Protein 1XRU (pdb70)

InterPro domains:
  IPR007045 5-keto 4-deoxyuronate isomerase [MF_00687] (1-278)
  IPR007045 5-keto 4-deoxyuronate isomerase [NF002091] (1-278)
  IPR007045 5-keto 4-deoxyuronate isomerase [PIRSF006625] (1-278)
  IPR007045 5-keto 4-deoxyuronate isomerase [PTHR38461] (1-278)
  IPR011051 RmlC-like cupin domain superfamily [SSF51182] (1-262)
  IPR014710 RmlC-like jelly roll fold [G3DSA:2.60.120.10] (8-268)
  IPR021120 KduI/IolB isomerase [PF04962] (31-273)
  IPR027449 5-keto-4-deoxyuronate isomerase, N-terminal [G3DSA:2.60.120.520] (30-143)

Nearest PDB structures (foldseek):
  1xru-assembly1_A  TM=1.004E+00  e=9.427E-56  Escherichia coli
  1x8m-assembly4_D  TM=9.638E-01  e=1.560E-47  Escherichia coli
  7yrs-assembly6_F  TM=9.757E-01  e=1.668E-34  Lacticaseibacillus rhamnosus
  7e4s-assembly1_E  TM=9.686E-01  e=6.945E-33  Lacticaseibacillus rhamnosus
  7vgk-assembly2_F  TM=9.482E-01  e=1.212E-32  Lacticaseibacillus rhamnosus

Sequence (540 aa):
GSAMDVRQSIHSAHAKTLDTQGLRNEFLVEKVFVADEYTVYSHIDRIIVGGIPITKTVSVGGEVGKQLGVSYFLERRELGVINIGGAGTITVDGQCYEIGHRDALYVGKGAKEVVFASIDTGTPAKFYYNCAPAHTTYPTKKVTPDEVSPVTLGDNLTSNRRTINKYFVPDVLETCQLSGLTELAPGNLWNTPCHTHERREVYFYFNDDDACVFHGQPQETRHIVHNEQAVISPSWSIHSGVGTKAYTFIWGVGENQVFDDDHVAVKEICGSAMDVRQSIHSAHAKTLDTQGLRNEFLVEKVFVADEYTVYSHIDRIIVGGIPITKTVSVGGEVGKQLGVSYFLERRELGVINIGGAGTITVDGQCYEIGHRDALYVGKGAKEVVFASIDTGTPAKFYYNCAPAHTTYPTKKVTPDEVSPVTLGDNLTSNRRTINKYFVPDVLETCQLSGLTELAPGNLWNTPCHTHERREVYFYFNDDDACVFHGQPQETRHIVHNEQAVISPSWSIHSGVGTKAYTFIWGVGENQVFDDDHVAVKEIC

Solvent-accessible surface area: 21640 Å² total

Radius of gyration: 24.63 Å; Cα contacts (8 Å, |Δi|>4): 1415; chains: 2; bounding box: 46×76×64 Å

B-factor: mean 16.6, std 8.86, range [3.34, 56.75]

CATH classification: 2.60.120.520 (+1 more: 2.60.120.10)

Organism: Escherichia coli (strain K12) (NCBI:txid83333)

GO terms:
  GO:0042840 D-glucuronate catabolic process (P, IEP)
  GO:0042840 D-glucuronate catabolic process (P, IDA)
  GO:0008270 zinc ion binding (F, IDA)
  GO:0008697 4-deoxy-L-threo-5-hexosulose-uronate ketol-isomerase activity (F, IDA)
  GO:0042802 identical protein binding (F, IDA)
  GO:0042803 protein homodimerization activity (F, IDA)
  GO:0004347 glucose-6-phosphate isomerase activity (F, IDA)
  GO:0019698 D-galacturonate catabolic process (P, IEP)
  GO:0019698 D-galacturonate catabolic process (P, IDA)
  GO:0046872 metal ion binding (F, IDA)
  GO:0005515 protein binding (F, IPI)
  GO:0005829 cytosol (C, HDA)

Structure (mmCIF, N/CA/C/O backbone):
data_1XRU
#
_entry.id   1XRU
#
_cell.length_a   102.972
_cell.length_b   102.972
_cell.length_c   176.862
_cell.angle_alpha   90.00
_cell.angle_beta   90.00
_cell.angle_gamma   120.00
#
_symmetry.space_group_name_H-M   'H 3'
#
loop_
_entity.id
_entity.type
_entity.pdbx_description
1 polymer '4-deoxy-L-threo-5-hexosulose-uronate ketol-isomerase'
2 non-polymer 'ZINC ION'
3 non-polymer 'PENTAETHYLENE GLYCOL'
4 water water
#
loop_
_atom_site.group_PDB
_atom_site.id
_atom_site.type_symbol
_atom_site.label_atom_id
_atom_site.label_alt_id
_atom_site.label_comp_id
_atom_site.label_asym_id
_atom_site.label_entity_id
_atom_site.label_seq_id
_atom_site.pdbx_PDB_ins_code
_atom_site.Cartn_x
_atom_site.Cartn_y
_atom_site.Cartn_z
_atom_site.occupancy
_atom_site.B_iso_or_equiv
_atom_site.auth_seq_id
_atom_site.auth_comp_id
_atom_site.auth_asym_id
_atom_site.auth_atom_id
_atom_site.pdbx_PDB_model_num
ATOM 1 N N . GLY A 1 1 ? 22.158 32.103 111.010 1.00 40.00 -2 GLY A N 1
ATOM 2 C CA . GLY A 1 1 ? 21.410 30.848 111.303 1.00 39.95 -2 GLY A CA 1
ATOM 3 C C . GLY A 1 1 ? 22.214 29.604 110.976 1.00 39.23 -2 GLY A C 1
ATOM 4 O O . GLY A 1 1 ? 23.436 29.588 111.127 1.00 39.81 -2 GLY A O 1
ATOM 5 N N . SER A 1 2 ? 21.529 28.557 110.528 1.00 38.26 -1 SER A N 1
ATOM 6 C CA . SER A 1 2 ? 22.193 27.308 110.180 1.00 36.32 -1 SER A CA 1
ATOM 7 C C . SER A 1 2 ? 23.246 27.546 109.103 1.00 34.59 -1 SER A C 1
ATOM 8 O O . SER A 1 2 ? 23.036 28.326 108.174 1.00 33.45 -1 SER A O 1
ATOM 11 N N . ALA A 1 3 ? 24.379 26.869 109.236 1.00 33.07 0 ALA A N 1
ATOM 12 C CA . ALA A 1 3 ? 25.467 27.000 108.277 1.00 31.87 0 ALA A CA 1
ATOM 13 C C . ALA A 1 3 ? 25.003 26.602 106.878 1.00 30.52 0 ALA A C 1
ATOM 14 O O . ALA A 1 3 ? 24.252 25.641 106.711 1.00 29.87 0 ALA A O 1
ATOM 16 N N . MET A 1 4 ? 25.447 27.356 105.878 1.00 29.11 1 MET A N 1
ATOM 17 C CA . MET A 1 4 ? 25.094 27.080 104.489 1.00 28.37 1 MET A CA 1
ATOM 18 C C . MET A 1 4 ? 26.358 26.975 103.641 1.00 24.87 1 MET A C 1
ATOM 19 O O . MET A 1 4 ? 27.073 27.957 103.451 1.00 23.79 1 MET A O 1
ATOM 27 N N . ASP A 1 5 ? 26.625 25.771 103.146 1.00 21.02 2 ASP A N 1
ATOM 28 C CA . ASP A 1 5 ? 27.797 25.497 102.318 1.00 17.53 2 ASP A CA 1
ATOM 29 C C . ASP A 1 5 ? 27.507 25.973 100.894 1.00 15.26 2 ASP A C 1
ATOM 30 O O . ASP A 1 5 ? 26.758 25.327 100.162 1.00 14.71 2 ASP A O 1
ATOM 35 N N . VAL A 1 6 ? 28.108 27.092 100.498 1.00 13.19 3 VAL A N 1
ATOM 36 C CA . VAL A 1 6 ? 27.877 27.649 99.164 1.00 12.40 3 VAL A CA 1
ATOM 37 C C . VAL A 1 6 ? 28.971 27.332 98.138 1.00 12.47 3 VAL A C 1
ATOM 38 O O . VAL A 1 6 ? 30.147 27.625 98.361 1.00 11.72 3 VAL A O 1
ATOM 42 N N . ARG A 1 7 ? 28.578 26.736 97.013 1.00 9.74 4 ARG A N 1
ATOM 43 C CA . ARG A 1 7 ? 29.530 26.407 95.950 1.00 10.89 4 ARG A CA 1
ATOM 44 C C . ARG A 1 7 ? 29.282 27.326 94.748 1.00 10.58 4 ARG A C 1
ATOM 45 O O . ARG A 1 7 ? 28.150 27.477 94.291 1.00 10.78 4 ARG A O 1
ATOM 53 N N . GLN A 1 8 ? 30.340 27.948 94.243 1.00 10.49 5 GLN A N 1
ATOM 54 C CA . GLN A 1 8 ? 30.207 28.840 93.097 1.00 10.34 5 GLN A CA 1
ATOM 55 C C . GLN A 1 8 ? 30.065 28.056 91.799 1.00 10.04 5 GLN A C 1
ATOM 56 O O . GLN A 1 8 ? 30.282 26.846 91.761 1.00 10.26 5 GLN A O 1
ATOM 62 N N . SER A 1 9 ? 29.680 28.750 90.734 1.00 10.01 6 SER A N 1
ATOM 63 C CA . SER A 1 9 ? 29.581 28.112 89.429 1.00 12.67 6 SER A CA 1
ATOM 64 C C . SER A 1 9 ? 31.037 28.071 88.969 1.00 13.05 6 SER A C 1
ATOM 65 O O . SER A 1 9 ? 31.885 28.759 89.546 1.00 12.52 6 SER A O 1
ATOM 68 N N . ILE A 1 10 ? 31.344 27.284 87.945 1.00 12.06 7 ILE A N 1
ATOM 69 C CA . ILE A 1 10 ? 32.730 27.211 87.505 1.00 10.73 7 ILE A CA 1
ATOM 70 C C . ILE A 1 10 ? 32.900 26.982 86.001 1.00 10.37 7 ILE A C 1
ATOM 71 O O . ILE A 1 10 ? 32.133 26.249 85.372 1.00 10.41 7 ILE A O 1
ATOM 76 N N . HIS A 1 11 ? 33.915 27.639 85.443 1.00 8.37 8 HIS A N 1
ATOM 77 C CA . HIS A 1 11 ? 34.250 27.588 84.020 1.00 7.04 8 HIS A CA 1
ATOM 78 C C . HIS A 1 11 ? 35.074 26.330 83.734 1.00 7.69 8 HIS A C 1
ATOM 79 O O . HIS A 1 11 ? 35.923 25.948 84.538 1.00 7.56 8 HIS A O 1
ATOM 86 N N . SER A 1 12 ? 34.833 25.690 82.593 1.00 7.19 9 SER A N 1
ATOM 87 C CA . SER A 1 12 ? 35.566 24.472 82.256 1.00 9.08 9 SER A CA 1
ATOM 88 C C . SER A 1 12 ? 37.087 24.653 82.253 1.00 8.64 9 SER A C 1
ATOM 89 O O . SER A 1 12 ? 37.821 23.740 82.633 1.00 9.66 9 SER A O 1
ATOM 92 N N . ALA A 1 13 ? 37.558 25.828 81.842 1.00 10.10 10 ALA A N 1
ATOM 93 C CA . ALA A 1 13 ? 38.998 26.091 81.785 1.00 10.80 10 ALA A CA 1
ATOM 94 C C . ALA A 1 13 ? 39.611 26.166 83.178 1.00 11.06 10 ALA A C 1
ATOM 95 O O . ALA A 1 13 ? 40.792 25.879 83.365 1.00 11.32 10 ALA A O 1
ATOM 97 N N . HIS A 1 14 ? 38.796 26.554 84.151 1.00 10.31 11 HIS A N 1
ATOM 98 C CA . HIS A 1 14 ? 39.233 26.663 85.537 1.00 9.83 11 HIS A CA 1
ATOM 99 C C . HIS A 1 14 ? 39.262 25.262 86.151 1.00 9.87 11 HIS A C 1
ATOM 100 O O . HIS A 1 14 ? 40.251 24.850 86.768 1.00 10.08 11 HIS A O 1
ATOM 107 N N . ALA A 1 15 ? 38.173 24.526 85.960 1.00 9.43 12 ALA A N 1
ATOM 108 C CA . ALA A 1 15 ? 38.057 23.173 86.486 1.00 9.27 12 ALA A CA 1
ATOM 109 C C . ALA A 1 15 ? 39.191 22.252 86.034 1.00 9.66 12 ALA A C 1
ATOM 110 O O . ALA A 1 15 ? 39.672 21.429 86.812 1.00 8.76 12 ALA A O 1
ATOM 112 N N . LYS A 1 16 ? 39.630 22.383 84.785 1.00 11.05 13 LYS A N 1
ATOM 113 C CA . LYS A 1 16 ? 40.693 21.504 84.304 1.00 13.99 13 LYS A CA 1
ATOM 114 C C . LYS A 1 16 ? 42.054 21.720 84.967 1.00 12.82 13 LYS A C 1
ATOM 115 O O . LYS A 1 16 ? 42.964 20.917 84.772 1.00 11.11 13 LYS A O 1
ATOM 121 N N . THR A 1 17 ? 42.196 22.785 85.753 1.00 11.18 14 THR A N 1
ATOM 122 C CA . THR A 1 17 ? 43.462 23.052 86.436 1.00 11.05 14 THR A CA 1
ATOM 123 C C . THR A 1 17 ? 43.437 22.629 87.905 1.00 11.31 14 THR A C 1
ATOM 124 O O . THR A 1 17 ? 44.465 22.661 88.578 1.00 10.79 14 THR A O 1
ATOM 128 N N . LEU A 1 18 ? 42.269 22.242 88.407 1.00 10.79 15 LEU A N 1
ATOM 129 C CA . LEU A 1 18 ? 42.136 21.853 89.808 1.00 10.85 15 LEU A CA 1
ATOM 130 C C . LEU A 1 18 ? 42.786 20.514 90.136 1.00 11.52 15 LEU A C 1
ATOM 131 O O . LEU A 1 18 ? 42.658 19.554 89.372 1.00 10.90 15 LEU A O 1
ATOM 136 N N . ASP A 1 19 ? 43.488 20.446 91.267 1.00 10.42 16 ASP A N 1
ATOM 137 C CA . ASP A 1 19 ? 44.101 19.185 91.665 1.00 10.29 16 ASP A CA 1
ATOM 138 C C . ASP A 1 19 ? 43.048 18.351 92.392 1.00 10.52 16 ASP A C 1
ATOM 139 O O . ASP A 1 19 ? 41.879 18.729 92.447 1.00 9.70 16 ASP A O 1
ATOM 144 N N . THR A 1 20 ? 43.453 17.216 92.945 1.00 9.73 17 THR A N 1
ATOM 145 C CA . THR A 1 20 ? 42.507 16.340 93.621 1.00 10.17 17 THR A CA 1
ATOM 146 C C . THR A 1 20 ? 41.679 17.033 94.695 1.00 9.81 17 THR A C 1
ATOM 147 O O . THR A 1 20 ? 40.448 16.947 94.688 1.00 9.39 17 THR A O 1
ATOM 151 N N . GLN A 1 21 ? 42.346 17.728 95.609 1.00 10.31 18 GLN A N 1
ATOM 152 C CA . GLN A 1 21 ? 41.644 18.417 96.681 1.00 11.93 18 GLN A CA 1
ATOM 153 C C . GLN A 1 21 ? 40.798 19.561 96.132 1.00 10.66 18 GLN A C 1
ATOM 154 O O . GLN A 1 21 ? 39.707 19.824 96.629 1.00 9.98 18 GLN A O 1
ATOM 160 N N . GLY A 1 22 ? 41.307 20.239 95.108 1.00 10.34 19 GLY A N 1
ATOM 161 C CA . GLY A 1 22 ? 40.563 21.333 94.508 1.00 9.12 19 GLY A CA 1
ATOM 162 C C . GLY A 1 22 ? 39.238 20.855 93.933 1.00 10.19 19 GLY A C 1
ATOM 163 O O . GLY A 1 22 ? 38.213 21.527 94.069 1.00 9.85 19 GLY A O 1
ATOM 164 N N . LEU A 1 23 ? 39.254 19.696 93.279 1.00 8.98 20 LEU A N 1
ATOM 165 C CA . LEU A 1 23 ? 38.038 19.133 92.701 1.00 7.59 20 LEU A CA 1
ATOM 166 C C . LEU A 1 23 ? 37.043 18.781 93.806 1.00 8.45 20 LEU A C 1
ATOM 167 O O . LEU A 1 23 ? 35.844 19.025 93.672 1.00 7.31 20 LEU A O 1
ATOM 172 N N . ARG A 1 24 ? 37.547 18.203 94.895 1.00 7.88 21 ARG A N 1
ATOM 173 C CA . ARG A 1 24 ? 36.694 17.827 96.022 1.00 8.52 21 ARG A CA 1
ATOM 174 C C . ARG A 1 24 ? 36.068 19.065 96.669 1.00 8.44 21 ARG A C 1
ATOM 175 O O . ARG A 1 24 ? 34.879 19.072 96.978 1.00 8.68 21 ARG A O 1
ATOM 183 N N . ASN A 1 25 ? 36.866 20.111 96.868 1.00 8.67 22 ASN A N 1
ATOM 184 C CA . ASN A 1 25 ? 36.365 21.337 97.491 1.00 9.13 22 ASN A CA 1
ATOM 185 C C . ASN A 1 25 ? 35.234 21.977 96.693 1.00 9.13 22 ASN A C 1
ATOM 186 O O . ASN A 1 25 ? 34.309 22.562 97.259 1.00 8.73 22 ASN A O 1
ATOM 191 N N . GLU A 1 26 ? 35.311 21.875 95.375 1.00 8.22 23 GLU A N 1
ATOM 192 C CA . GLU A 1 26 ? 34.292 22.470 94.523 1.00 9.38 23 GLU A CA 1
ATOM 193 C C . GLU A 1 26 ? 33.046 21.618 94.285 1.00 8.89 23 GLU A C 1
ATOM 194 O O . GLU A 1 26 ? 31.918 22.086 94.466 1.00 8.69 23 GLU A O 1
ATOM 200 N N . PHE A 1 27 ? 33.255 20.365 93.895 1.00 7.08 24 PHE A N 1
ATOM 201 C CA . PHE A 1 27 ? 32.150 19.487 93.527 1.00 8.26 24 PHE A CA 1
ATOM 202 C C . PHE A 1 27 ? 31.621 18.446 94.509 1.00 8.50 24 PHE A C 1
ATOM 203 O O . PHE A 1 27 ? 30.482 18.000 94.376 1.00 8.13 24 PHE A O 1
ATOM 211 N N . LEU A 1 28 ? 32.424 18.060 95.492 1.00 8.57 25 LEU A N 1
ATOM 212 C CA . LEU A 1 28 ? 32.001 17.027 96.424 1.00 8.09 25 LEU A CA 1
ATOM 213 C C . LEU A 1 28 ? 31.335 17.502 97.710 1.00 9.52 25 LEU A C 1
ATOM 214 O O . LEU A 1 28 ? 31.782 18.462 98.336 1.00 9.97 25 LEU A O 1
ATOM 219 N N . VAL A 1 29 ? 30.259 16.820 98.090 1.00 10.34 26 VAL A N 1
ATOM 220 C CA . VAL A 1 29 ? 29.557 17.106 99.340 1.00 10.91 26 VAL A CA 1
ATOM 221 C C . VAL A 1 29 ? 29.882 15.875 100.189 1.00 11.99 26 VAL A C 1
ATOM 222 O O . VAL A 1 29 ? 29.290 14.812 100.010 1.00 12.50 26 VAL A O 1
ATOM 226 N N . GLU A 1 30 ? 30.835 16.022 101.102 1.00 12.24 27 GLU A N 1
ATOM 227 C CA . GLU A 1 30 ? 31.290 14.909 101.926 1.00 14.42 27 GLU A CA 1
ATOM 228 C C . GLU A 1 30 ? 30.383 14.452 103.055 1.00 15.43 27 GLU A C 1
ATOM 229 O O . GLU A 1 30 ? 30.382 13.272 103.403 1.00 14.45 27 GLU A O 1
ATOM 235 N N . LYS A 1 31 ? 29.622 15.376 103.631 1.00 15.29 28 LYS A N 1
ATOM 236 C CA . LYS A 1 31 ? 28.717 15.038 104.724 1.00 17.38 28 LYS A CA 1
ATOM 237 C C . LYS A 1 31 ? 27.287 15.397 104.349 1.00 15.48 28 LYS A C 1
ATOM 238 O O . LYS A 1 31 ? 26.937 16.572 104.270 1.00 15.01 28 LYS A O 1
ATOM 244 N N . VAL A 1 32 ? 26.467 14.380 104.112 1.00 14.60 29 VAL A N 1
ATOM 245 C CA . VAL A 1 32 ? 25.074 14.598 103.744 1.00 13.38 29 VAL A CA 1
ATOM 246 C C . VAL A 1 32 ? 24.138 14.330 104.923 1.00 14.02 29 VAL A C 1
ATOM 247 O O . VAL A 1 32 ? 23.174 15.063 105.140 1.00 12.82 29 VAL A O 1
ATOM 251 N N . PHE A 1 33 ? 24.428 13.284 105.689 1.00 12.77 30 PHE A N 1
ATOM 252 C CA . PHE A 1 33 ? 23.592 12.945 106.836 1.00 13.84 30 PHE A CA 1
ATOM 253 C C . PHE A 1 33 ? 24.293 13.172 108.169 1.00 14.41 30 PHE A C 1
ATOM 254 O O . PHE A 1 33 ? 25.358 12.609 108.432 1.00 15.52 30 PHE A O 1
ATOM 262 N N . VAL A 1 34 ? 23.686 14.017 108.997 1.00 15.11 31 VAL A N 1
ATOM 263 C CA . VAL A 1 34 ? 24.201 14.343 110.322 1.00 14.73 31 VAL A CA 1
ATOM 264 C C . VAL A 1 34 ? 23.043 14.202 111.318 1.00 15.58 31 VAL A C 1
ATOM 265 O O . VAL A 1 34 ? 21.987 14.812 111.145 1.00 14.27 31 VAL A O 1
ATOM 269 N N . ALA A 1 35 ? 23.248 13.395 112.353 1.00 15.86 32 ALA A N 1
ATOM 270 C CA . ALA A 1 35 ? 22.222 13.152 113.366 1.00 16.67 32 ALA A CA 1
ATOM 271 C C . ALA A 1 35 ? 21.524 14.415 113.869 1.00 16.60 32 ALA A C 1
ATOM 272 O O . ALA A 1 35 ? 22.172 15.404 114.203 1.00 16.97 32 ALA A O 1
ATOM 274 N N . ASP A 1 36 ? 20.195 14.357 113.921 1.00 17.32 33 ASP A N 1
ATOM 275 C CA . ASP A 1 36 ? 19.357 15.461 114.389 1.00 18.38 33 ASP A CA 1
ATOM 276 C C . ASP A 1 36 ? 19.618 16.806 113.733 1.00 18.96 33 ASP A C 1
ATOM 277 O O . ASP A 1 36 ? 19.411 17.851 114.347 1.00 18.51 33 ASP A O 1
ATOM 282 N N . GLU A 1 37 ? 20.059 16.784 112.482 1.00 18.41 34 GLU A N 1
ATOM 283 C CA . GLU A 1 37 ? 20.341 18.016 111.766 1.00 18.31 34 GLU A CA 1
ATOM 284 C C . GLU A 1 37 ? 20.014 17.820 110.296 1.00 17.22 34 GLU A C 1
ATOM 285 O O . GLU A 1 37 ? 19.702 16.718 109.855 1.00 14.94 34 GLU A O 1
ATOM 291 N N . TYR A 1 38 ? 20.073 18.910 109.546 1.00 16.55 35 TYR A N 1
ATOM 292 C CA . TYR A 1 38 ? 19.875 18.841 108.114 1.00 15.66 35 TYR A CA 1
ATOM 293 C C . TYR A 1 38 ? 21.131 19.501 107.579 1.00 14.39 35 TYR A C 1
ATOM 294 O O . TYR A 1 38 ? 21.695 20.382 108.230 1.00 13.63 35 TYR A O 1
ATOM 303 N N . THR A 1 39 ? 21.608 19.034 106.435 1.00 11.74 36 THR A N 1
ATOM 304 C CA . THR A 1 39 ? 22.773 19.638 105.817 1.00 11.40 36 THR A CA 1
ATOM 305 C C . THR A 1 39 ? 22.194 20.410 104.647 1.00 11.83 36 THR A C 1
ATOM 306 O O . THR A 1 39 ? 21.117 20.073 104.147 1.00 11.63 36 THR A O 1
ATOM 318 N N . VAL A 1 41 ? 23.592 22.437 101.042 1.00 10.17 38 VAL A N 1
ATOM 319 C CA . VAL A 1 41 ? 24.615 22.911 100.128 1.00 9.40 38 VAL A CA 1
ATOM 320 C C . VAL A 1 41 ? 23.922 23.649 98.990 1.00 9.90 38 VAL A C 1
ATOM 321 O O . VAL A 1 41 ? 23.042 23.097 98.327 1.00 10.98 38 VAL A O 1
ATOM 325 N N . TYR A 1 42 ? 24.317 24.902 98.787 1.00 8.44 39 TYR A N 1
ATOM 326 C CA . TYR A 1 42 ? 23.754 25.751 97.745 1.00 8.36 39 TYR A CA 1
ATOM 327 C C . TYR A 1 42 ? 24.741 25.848 96.583 1.00 9.35 39 TYR A C 1
ATOM 328 O O . TYR A 1 42 ? 25.878 26.285 96.759 1.00 10.68 39 TYR A O 1
ATOM 337 N N . SER A 1 43 ? 24.303 25.441 95.397 1.00 9.59 40 SER A N 1
ATOM 338 C CA . SER A 1 43 ? 25.148 25.493 94.208 1.00 9.87 40 SER A CA 1
ATOM 339 C C . SER A 1 43 ? 24.659 26.580 93.257 1.00 10.25 40 SER A C 1
ATOM 340 O O . SER A 1 43 ? 23.477 26.616 92.903 1.00 8.54 40 SER A O 1
ATOM 343 N N . HIS A 1 44 ? 25.563 27.461 92.843 1.00 8.87 41 HIS A N 1
ATOM 344 C CA . HIS A 1 44 ? 25.183 28.529 91.929 1.00 10.12 41 HIS A CA 1
ATOM 345 C C . HIS A 1 44 ? 24.937 28.002 90.523 1.00 11.13 41 HIS A C 1
ATOM 346 O O . HIS A 1 44 ? 24.609 28.758 89.611 1.00 12.29 41 HIS A O 1
ATOM 353 N N . ILE A 1 45 ? 25.106 26.698 90.347 1.00 11.36 42 ILE A N 1
ATOM 354 C CA . ILE A 1 45 ? 24.827 26.081 89.059 1.00 11.41 42 ILE A CA 1
ATOM 355 C C . ILE A 1 45 ? 23.331 25.766 89.134 1.00 11.88 42 ILE A C 1
ATOM 356 O O . ILE A 1 45 ? 22.926 24.763 89.728 1.00 12.59 42 ILE A O 1
ATOM 361 N N . ASP A 1 46 ? 22.523 26.656 88.565 1.00 10.48 43 ASP A N 1
ATOM 362 C CA . ASP A 1 46 ? 21.065 26.529 88.556 1.00 11.09 43 ASP A CA 1
ATOM 363 C C . ASP A 1 46 ? 20.434 26.740 89.936 1.00 10.22 43 ASP A C 1
ATOM 364 O O . ASP A 1 46 ? 19.239 26.511 90.126 1.00 10.01 43 ASP A O 1
ATOM 369 N N . ARG A 1 47 ? 21.244 27.189 90.889 1.00 8.25 44 ARG A N 1
ATOM 370 C CA . ARG A 1 47 ? 20.773 27.469 92.240 1.00 9.50 44 ARG A CA 1
ATOM 371 C C . ARG A 1 47 ? 20.050 26.306 92.908 1.00 9.85 44 ARG A C 1
ATOM 372 O O . ARG A 1 47 ? 19.076 26.490 93.645 1.00 10.16 44 ARG A O 1
ATOM 380 N N . ILE A 1 48 ? 20.532 25.098 92.651 1.00 10.48 45 ILE A N 1
ATOM 381 C CA . ILE A 1 48 ? 19.931 23.930 93.261 1.00 9.76 45 ILE A CA 1
ATOM 382 C C . ILE A 1 48 ? 20.503 23.812 94.672 1.00 10.10 45 ILE A C 1
ATOM 383 O O . ILE A 1 48 ? 21.659 24.168 94.924 1.00 9.23 45 ILE A O 1
ATOM 388 N N . ILE A 1 49 ? 19.674 23.356 95.601 1.00 9.49 46 ILE A N 1
ATOM 389 C CA . ILE A 1 49 ? 20.102 23.179 96.979 1.00 8.60 46 ILE A CA 1
ATOM 390 C C . ILE A 1 49 ? 19.981 21.691 97.272 1.00 9.36 46 ILE A C 1
ATOM 391 O O . ILE A 1 49 ? 18.948 21.083 96.997 1.00 10.04 46 ILE A O 1
ATOM 396 N N . VAL A 1 50 ? 21.039 21.105 97.820 1.00 9.84 47 VAL A N 1
ATOM 397 C CA . VAL A 1 50 ? 21.047 19.677 98.117 1.00 9.71 47 VAL A CA 1
ATOM 398 C C . VAL A 1 50 ? 21.436 19.403 99.560 1.00 9.27 47 VAL A C 1
ATOM 399 O O . VAL A 1 50 ? 22.202 20.153 100.164 1.00 7.73 47 VAL A O 1
ATOM 405 N N . GLY A 1 51 ? 20.911 18.317 100.113 1.00 8.47 48 GLY A N 1
ATOM 406 C CA . GLY A 1 51 ? 21.248 17.987 101.482 1.00 8.43 48 GLY A CA 1
ATOM 407 C C . GLY A 1 51 ? 20.580 16.728 101.979 1.00 9.45 48 GLY A C 1
ATOM 408 O O . GLY A 1 51 ? 19.920 16.010 101.222 1.00 9.33 48 GLY A O 1
ATOM 409 N N . GLY A 1 52 ? 20.763 16.464 103.268 1.00 9.69 49 GLY A N 1
ATOM 410 C CA . GLY A 1 52 ? 20.176 15.294 103.885 1.00 10.47 49 GLY A CA 1
ATOM 411 C C . GLY A 1 52 ? 19.639 15.663 105.253 1.00 11.84 49 GLY A C 1
ATOM 412 O O . GLY A 1 52 ? 20.127 16.599 105.889 1.00 11.99 49 GLY A O 1
ATOM 413 N N . ILE A 1 53 ? 18.629 14.930 105.702 1.00 12.62 50 ILE A N 1
ATOM 414 C CA . ILE A 1 53 ? 18.018 15.170 107.000 1.00 14.22 50 ILE A CA 1
ATOM 415 C C . ILE A 1 53 ? 17.835 13.833 107.702 1.00 13.42 50 ILE A C 1
ATOM 416 O O . ILE A 1 53 ? 17.178 12.937 107.177 1.00 12.96 50 ILE A O 1
ATOM 429 N N . PRO A 1 55 ? 16.522 12.746 111.269 1.00 15.19 52 PRO A N 1
ATOM 430 C CA . PRO A 1 55 ? 15.902 12.970 112.579 1.00 16.35 52 PRO A CA 1
ATOM 431 C C . PRO A 1 55 ? 16.085 11.747 113.472 1.00 17.53 52 PRO A C 1
ATOM 432 O O . PRO A 1 55 ? 15.810 10.621 113.052 1.00 16.74 52 PRO A O 1
ATOM 436 N N . ILE A 1 56 ? 16.557 11.960 114.695 1.00 17.74 53 ILE A N 1
ATOM 437 C CA . ILE A 1 56 ? 16.738 10.850 115.618 1.00 18.71 53 ILE A CA 1
ATOM 438 C C . ILE A 1 56 ? 16.018 11.103 116.944 1.00 19.35 53 ILE A C 1
ATOM 439 O O . ILE A 1 56 ? 15.008 10.463 117.225 1.00 21.99 53 ILE A O 1
ATOM 444 N N . THR A 1 57 ? 16.515 12.036 117.752 1.00 18.51 54 THR A N 1
ATOM 445 C CA . THR A 1 57 ? 15.865 12.330 119.031 1.00 19.34 54 THR A CA 1
ATOM 446 C C . THR A 1 57 ? 14.887 13.494 118.902 1.00 20.18 54 THR A C 1
ATOM 447 O O . THR A 1 57 ? 14.087 13.752 119.802 1.00 22.77 54 THR A O 1
ATOM 451 N N . LYS A 1 58 ? 14.951 14.198 117.781 1.00 19.59 55 LYS A N 1
ATOM 452 C CA . LYS A 1 58 ? 14.076 15.339 117.559 1.00 19.14 55 LYS A CA 1
ATOM 453 C C . LYS A 1 58 ? 13.712 15.455 116.089 1.00 18.00 55 LYS A C 1
ATOM 454 O O . LYS A 1 58 ? 14.339 14.828 115.234 1.00 17.40 55 LYS A O 1
ATOM 460 N N . THR A 1 59 ? 12.689 16.250 115.795 1.00 15.32 56 THR A N 1
ATOM 461 C CA . THR A 1 59 ? 12.295 16.462 114.414 1.00 13.41 56 THR A CA 1
ATOM 462 C C . THR A 1 59 ? 13.205 17.546 113.862 1.00 13.65 56 THR A C 1
ATOM 463 O O . THR A 1 59 ? 13.855 18.274 114.616 1.00 11.81 56 THR A O 1
ATOM 467 N N . VAL A 1 60 ? 13.269 17.635 112.542 1.00 12.54 57 VAL A N 1
ATOM 468 C CA . VAL A 1 60 ? 14.083 18.644 111.892 1.00 13.41 57 VAL A CA 1
ATOM 469 C C . VAL A 1 60 ? 13.152 19.366 110.942 1.00 12.34 57 VAL A C 1
ATOM 470 O O . VAL A 1 60 ? 12.448 18.735 110.157 1.00 11.29 57 VAL A O 1
ATOM 474 N N . SER A 1 61 ? 13.122 20.687 111.019 1.00 12.27 58 SER A N 1
ATOM 475 C CA . SER A 1 61 ? 12.234 21.421 110.137 1.00 15.97 58 SER A CA 1
ATOM 476 C C . SER A 1 61 ? 12.927 22.537 109.379 1.00 16.21 58 SER A C 1
ATOM 477 O O . SER A 1 61 ? 13.952 23.062 109.807 1.00 16.26 58 SER A O 1
ATOM 480 N N . VAL A 1 62 ? 12.356 22.874 108.231 1.00 16.15 59 VAL A N 1
ATOM 481 C CA . VAL A 1 62 ? 12.865 23.950 107.400 1.00 16.64 59 VAL A CA 1
ATOM 482 C C . VAL A 1 62 ? 11.660 24.828 107.113 1.00 15.77 59 VAL A C 1
ATOM 483 O O . VAL A 1 62 ? 10.560 24.322 106.885 1.00 15.15 59 VAL A O 1
ATOM 487 N N . GLY A 1 63 ? 11.858 26.139 107.144 1.00 15.11 60 GLY A N 1
ATOM 488 C CA . GLY A 1 63 ? 10.752 27.040 106.890 1.00 16.31 60 GLY A CA 1
ATOM 489 C C . GLY A 1 63 ? 11.144 28.502 106.939 1.00 15.84 60 GLY A C 1
ATOM 490 O O . GLY A 1 63 ? 11.868 28.983 106.071 1.00 15.02 60 GLY A O 1
ATOM 491 N N . GLY A 1 64 ? 10.671 29.202 107.967 1.00 16.12 61 GLY A N 1
ATOM 492 C CA . GLY A 1 64 ? 10.958 30.619 108.114 1.00 17.33 61 GLY A CA 1
ATOM 493 C C . GLY A 1 64 ? 12.410 31.056 108.146 1.00 17.68 61 GLY A C 1
ATOM 494 O O . GLY A 1 64 ? 12.815 31.905 107.357 1.00 18.90 61 GLY A O 1
ATOM 495 N N . GLU A 1 65 ? 13.196 30.489 109.055 1.00 18.76 62 GLU A N 1
ATOM 496 C CA . GLU A 1 65 ? 14.603 30.860 109.183 1.00 19.72 62 GLU A CA 1
ATOM 497 C C . GLU A 1 65 ? 15.382 30.669 107.887 1.00 20.40 62 GLU A C 1
ATOM 498 O O . GLU A 1 65 ? 16.068 31.584 107.430 1.00 21.19 62 GLU A O 1
ATOM 500 N N . VAL A 1 66 ? 15.281 29.480 107.301 1.00 19.26 63 VAL A N 1
ATOM 501 C CA . VAL A 1 66 ? 15.982 29.196 106.056 1.00 18.62 63 VAL A CA 1
ATOM 502 C C . VAL A 1 66 ? 15.517 30.163 104.974 1.00 17.42 63 VAL A C 1
ATOM 503 O O . VAL A 1 66 ? 16.314 30.628 104.158 1.00 17.65 63 VAL A O 1
ATOM 507 N N . GLY A 1 67 ? 14.223 30.461 104.973 1.00 16.09 64 GLY A N 1
ATOM 508 C CA . GLY A 1 67 ? 13.689 31.385 103.994 1.00 15.35 64 GLY A CA 1
ATOM 509 C C . GLY A 1 67 ? 14.382 32.733 104.103 1.00 16.22 64 GLY A C 1
ATOM 510 O O . GLY A 1 67 ? 14.788 33.314 103.097 1.00 13.61 64 GLY A O 1
ATOM 511 N N . LYS A 1 68 ? 14.524 33.229 105.329 1.00 16.71 65 LYS A N 1
ATOM 512 C CA . LYS A 1 68 ? 15.178 34.513 105.548 1.00 19.11 65 LYS A CA 1
ATOM 513 C C . LYS A 1 68 ? 16.593 34.483 104.988 1.00 18.57 65 LYS A C 1
ATOM 514 O O . LYS A 1 68 ? 17.076 35.477 104.457 1.00 17.85 65 LYS A O 1
ATOM 520 N N . GLN A 1 69 ? 17.256 33.338 105.108 1.00 19.72 66 GLN A N 1
ATOM 521 C CA . GLN A 1 69 ? 18.608 33.201 104.588 1.00 20.46 66 GLN A CA 1
ATOM 522 C C . GLN A 1 69 ? 18.591 33.331 103.068 1.00 20.34 66 GLN A C 1
ATOM 523 O O . GLN A 1 69 ? 19.593 33.709 102.459 1.00 20.58 66 GLN A O 1
ATOM 529 N N . LEU A 1 70 ? 17.451 33.013 102.460 1.00 18.37 67 LEU A N 1
ATOM 530 C CA . LEU A 1 70 ? 17.309 33.102 101.012 1.00 17.08 67 LEU A CA 1
ATOM 531 C C . LEU A 1 70 ? 16.661 34.421 100.589 1.00 17.18 67 LEU A C 1
ATOM 532 O O . LEU A 1 70 ? 16.326 34.611 99.422 1.00 15.36 67 LEU A O 1
ATOM 537 N N . GLY A 1 71 ? 16.486 35.331 101.543 1.00 16.48 68 GLY A N 1
ATOM 538 C CA . GLY A 1 71 ? 15.895 36.619 101.225 1.00 16.03 68 GLY A CA 1
ATOM 539 C C . GLY A 1 71 ? 14.379 36.645 101.123 1.00 16.30 68 GLY A C 1
ATOM 540 O O . GLY A 1 71 ? 13.802 37.671 100.763 1.00 16.03 68 GLY A O 1
ATOM 541 N N . VAL A 1 72 ? 13.728 35.528 101.432 1.00 14.83 69 VAL A N 1
ATOM 542 C CA . VAL A 1 72 ? 12.271 35.462 101.372 1.00 15.03 69 VAL A CA 1
ATOM 543 C C . VAL A 1 72 ? 11.672 35.150 102.745 1.00 14.50 69 VAL A C 1
ATOM 544 O O . VAL A 1 72 ? 12.389 35.116 103.742 1.00 15.29 69 VAL A O 1
ATOM 548 N N . SER A 1 73 ? 10.363 34.921 102.797 1.00 15.19 70 SER A N 1
ATOM 549 C CA . SER A 1 73 ? 9.688 34.642 104.065 1.00 15.80 70 SER A CA 1
ATOM 550 C C . SER A 1 73 ? 9.820 33.206 104.559 1.00 14.84 70 SER A C 1
ATOM 551 O O . SER A 1 73 ? 9.877 32.961 105.764 1.00 14.38 70 SER A O 1
ATOM 554 N N . TYR A 1 74 ? 9.842 32.255 103.635 1.00 13.41 71 TYR A N 1
ATOM 555 C CA . TYR A 1 74 ? 9.999 30.852 104.004 1.00 13.61 71 TYR A CA 1
ATOM 556 C C . TYR A 1 74 ? 10.698 30.085 102.884 1.00 12.37 71 TYR A C 1
ATOM 557 O O . TYR A 1 74 ? 10.636 30.470 101.719 1.00 11.87 71 TYR A O 1
ATOM 566 N N . PHE A 1 75 ? 11.376 29.009 103.266 1.00 12.16 72 PHE A N 1
ATOM 567 C CA . PHE A 1 75 ? 12.150 28.165 102.361 1.00 12.61 72 PHE A CA 1
ATOM 568 C C . PHE A 1 75 ? 11.562 27.912 100.970 1.00 12.51 72 PHE A C 1
ATOM 569 O O . PHE A 1 75 ? 12.221 28.168 99.959 1.00 11.67 72 PHE A O 1
ATOM 577 N N . LEU A 1 76 ? 10.327 27.425 100.912 1.00 10.70 73 LEU A N 1
ATOM 578 C CA . LEU A 1 76 ? 9.704 27.117 99.629 1.00 10.01 73 LEU A CA 1
ATOM 579 C C . LEU A 1 76 ? 8.776 28.193 99.068 1.00 10.76 73 LEU A C 1
ATOM 580 O O . LEU A 1 76 ? 7.883 27.889 98.281 1.00 11.34 73 LEU A O 1
ATOM 585 N N . GLU A 1 77 ? 8.985 29.449 99.452 1.00 11.02 74 GLU A N 1
ATOM 586 C CA . GLU A 1 77 ? 8.135 30.517 98.937 1.00 10.69 74 GLU A CA 1
ATOM 587 C C . GLU A 1 77 ? 8.254 30.600 97.420 1.00 10.30 74 GLU A C 1
ATOM 588 O O . GLU A 1 77 ? 7.277 30.891 96.733 1.00 10.20 74 GLU A O 1
ATOM 594 N N . ARG A 1 78 ? 9.454 30.350 96.904 1.00 9.26 75 ARG A N 1
ATOM 595 C CA . ARG A 1 78 ? 9.695 30.398 95.462 1.00 9.20 75 ARG A CA 1
ATOM 596 C C . ARG A 1 78 ? 10.536 29.200 95.037 1.00 9.57 75 ARG A C 1
ATOM 597 O O . ARG A 1 78 ? 11.355 29.298 94.122 1.00 7.72 75 ARG A O 1
ATOM 605 N N . ARG A 1 79 ? 10.321 28.069 95.703 1.00 8.33 76 ARG A N 1
ATOM 606 C CA . ARG A 1 79 ? 11.069 26.853 95.421 1.00 8.91 76 ARG A CA 1
ATOM 607 C C . ARG A 1 79 ? 10.219 25.596 95.541 1.00 8.58 76 ARG A C 1
ATOM 608 O O . ARG A 1 79 ? 9.176 25.604 96.194 1.00 10.33 76 ARG A O 1
ATOM 616 N N . GLU A 1 80 ? 10.675 24.518 94.906 1.00 7.79 77 GLU A N 1
ATOM 617 C CA . GLU A 1 80 ? 9.991 23.234 94.978 1.00 6.44 77 GLU A CA 1
ATOM 618 C C . GLU A 1 80 ? 10.985 22.243 95.590 1.00 8.58 77 GLU A C 1
ATOM 619 O O . GLU A 1 80 ? 12.196 22.375 95.406 1.00 8.68 77 GLU A O 1
ATOM 625 N N . LEU A 1 81 ? 10.473 21.251 96.310 1.00 8.29 78 LEU A N 1
ATOM 626 C CA . LEU A 1 81 ? 11.324 20.284 96.989 1.00 8.51 78 LEU A CA 1
ATOM 627 C C . LEU A 1 81 ? 11.041 18.822 96.639 1.00 9.16 78 LEU A C 1
ATOM 628 O O . LEU A 1 81 ? 9.889 18.385 96.610 1.00 9.94 78 LEU A O 1
ATOM 633 N N . GLY A 1 82 ? 12.109 18.071 96.390 1.00 8.12 79 GLY A N 1
ATOM 634 C CA . GLY A 1 82 ? 11.977 16.659 96.078 1.00 8.03 79 GLY A CA 1
ATOM 635 C C . GLY A 1 82 ? 12.728 15.887 97.145 1.00 7.97 79 GLY A C 1
ATOM 636 O O . GLY A 1 82 ? 13.914 16.133 97.363 1.00 7.41 79 GLY A O 1
ATOM 637 N N . VAL A 1 83 ? 12.047 14.961 97.816 1.00 7.64 80 VAL A N 1
ATOM 638 C CA . VAL A 1 83 ? 12.674 14.188 98.878 1.00 8.50 80 VAL A CA 1
ATOM 639 C C . VAL A 1 83 ? 12.524 12.685 98.702 1.00 9.45 80 VAL A C 1
ATOM 640 O O . VAL A 1 83 ? 11.448 12.194 98.367 1.00 8.80 80 VAL A O 1
ATOM 644 N N . ILE A 1 84 ? 13.611 11.956 98.932 1.00 9.69 81 ILE A N 1
ATOM 645 C CA . ILE A 1 84 ? 13.579 10.504 98.836 1.00 9.90 81 ILE A CA 1
ATOM 646 C C . ILE A 1 84 ? 14.184 9.927 100.108 1.00 9.80 81 ILE A C 1
ATOM 647 O O . ILE A 1 84 ? 15.291 10.292 100.495 1.00 8.61 81 ILE A O 1
ATOM 652 N N . ASN A 1 85 ? 13.444 9.034 100.758 1.00 8.98 82 ASN A N 1
ATOM 653 C CA . ASN A 1 85 ? 13.898 8.416 101.997 1.00 9.22 82 ASN A CA 1
ATOM 654 C C . ASN A 1 85 ? 14.661 7.117 101.737 1.00 10.41 82 ASN A C 1
ATOM 655 O O . ASN A 1 85 ? 14.094 6.147 101.237 1.00 11.39 82 ASN A O 1
ATOM 660 N N . ILE A 1 86 ? 15.950 7.103 102.069 1.00 10.90 83 ILE A N 1
ATOM 661 C CA . ILE A 1 86 ? 16.758 5.900 101.875 1.00 12.40 83 ILE A CA 1
ATOM 662 C C . ILE A 1 86 ? 17.012 5.173 103.197 1.00 13.28 83 ILE A C 1
ATOM 663 O O . ILE A 1 86 ? 17.760 4.193 103.245 1.00 12.41 83 ILE A O 1
ATOM 668 N N . GLY A 1 87 ? 16.386 5.653 104.266 1.00 12.78 84 GLY A N 1
ATOM 669 C CA . GLY A 1 87 ? 16.572 5.031 105.567 1.00 12.30 84 GLY A CA 1
ATOM 670 C C . GLY A 1 87 ? 15.308 4.374 106.084 1.00 12.18 84 GLY A C 1
ATOM 671 O O . GLY A 1 87 ? 14.510 3.856 105.309 1.00 12.60 84 GLY A O 1
ATOM 672 N N . GLY A 1 88 ? 15.125 4.391 107.401 1.00 13.16 85 GLY A N 1
ATOM 673 C CA . GLY A 1 88 ? 13.940 3.787 107.987 1.00 12.23 85 GLY A CA 1
ATOM 674 C C . GLY A 1 88 ? 12.700 4.646 107.827 1.00 11.75 85 GLY A C 1
ATOM 675 O O . GLY A 1 88 ? 12.788 5.822 107.472 1.00 11.91 85 GLY A O 1
ATOM 676 N N . ALA A 1 89 ? 11.539 4.059 108.100 1.00 11.84 86 ALA A N 1
ATOM 677 C CA . ALA A 1 89 ? 10.269 4.767 107.976 1.00 11.97 86 ALA A CA 1
ATOM 678 C C . ALA A 1 89 ? 10.258 6.090 108.733 1.00 11.59 86 ALA A C 1
ATOM 679 O O . ALA A 1 89 ? 10.823 6.207 109.822 1.00 12.30 86 ALA A O 1
ATOM 681 N N . GLY A 1 90 ? 9.606 7.085 108.148 1.00 11.95 87 GLY A N 1
ATOM 682 C CA . GLY A 1 90 ? 9.520 8.383 108.787 1.00 12.44 87 GLY A CA 1
ATOM 683 C C . GLY A 1 90 ? 8.261 9.095 108.348 1.00 13.07 87 GLY A C 1
ATOM 684 O O . GLY A 1 90 ? 7.394 8.501 107.702 1.00 13.70 87 GLY A O 1
ATOM 685 N N . THR A 1 91 ? 8.153 10.367 108.707 1.00 13.29 88 THR A N 1
ATOM 686 C CA . THR A 1 91 ? 7.004 11.169 108.326 1.00 11.97 88 THR A CA 1
ATOM 687 C C . THR A 1 91 ? 7.483 12.552 107.926 1.00 11.50 88 THR A C 1
ATOM 688 O O . THR A 1 91 ? 8.487 13.041 108.438 1.00 13.29 88 THR A O 1
ATOM 692 N N . ILE A 1 92 ? 6.779 13.167 106.987 1.00 11.62 89 ILE A N 1
ATOM 693 C CA . ILE A 1 92 ? 7.103 14.517 106.557 1.00 11.36 89 ILE A CA 1
ATOM 694 C C . ILE A 1 92 ? 5.786 15.266 106.669 1.00 13.04 89 ILE A C 1
ATOM 695 O O . ILE A 1 92 ? 4.804 14.904 106.022 1.00 14.68 89 ILE A O 1
ATOM 700 N N . THR A 1 93 ? 5.764 16.297 107.504 1.00 12.54 90 THR A N 1
ATOM 701 C CA . THR A 1 93 ? 4.556 17.074 107.716 1.00 12.19 90 THR A CA 1
ATOM 702 C C . THR A 1 93 ? 4.680 18.441 107.062 1.00 12.27 90 THR A C 1
ATOM 703 O O . THR A 1 93 ? 5.550 19.234 107.417 1.00 12.86 90 THR A O 1
ATOM 707 N N . VAL A 1 94 ? 3.803 18.694 106.097 1.00 12.93 91 VAL A N 1
ATOM 708 C CA . VAL A 1 94 ? 3.787 19.944 105.348 1.00 13.61 91 VAL A CA 1
ATOM 709 C C . VAL A 1 94 ? 2.622 20.808 105.805 1.00 13.72 91 VAL A C 1
ATOM 710 O O . VAL A 1 94 ? 1.462 20.469 105.578 1.00 13.89 91 VAL A O 1
ATOM 714 N N . ASP A 1 95 ? 2.941 21.928 106.444 1.00 15.00 92 ASP A N 1
ATOM 715 C CA . ASP A 1 95 ? 1.925 22.835 106.960 1.00 15.67 92 ASP A CA 1
ATOM 716 C C . ASP A 1 95 ? 0.808 22.094 107.691 1.00 15.25 92 ASP A C 1
ATOM 717 O O . ASP A 1 95 ? -0.371 22.362 107.473 1.00 16.25 92 ASP A O 1
ATOM 722 N N . GLY A 1 96 ? 1.186 21.154 108.552 1.00 15.17 93 GLY A N 1
ATOM 723 C CA . GLY A 1 96 ? 0.194 20.417 109.316 1.00 16.80 93 GLY A CA 1
ATOM 724 C C . GLY A 1 96 ? -0.282 19.098 108.737 1.00 17.34 93 GLY A C 1
ATOM 725 O O . GLY A 1 96 ? -0.838 18.279 109.464 1.00 18.85 93 GLY A O 1
ATOM 726 N N . GLN A 1 97 ? -0.086 18.888 107.438 1.00 18.23 94 GLN A N 1
ATOM 727 C CA . GLN A 1 97 ? -0.510 17.644 106.803 1.00 18.28 94 GLN A CA 1
ATOM 728 C C . GLN A 1 97 ? 0.620 16.621 106.871 1.00 18.48 94 GLN A C 1
ATOM 729 O O . GLN A 1 97 ? 1.664 16.785 106.232 1.00 14.83 94 GLN A O 1
ATOM 735 N N . CYS A 1 98 ? 0.398 15.565 107.647 1.00 17.41 95 CYS A N 1
ATOM 736 C CA . CYS A 1 98 ? 1.392 14.518 107.836 1.00 19.05 95 CYS A CA 1
ATOM 737 C C . CYS A 1 98 ? 1.371 13.451 106.746 1.00 19.04 95 CYS A C 1
ATOM 738 O O . CYS A 1 98 ? 0.318 12.905 106.416 1.00 18.37 95 CYS A O 1
ATOM 741 N N . TYR A 1 99 ? 2.546 13.172 106.185 1.00 17.27 96 TYR A N 1
ATOM 742 C CA . TYR A 1 99 ? 2.695 12.149 105.158 1.00 15.97 96 TYR A CA 1
ATOM 743 C C . TYR A 1 99 ? 3.595 11.053 105.716 1.00 15.66 96 TYR A C 1
ATOM 744 O O . TYR A 1 99 ? 4.652 11.343 106.278 1.00 14.39 96 TYR A O 1
ATOM 753 N N . GLU A 1 100 ? 3.167 9.802 105.579 1.00 15.25 97 GLU A N 1
ATOM 754 C CA . GLU A 1 100 ? 3.967 8.675 106.040 1.00 15.47 97 GLU A CA 1
ATOM 755 C C . GLU A 1 100 ? 4.914 8.337 104.895 1.00 15.31 97 GLU A C 1
ATOM 756 O O . GLU A 1 100 ? 4.474 7.973 103.806 1.00 15.81 97 GLU A O 1
ATOM 762 N N . ILE A 1 101 ? 6.213 8.472 105.144 1.00 15.05 98 ILE A N 1
ATOM 763 C CA . ILE A 1 101 ? 7.227 8.210 104.127 1.00 13.48 98 ILE A CA 1
ATOM 764 C C . ILE A 1 101 ? 8.117 7.055 104.564 1.00 12.54 98 ILE A C 1
ATOM 765 O O . ILE A 1 101 ? 9.054 7.241 105.334 1.00 12.53 98 ILE A O 1
ATOM 770 N N . GLY A 1 102 ? 7.815 5.859 104.069 1.00 12.39 99 GLY A N 1
ATOM 771 C CA . GLY A 1 102 ? 8.599 4.696 104.440 1.00 12.98 99 GLY A CA 1
ATOM 772 C C . GLY A 1 102 ? 9.870 4.568 103.630 1.00 13.87 99 GLY A C 1
ATOM 773 O O . GLY A 1 102 ? 10.212 5.463 102.856 1.00 14.05 99 GLY A O 1
ATOM 774 N N . HIS A 1 103 ? 10.575 3.456 103.815 1.00 13.62 100 HIS A N 1
ATOM 775 C CA . HIS A 1 103 ? 11.809 3.209 103.085 1.00 13.24 100 HIS A CA 1
ATOM 776 C C . HIS A 1 103 ? 11.527 3.293 101.591 1.00 13.94 100 HIS A C 1
ATOM 777 O O . HIS A 1 103 ? 10.641 2.613 101.077 1.00 12.96 100 HIS A O 1
ATOM 784 N N . ARG A 1 104 ? 12.288 4.141 100.911 1.00 13.79 101 ARG A N 1
ATOM 785 C CA . ARG A 1 104 ? 12.156 4.356 99.477 1.00 15.11 101 ARG A CA 1
ATOM 786 C C . ARG A 1 104 ? 10.873 5.037 99.019 1.00 14.27 101 ARG A C 1
ATOM 787 O O . ARG A 1 104 ? 10.531 5.007 97.833 1.00 11.37 101 ARG A O 1
ATOM 795 N N . ASP A 1 105 ? 10.148 5.634 99.959 1.00 12.50 102 ASP A N 1
ATOM 796 C CA . ASP A 1 105 ? 8.963 6.391 99.586 1.00 12.80 102 ASP A CA 1
ATOM 797 C C . ASP A 1 105 ? 9.546 7.775 99.324 1.00 12.02 102 ASP A C 1
ATOM 798 O O . ASP A 1 105 ? 10.647 8.077 99.790 1.00 11.24 102 ASP A O 1
ATOM 803 N N . ALA A 1 106 ? 8.827 8.610 98.586 1.00 12.50 103 ALA A N 1
ATOM 804 C CA . ALA A 1 106 ? 9.320 9.944 98.276 1.00 11.68 103 ALA A CA 1
ATOM 805 C C . ALA A 1 106 ? 8.213 10.976 98.395 1.00 11.50 103 ALA A C 1
ATOM 806 O O . ALA A 1 106 ? 7.033 10.632 98.417 1.00 12.51 103 ALA A O 1
ATOM 808 N N . LEU A 1 107 ? 8.598 12.244 98.471 1.00 9.56 104 LEU A N 1
ATOM 809 C CA . LEU A 1 107 ? 7.620 13.316 98.571 1.00 8.83 104 LEU A CA 1
ATOM 810 C C . LEU A 1 107 ? 8.079 14.557 97.826 1.00 8.78 104 LEU A C 1
ATOM 811 O O . LEU A 1 107 ? 9.205 15.028 98.007 1.00 8.94 104 LEU A O 1
ATOM 816 N N . TYR A 1 108 ? 7.206 15.064 96.966 1.00 8.19 105 TYR A N 1
ATOM 817 C CA . TYR A 1 108 ? 7.476 16.289 96.223 1.00 7.92 105 TYR A CA 1
ATOM 818 C C . TYR A 1 108 ? 6.645 17.353 96.920 1.00 8.08 105 TYR A C 1
ATOM 819 O O . TYR A 1 108 ? 5.434 17.177 97.102 1.00 8.00 105 TYR A O 1
ATOM 828 N N . VAL A 1 109 ? 7.286 18.441 97.333 1.00 8.32 106 VAL A N 1
ATOM 829 C CA . VAL A 1 109 ? 6.569 19.529 97.989 1.00 9.39 106 VAL A CA 1
ATOM 830 C C . VAL A 1 109 ? 6.620 20.747 97.079 1.00 10.53 106 VAL A C 1
ATOM 831 O O . VAL A 1 109 ? 7.702 21.232 96.736 1.00 9.94 106 VAL A O 1
ATOM 835 N N . GLY A 1 110 ? 5.447 21.238 96.693 1.00 10.79 107 GLY A N 1
ATOM 836 C CA . GLY A 1 110 ? 5.385 22.379 95.801 1.00 11.70 107 GLY A CA 1
ATOM 837 C C . GLY A 1 110 ? 5.592 23.746 96.424 1.00 12.14 107 GLY A C 1
ATOM 838 O O . GLY A 1 110 ? 5.571 23.911 97.646 1.00 11.74 107 GLY A O 1
ATOM 839 N N . LYS A 1 111 ? 5.798 24.729 95.554 1.00 11.56 108 LYS A N 1
ATOM 840 C CA . LYS A 1 111 ? 6.000 26.117 95.954 1.00 11.73 108 LYS A CA 1
ATOM 841 C C . LYS A 1 111 ? 4.816 26.589 96.786 1.00 11.69 108 LYS A C 1
ATOM 842 O O . LYS A 1 111 ? 3.667 26.300 96.454 1.00 11.12 108 LYS A O 1
ATOM 848 N N . GLY A 1 112 ? 5.091 27.316 97.863 1.00 11.89 109 GLY A N 1
ATOM 849 C CA . GLY A 1 112 ? 4.002 27.805 98.691 1.00 13.31 109 GLY A CA 1
ATOM 850 C C . GLY A 1 112 ? 3.914 27.157 100.061 1.00 13.78 109 GLY A C 1
ATOM 851 O O . GLY A 1 112 ? 3.304 27.722 100.967 1.00 12.69 109 GLY A O 1
ATOM 852 N N . ALA A 1 113 ? 4.503 25.974 100.221 1.00 12.67 110 ALA A N 1
ATOM 853 C CA . ALA A 1 113 ? 4.481 25.295 101.516 1.00 14.28 110 ALA A CA 1
ATOM 854 C C . ALA A 1 113 ? 5.326 26.136 102.463 1.00 14.67 110 ALA A C 1
ATOM 855 O O . ALA A 1 113 ? 6.467 26.467 102.148 1.00 15.46 110 ALA A O 1
ATOM 857 N N . LYS A 1 114 ? 4.773 26.476 103.624 1.00 14.97 111 LYS A N 1
ATOM 858 C CA . LYS A 1 114 ? 5.486 27.324 104.572 1.00 16.16 111 LYS A CA 1
ATOM 859 C C . LYS A 1 114 ? 6.465 26.625 105.506 1.00 15.78 111 LYS A C 1
ATOM 860 O O . LYS A 1 114 ? 7.550 27.146 105.771 1.00 14.45 111 LYS A O 1
ATOM 866 N N . GLU A 1 115 ? 6.091 25.455 106.011 1.00 15.15 112 GLU A N 1
ATOM 867 C CA . GLU A 1 115 ? 6.978 24.718 106.900 1.00 15.10 112 GLU A CA 1
ATOM 868 C C . GLU A 1 115 ? 6.907 23.217 106.638 1.00 13.53 112 GLU A C 1
ATOM 869 O O . GLU A 1 115 ? 5.823 22.653 106.471 1.00 12.66 112 GLU A O 1
ATOM 875 N N . VAL A 1 116 ? 8.073 22.581 106.601 1.00 11.39 113 VAL A N 1
ATOM 876 C CA . VAL A 1 116 ? 8.169 21.148 106.362 1.00 11.39 113 VAL A CA 1
ATOM 877 C C . VAL A 1 116 ? 8.930 20.528 107.527 1.00 11.04 113 VAL A C 1
ATOM 878 O O . VAL A 1 116 ? 10.072 20.902 107.794 1.00 12.04 113 VAL A O 1
ATOM 882 N N . VAL A 1 117 ? 8.293 19.586 108.219 1.00 10.71 114 VAL A N 1
ATOM 883 C CA . VAL A 1 117 ? 8.897 18.934 109.376 1.00 11.15 114 VAL A CA 1
ATOM 884 C C . VAL A 1 117 ? 9.198 17.463 109.115 1.00 10.63 114 VAL A C 1
ATOM 885 O O . VAL A 1 117 ? 8.308 16.697 108.748 1.00 11.64 114 VAL A O 1
ATOM 889 N N . PHE A 1 118 ? 10.454 17.076 109.319 1.00 11.02 115 PHE A N 1
ATOM 890 C CA . PHE A 1 118 ? 10.896 15.701 109.097 1.00 10.80 115 PHE A CA 1
ATOM 891 C C . PHE A 1 118 ? 11.061 14.957 110.418 1.00 11.05 115 PHE A C 1
ATOM 892 O O . PHE A 1 118 ? 11.599 15.503 111.381 1.00 11.31 115 PHE A O 1
ATOM 900 N N . ALA A 1 119 ? 10.613 13.706 110.453 1.00 10.68 116 ALA A N 1
ATOM 901 C CA . ALA A 1 119 ? 10.713 12.900 111.664 1.00 12.56 116 ALA A CA 1
ATOM 902 C C . ALA A 1 119 ? 10.943 11.424 111.357 1.00 12.83 116 ALA A C 1
ATOM 903 O O . ALA A 1 119 ? 10.601 10.944 110.273 1.00 12.66 116 ALA A O 1
ATOM 905 N N . SER A 1 120 ? 11.528 10.713 112.319 1.00 12.74 117 SER A N 1
ATOM 906 C CA . SER A 1 120 ? 11.780 9.279 112.182 1.00 16.17 117 SER A CA 1
ATOM 907 C C . SER A 1 120 ? 10.844 8.513 113.111 1.00 18.93 117 SER A C 1
ATOM 908 O O . SER A 1 120 ? 10.547 8.973 114.212 1.00 18.19 117 SER A O 1
ATOM 911 N N . ILE A 1 121 ? 10.378 7.350 112.666 1.00 21.31 118 ILE A N 1
ATOM 912 C CA . ILE A 1 121 ? 9.484 6.530 113.477 1.00 25.89 118 ILE A CA 1
ATOM 913 C C . ILE A 1 121 ? 10.285 5.774 114.529 1.00 28.23 118 ILE A C 1
ATOM 914 O O . ILE A 1 121 ? 9.902 5.727 115.696 1.00 29.57 118 ILE A O 1
ATOM 919 N N . ASP A 1 122 ? 11.400 5.181 114.113 1.00 29.87 119 ASP A N 1
ATOM 920 C CA . ASP A 1 122 ? 12.252 4.436 115.032 1.00 32.53 119 ASP A CA 1
ATOM 921 C C . ASP A 1 122 ? 13.651 5.038 115.104 1.00 32.62 119 ASP A C 1
ATOM 922 O O . ASP A 1 122 ? 14.348 5.136 114.095 1.00 32.03 119 ASP A O 1
ATOM 927 N N . THR A 1 123 ? 14.058 5.435 116.305 1.00 32.07 120 THR A N 1
ATOM 928 C CA . THR A 1 123 ? 15.371 6.031 116.513 1.00 32.28 120 THR A CA 1
ATOM 929 C C . THR A 1 123 ? 16.495 5.046 116.212 1.00 31.08 120 THR A C 1
ATOM 930 O O . THR A 1 123 ? 17.617 5.451 115.909 1.00 30.76 120 THR A O 1
ATOM 934 N N . GLY A 1 124 ? 16.192 3.754 116.303 1.00 29.69 121 GLY A N 1
ATOM 935 C CA . GLY A 1 124 ? 17.192 2.736 116.033 1.00 28.12 121 GLY A CA 1
ATOM 936 C C . GLY A 1 124 ? 17.548 2.661 114.560 1.00 27.00 121 GLY A C 1
ATOM 937 O O . GLY A 1 124 ? 18.689 2.372 114.198 1.00 27.27 121 GLY A O 1
ATOM 938 N N . THR A 1 125 ? 16.560 2.914 113.707 1.00 24.65 122 THR A N 1
ATOM 939 C CA . THR A 1 125 ? 16.755 2.895 112.260 1.00 21.88 122 THR A CA 1
ATOM 940 C C . THR A 1 125 ? 16.087 4.153 111.722 1.00 18.21 122 THR A C 1
ATOM 941 O O . THR A 1 125 ? 15.015 4.107 111.123 1.00 17.54 122 THR A O 1
ATOM 945 N N . PRO A 1 126 ? 16.728 5.304 111.938 1.00 16.13 123 PRO A N 1
ATOM 946 C CA . PRO A 1 126 ? 16.224 6.604 111.501 1.00 15.52 123 PRO A CA 1
ATOM 947 C C . PRO A 1 126 ? 16.018 6.771 110.007 1.00 14.46 123 PRO A C 1
ATOM 948 O O . PRO A 1 126 ? 16.625 6.076 109.187 1.00 12.39 123 PRO A O 1
ATOM 952 N N . ALA A 1 127 ? 15.136 7.700 109.667 1.00 12.17 124 ALA A N 1
ATOM 953 C CA . ALA A 1 127 ? 14.860 8.007 108.283 1.00 12.63 124 ALA A CA 1
ATOM 954 C C . ALA A 1 127 ? 16.058 8.806 107.801 1.00 12.82 124 ALA A C 1
ATOM 955 O O . ALA A 1 127 ? 16.679 9.536 108.574 1.00 13.06 124 ALA A O 1
ATOM 957 N N . LYS A 1 128 ? 16.394 8.647 106.529 1.00 11.29 125 LYS A N 1
ATOM 958 C CA . LYS A 1 128 ? 17.502 9.373 105.926 1.00 10.50 125 LYS A CA 1
ATOM 959 C C . LYS A 1 128 ? 16.896 10.037 104.702 1.00 9.69 125 LYS A C 1
ATOM 960 O O . LYS A 1 128 ? 16.842 9.443 103.627 1.00 10.57 125 LYS A O 1
ATOM 966 N N . PHE A 1 129 ? 16.418 11.262 104.885 1.00 9.96 126 PHE A N 1
ATOM 967 C CA . PHE A 1 129 ? 15.774 12.008 103.812 1.00 9.31 126 PHE A CA 1
ATOM 968 C C . PHE A 1 129 ? 16.755 12.789 102.947 1.00 8.84 126 PHE A C 1
ATOM 969 O O . PHE A 1 129 ? 17.295 13.805 103.381 1.00 9.92 126 PHE A O 1
ATOM 977 N N . TYR A 1 130 ? 16.978 12.319 101.725 1.00 9.21 127 TYR A N 1
ATOM 978 C CA . TYR A 1 130 ? 17.870 13.009 100.797 1.00 8.26 127 TYR A CA 1
ATOM 979 C C . TYR A 1 130 ? 16.993 13.957 99.988 1.00 8.01 127 TYR A C 1
ATOM 980 O O . TYR A 1 130 ? 15.943 13.555 99.492 1.00 10.28 127 TYR A O 1
ATOM 989 N N . TYR A 1 131 ? 17.413 15.209 99.845 1.00 7.50 128 TYR A N 1
ATOM 990 C CA . TYR A 1 131 ? 16.604 16.160 99.094 1.00 8.39 128 TYR A CA 1
ATOM 991 C C . TYR A 1 131 ? 17.371 17.030 98.101 1.00 8.85 128 TYR A C 1
ATOM 992 O O . TYR A 1 131 ? 18.577 17.248 98.226 1.00 8.82 128 TYR A O 1
ATOM 1001 N N . ASN A 1 132 ? 16.637 17.511 97.106 1.00 8.70 129 ASN A N 1
ATOM 1002 C CA . ASN A 1 132 ? 17.143 18.427 96.092 1.00 8.88 129 ASN A CA 1
ATOM 1003 C C . ASN A 1 132 ? 16.054 19.489 96.061 1.00 8.89 129 ASN A C 1
ATOM 1004 O O . ASN A 1 132 ? 14.866 19.164 96.119 1.00 8.10 129 ASN A O 1
ATOM 1009 N N . CYS A 1 133 ? 16.455 20.750 95.987 1.00 8.22 130 CYS A N 1
ATOM 1010 C CA . CYS A 1 133 ? 15.501 21.851 95.988 1.00 8.92 130 CYS A CA 1
ATOM 1011 C C . CYS A 1 133 ? 15.838 22.829 94.875 1.00 8.81 130 CYS A C 1
ATOM 1012 O O . CYS A 1 133 ? 16.992 23.236 94.725 1.00 8.95 130 CYS A O 1
ATOM 1015 N N . ALA A 1 134 ? 14.830 23.221 94.102 1.00 9.55 131 ALA A N 1
ATOM 1016 C CA . ALA A 1 134 ? 15.062 24.135 92.990 1.00 7.96 131 ALA A CA 1
ATOM 1017 C C . ALA A 1 134 ? 14.070 25.288 92.892 1.00 8.15 131 ALA A C 1
ATOM 1018 O O . ALA A 1 134 ? 12.925 25.181 93.334 1.00 8.35 131 ALA A O 1
ATOM 1020 N N . PRO A 1 135 ? 14.509 26.419 92.314 1.00 8.82 132 PRO A N 1
ATOM 1021 C CA . PRO A 1 135 ? 13.625 27.577 92.159 1.00 8.20 132 PRO A CA 1
ATOM 1022 C C . PRO A 1 135 ? 12.379 27.116 91.399 1.00 9.33 132 PRO A C 1
ATOM 1023 O O . PRO A 1 135 ? 12.473 26.281 90.495 1.00 9.68 132 PRO A O 1
ATOM 1027 N N . ALA A 1 136 ? 11.221 27.656 91.762 1.00 8.90 133 ALA A N 1
ATOM 1028 C CA . ALA A 1 136 ? 9.966 27.283 91.122 1.00 9.14 133 ALA A CA 1
ATOM 1029 C C . ALA A 1 136 ? 9.045 28.497 91.016 1.00 9.88 133 ALA A C 1
ATOM 1030 O O . ALA A 1 136 ? 8.804 29.187 92.010 1.00 10.38 133 ALA A O 1
ATOM 1032 N N . HIS A 1 137 ? 8.523 28.749 89.817 1.00 9.41 134 HIS A N 1
ATOM 1033 C CA . HIS A 1 137 ? 7.644 29.896 89.596 1.00 10.85 134 HIS A CA 1
ATOM 1034 C C . HIS A 1 137 ? 6.163 29.555 89.721 1.00 12.35 134 HIS A C 1
ATOM 1035 O O . HIS A 1 137 ? 5.326 30.446 89.862 1.00 12.30 134 HIS A O 1
ATOM 1042 N N . THR A 1 138 ? 5.832 28.274 89.641 1.00 13.32 135 THR A N 1
ATOM 1043 C CA . THR A 1 138 ? 4.439 27.871 89.745 1.00 14.09 135 THR A CA 1
ATOM 1044 C C . THR A 1 138 ? 4.252 26.764 90.772 1.00 14.19 135 THR A C 1
ATOM 1045 O O . THR A 1 138 ? 5.162 25.965 91.019 1.00 12.26 135 THR A O 1
ATOM 1049 N N . THR A 1 139 ? 3.068 26.733 91.376 1.00 11.90 136 THR A N 1
ATOM 1050 C CA . THR A 1 139 ? 2.749 25.733 92.381 1.00 12.26 136 THR A CA 1
ATOM 1051 C C . THR A 1 139 ? 2.088 24.494 91.787 1.00 12.75 136 THR A C 1
ATOM 1052 O O . THR A 1 139 ? 1.063 24.583 91.108 1.00 13.59 136 THR A O 1
ATOM 1056 N N . TYR A 1 140 ? 2.701 23.342 92.031 1.00 12.00 137 TYR A N 1
ATOM 1057 C CA . TYR A 1 140 ? 2.160 22.063 91.594 1.00 11.21 137 TYR A CA 1
ATOM 1058 C C . TYR A 1 140 ? 1.867 21.321 92.887 1.00 11.19 137 TYR A C 1
ATOM 1059 O O . TYR A 1 140 ? 2.531 21.542 93.897 1.00 11.86 137 TYR A O 1
ATOM 1068 N N . PRO A 1 141 ? 0.868 20.436 92.875 1.00 12.75 138 PRO A N 1
ATOM 1069 C CA . PRO A 1 141 ? 0.477 19.668 94.061 1.00 13.08 138 PRO A CA 1
ATOM 1070 C C . PRO A 1 141 ? 1.558 18.862 94.770 1.00 12.66 138 PRO A C 1
ATOM 1071 O O . PRO A 1 141 ? 2.393 18.216 94.137 1.00 11.55 138 PRO A O 1
ATOM 1075 N N . THR A 1 142 ? 1.537 18.918 96.097 1.00 12.21 139 THR A N 1
ATOM 1076 C CA . THR A 1 142 ? 2.472 18.152 96.906 1.00 13.44 139 THR A CA 1
ATOM 1077 C C . THR A 1 142 ? 2.030 16.715 96.684 1.00 14.49 139 THR A C 1
ATOM 1078 O O . THR A 1 142 ? 0.833 16.421 96.753 1.00 13.49 139 THR A O 1
ATOM 1082 N N . LYS A 1 143 ? 2.974 15.821 96.403 1.00 13.02 140 LYS A N 1
ATOM 1083 C CA . LYS A 1 143 ? 2.604 14.435 96.135 1.00 13.81 140 LYS A CA 1
ATOM 1084 C C . LYS A 1 143 ? 3.576 13.386 96.648 1.00 13.15 140 LYS A C 1
ATOM 1085 O O . LYS A 1 143 ? 4.787 13.497 96.473 1.00 9.89 140 LYS A O 1
ATOM 1095 N N . LYS A 1 144 ? 3.022 12.363 97.284 1.00 11.59 141 LYS A N 1
ATOM 1096 C CA . LYS A 1 144 ? 3.815 11.260 97.797 1.00 13.61 141 LYS A CA 1
ATOM 1097 C C . LYS A 1 144 ? 3.947 10.250 96.661 1.00 14.23 141 LYS A C 1
ATOM 1098 O O . LYS A 1 144 ? 2.965 9.928 95.992 1.00 14.69 141 LYS A O 1
ATOM 1104 N N . VAL A 1 145 ? 5.163 9.764 96.435 1.00 13.05 142 VAL A N 1
ATOM 1105 C CA . VAL A 1 145 ? 5.406 8.791 95.379 1.00 12.62 142 VAL A CA 1
ATOM 1106 C C . VAL A 1 145 ? 6.031 7.537 95.969 1.00 13.42 142 VAL A C 1
ATOM 1107 O O . VAL A 1 145 ? 7.085 7.603 96.596 1.00 13.53 142 VAL A O 1
ATOM 1111 N N . THR A 1 146 ? 5.377 6.397 95.768 1.00 15.31 143 THR A N 1
ATOM 1112 C CA . THR A 1 146 ? 5.873 5.129 96.291 1.00 18.78 143 THR A CA 1
ATOM 1113 C C . THR A 1 146 ? 6.521 4.316 95.175 1.00 20.11 143 THR A C 1
ATOM 1114 O O . THR A 1 146 ? 6.284 4.566 93.993 1.00 19.49 143 THR A O 1
ATOM 1118 N N . PRO A 1 147 ? 7.354 3.333 95.538 1.00 23.35 144 PRO A N 1
ATOM 1119 C CA . PRO A 1 147 ? 8.026 2.493 94.542 1.00 27.38 144 PRO A CA 1
ATOM 1120 C C . PRO A 1 147 ? 7.069 1.824 93.555 1.00 30.43 144 PRO A C 1
ATOM 1121 O O . PRO A 1 147 ? 7.482 1.386 92.483 1.00 31.41 144 PRO A O 1
ATOM 1125 N N . ASP A 1 148 ? 5.791 1.760 93.915 1.00 33.76 145 ASP A N 1
ATOM 1126 C CA . ASP A 1 148 ? 4.781 1.162 93.048 1.00 37.10 145 ASP A CA 1
ATOM 1127 C C . ASP A 1 148 ? 4.521 2.065 91.849 1.00 37.95 145 ASP A C 1
ATOM 1128 O O . ASP A 1 148 ? 4.718 1.670 90.698 1.00 39.41 145 ASP A O 1
ATOM 1133 N N . GLU A 1 149 ? 4.085 3.287 92.138 1.00 36.88 146 GLU A N 1
ATOM 1134 C CA . GLU A 1 149 ? 3.765 4.280 91.116 1.00 36.44 146 GLU A CA 1
ATOM 1135 C C . GLU A 1 149 ? 4.932 4.584 90.183 1.00 34.54 146 GLU A C 1
ATOM 1136 O O . GLU A 1 149 ? 4.763 5.266 89.175 1.00 33.03 146 GLU A O 1
ATOM 1142 N N . VAL A 1 150 ? 6.112 4.083 90.522 1.00 33.47 147 VAL A N 1
ATOM 1143 C CA . VAL A 1 150 ? 7.299 4.336 89.716 1.00 32.76 147 VAL A CA 1
ATOM 1144 C C . VAL A 1 150 ? 7.475 3.424 88.502 1.00 33.09 147 VAL A C 1
ATOM 1145 O O . VAL A 1 150 ? 7.988 3.858 87.472 1.00 33.77 147 VAL A O 1
ATOM 1149 N N . SER A 1 151 ? 7.045 2.173 88.619 1.00 32.78 148 SER A N 1
ATOM 1150 C CA . SER A 1 151 ? 7.189 1.207 87.529 1.00 32.28 148 SER A CA 1
ATOM 1151 C C . SER A 1 151 ? 8.660 1.117 87.129 1.00 30.39 148 SER A C 1
ATOM 1152 O O . SER A 1 151 ? 9.097 1.716 86.146 1.00 29.56 148 SER A O 1
ATOM 1155 N N . PRO A 1 152 ? 9.445 0.361 87.906 1.00 29.23 149 PRO A N 1
ATOM 1156 C CA . PRO A 1 152 ? 10.880 0.156 87.685 1.00 28.46 149 PRO A CA 1
ATOM 1157 C C . PRO A 1 152 ? 11.209 -0.578 86.388 1.00 26.95 149 PRO A C 1
ATOM 1158 O O . PRO A 1 152 ? 10.382 -1.307 85.841 1.00 25.43 149 PRO A O 1
ATOM 1162 N N . VAL A 1 153 ? 12.424 -0.368 85.900 1.00 24.54 150 VAL A N 1
ATOM 1163 C CA . VAL A 1 153 ? 12.876 -1.018 84.680 1.00 23.67 150 VAL A CA 1
ATOM 1164 C C . VAL A 1 153 ? 14.287 -1.549 84.905 1.00 21.87 150 VAL A C 1
ATOM 1165 O O . VAL A 1 153 ? 15.159 -0.830 85.387 1.00 20.50 150 VAL A O 1
ATOM 1169 N N . THR A 1 154 ? 14.498 -2.819 84.580 1.00 21.03 151 THR A N 1
ATOM 1170 C CA . THR A 1 154 ? 15.807 -3.434 84.743 1.00 20.53 151 THR A CA 1
ATOM 1171 C C . THR A 1 154 ? 16.485 -3.521 83.382 1.00 20.93 151 THR A C 1
ATOM 1172 O O . THR A 1 154 ? 15.939 -4.110 82.447 1.00 20.16 151 THR A O 1
ATOM 1176 N N . LEU A 1 155 ? 17.666 -2.919 83.278 1.00 19.13 152 LEU A N 1
ATOM 1177 C CA . LEU A 1 155 ? 18.430 -2.909 82.035 1.00 19.23 152 LEU A CA 1
ATOM 1178 C C . LEU A 1 155 ? 19.874 -3.320 82.294 1.00 17.46 152 LEU A C 1
ATOM 1179 O O . LEU A 1 155 ? 20.262 -3.585 83.431 1.00 14.50 152 LEU A O 1
ATOM 1184 N N . GLY A 1 156 ? 20.666 -3.360 81.227 1.00 17.69 153 GLY A N 1
ATOM 1185 C CA . GLY A 1 156 ? 22.065 -3.714 81.360 1.00 16.84 153 GLY A CA 1
ATOM 1186 C C . GLY A 1 156 ? 22.356 -5.193 81.236 1.00 17.40 153 GLY A C 1
ATOM 1187 O O . GLY A 1 156 ? 21.471 -5.996 80.939 1.00 15.67 153 GLY A O 1
ATOM 1188 N N . ASP A 1 157 ? 23.613 -5.548 81.475 1.00 17.61 154 ASP A N 1
ATOM 1189 C CA . ASP A 1 157 ? 24.062 -6.929 81.386 1.00 18.86 154 ASP A CA 1
ATOM 1190 C C . ASP A 1 157 ? 25.331 -7.075 82.218 1.00 17.87 154 ASP A C 1
ATOM 1191 O O . ASP A 1 157 ? 26.121 -6.136 82.322 1.00 15.41 154 ASP A O 1
ATOM 1196 N N . ASN A 1 158 ? 25.519 -8.246 82.816 1.00 17.59 155 ASN A N 1
ATOM 1197 C CA . ASN A 1 158 ? 26.698 -8.507 83.636 1.00 17.59 155 ASN A CA 1
ATOM 1198 C C . ASN A 1 158 ? 27.994 -8.254 82.867 1.00 17.18 155 ASN A C 1
ATOM 1199 O O . ASN A 1 158 ? 28.954 -7.720 83.421 1.00 15.50 155 ASN A O 1
ATOM 1204 N N . LEU A 1 159 ? 28.016 -8.640 81.594 1.00 16.63 156 LEU A N 1
ATOM 1205 C CA . LEU A 1 159 ? 29.203 -8.474 80.758 1.00 16.67 156 LEU A CA 1
ATOM 1206 C C . LEU A 1 159 ? 29.663 -7.029 80.648 1.00 15.72 156 LEU A C 1
ATOM 1207 O O . LEU A 1 159 ? 30.858 -6.764 80.512 1.00 15.24 156 LEU A O 1
ATOM 1212 N N . THR A 1 160 ? 28.716 -6.095 80.689 1.00 13.11 157 THR A N 1
ATOM 1213 C CA . THR A 1 160 ? 29.054 -4.681 80.617 1.00 12.54 157 THR A CA 1
ATOM 1214 C C . THR A 1 160 ? 28.963 -4.073 82.013 1.00 12.66 157 THR A C 1
ATOM 1215 O O . THR A 1 160 ? 28.975 -2.854 82.185 1.00 13.02 157 THR A O 1
ATOM 1219 N N . SER A 1 161 ? 28.873 -4.953 83.006 1.00 11.56 158 SER A N 1
ATOM 1220 C CA . SER A 1 161 ? 28.809 -4.563 84.407 1.00 11.45 158 SER A CA 1
ATOM 1221 C C . SER A 1 161 ? 27.868 -3.389 84.654 1.00 10.65 158 SER A C 1
ATOM 1222 O O . SER A 1 161 ? 28.203 -2.462 85.389 1.00 11.09 158 SER A O 1
ATOM 1225 N N . ASN A 1 162 ? 26.692 -3.422 84.038 1.00 10.56 159 ASN A N 1
ATOM 1226 C CA . ASN A 1 162 ? 25.733 -2.345 84.234 1.00 11.79 159 ASN A CA 1
ATOM 1227 C C . ASN A 1 162 ? 24.310 -2.859 84.429 1.00 11.83 159 ASN A C 1
ATOM 1228 O O . ASN A 1 162 ? 23.344 -2.132 84.182 1.00 12.94 159 ASN A O 1
ATOM 1233 N N . ARG A 1 163 ? 24.179 -4.112 84.863 1.00 11.15 160 ARG A N 1
ATOM 1234 C CA . ARG A 1 163 ? 22.856 -4.686 85.113 1.00 11.04 160 ARG A CA 1
ATOM 1235 C C . ARG A 1 163 ? 22.323 -3.847 86.260 1.00 10.60 160 ARG A C 1
ATOM 1236 O O . ARG A 1 163 ? 22.955 -3.756 87.316 1.00 8.68 160 ARG A O 1
ATOM 1244 N N . ARG A 1 164 ? 21.162 -3.237 86.066 1.00 11.11 161 ARG A N 1
ATOM 1245 C CA . ARG A 1 164 ? 20.630 -2.361 87.097 1.00 10.66 161 ARG A CA 1
ATOM 1246 C C . ARG A 1 164 ? 19.126 -2.153 86.995 1.00 10.66 161 ARG A C 1
ATOM 1247 O O . ARG A 1 164 ? 18.506 -2.467 85.978 1.00 11.54 161 ARG A O 1
ATOM 1255 N N . THR A 1 165 ? 18.548 -1.614 88.061 1.00 10.24 162 THR A N 1
ATOM 1256 C CA . THR A 1 165 ? 17.125 -1.312 88.082 1.00 10.89 162 THR A CA 1
ATOM 1257 C C . THR A 1 165 ? 16.959 0.198 88.228 1.00 11.99 162 THR A C 1
ATOM 1258 O O . THR A 1 165 ? 17.481 0.806 89.166 1.00 10.75 162 THR A O 1
ATOM 1262 N N . ILE A 1 166 ? 16.236 0.794 87.286 1.00 12.43 163 ILE A N 1
ATOM 1263 C CA . ILE A 1 166 ? 16.000 2.233 87.270 1.00 14.32 163 ILE A CA 1
ATOM 1264 C C . ILE A 1 166 ? 14.611 2.567 87.815 1.00 14.00 163 ILE A C 1
ATOM 1265 O O . ILE A 1 166 ? 13.610 1.998 87.383 1.00 15.28 163 ILE A O 1
ATOM 1270 N N . ASN A 1 167 ? 14.567 3.488 88.771 1.00 13.42 164 ASN A N 1
ATOM 1271 C CA . ASN A 1 167 ? 13.317 3.904 89.402 1.00 12.37 164 ASN A CA 1
ATOM 1272 C C . ASN A 1 167 ? 13.194 5.423 89.311 1.00 11.46 164 ASN A C 1
ATOM 1273 O O . ASN A 1 167 ? 13.849 6.145 90.056 1.00 13.38 164 ASN A O 1
ATOM 1278 N N . LYS A 1 168 ? 12.359 5.909 88.400 1.00 11.22 165 LYS A N 1
ATOM 1279 C CA . LYS A 1 168 ? 12.194 7.349 88.234 1.00 11.30 165 LYS A CA 1
ATOM 1280 C C . LYS A 1 168 ? 11.003 7.861 89.042 1.00 11.51 165 LYS A C 1
ATOM 1281 O O . LYS A 1 168 ? 9.848 7.614 88.695 1.00 10.70 165 LYS A O 1
ATOM 1287 N N . TYR A 1 169 ? 11.309 8.569 90.129 1.00 10.21 166 TYR A N 1
ATOM 1288 C CA . TYR A 1 169 ? 10.304 9.111 91.044 1.00 10.28 166 TYR A CA 1
ATOM 1289 C C . TYR A 1 169 ? 9.619 10.393 90.592 1.00 9.16 166 TYR A C 1
ATOM 1290 O O . TYR A 1 169 ? 8.392 10.460 90.511 1.00 9.00 166 TYR A O 1
ATOM 1299 N N . PHE A 1 170 ? 10.415 11.423 90.334 1.00 8.34 167 PHE A N 1
ATOM 1300 C CA . PHE A 1 170 ? 9.864 12.698 89.906 1.00 9.01 167 PHE A CA 1
ATOM 1301 C C . PHE A 1 170 ? 10.191 12.956 88.441 1.00 10.01 167 PHE A C 1
ATOM 1302 O O . PHE A 1 170 ? 11.273 13.435 88.110 1.00 10.88 167 PHE A O 1
ATOM 1310 N N . VAL A 1 171 ? 9.250 12.598 87.574 1.00 9.81 168 VAL A N 1
ATOM 1311 C CA . VAL A 1 171 ? 9.378 12.791 86.131 1.00 10.23 168 VAL A CA 1
ATOM 1312 C C . VAL A 1 171 ? 7.974 13.063 85.595 1.00 11.23 168 VAL A C 1
ATOM 1313 O O . VAL A 1 171 ? 6.979 12.758 86.258 1.00 12.18 168 VAL A O 1
ATOM 1317 N N . PRO A 1 172 ? 7.874 13.637 84.389 1.00 13.46 169 PRO A N 1
ATOM 1318 C CA . PRO A 1 172 ? 6.587 13.958 83.761 1.00 14.81 169 PRO A CA 1
ATOM 1319 C C . PRO A 1 172 ? 5.547 12.841 83.787 1.00 16.04 169 PRO A C 1
ATOM 1320 O O . PRO A 1 172 ? 4.357 13.102 83.966 1.00 16.64 169 PRO A O 1
ATOM 1324 N N . ASP A 1 173 ? 5.989 11.599 83.626 1.00 16.87 170 ASP A N 1
ATOM 1325 C CA . ASP A 1 173 ? 5.062 10.476 83.630 1.00 18.13 170 ASP A CA 1
ATOM 1326 C C . ASP A 1 173 ? 4.463 10.189 85.003 1.00 17.44 170 ASP A C 1
ATOM 1327 O O . ASP A 1 173 ? 3.469 9.471 85.113 1.00 17.35 170 ASP A O 1
ATOM 1332 N N . VAL A 1 174 ? 5.058 10.751 86.050 1.0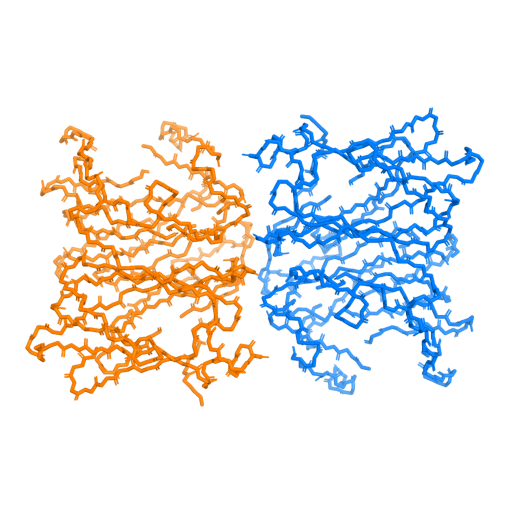0 14.66 171 VAL A N 1
ATOM 1333 C CA . VAL A 1 174 ? 4.554 10.532 87.400 1.00 13.64 171 VAL A CA 1
ATOM 1334 C C . VAL A 1 174 ? 3.823 11.756 87.946 1.00 13.86 171 VAL A C 1
ATOM 1335 O O . VAL A 1 174 ? 2.732 11.638 88.510 1.00 11.84 171 VAL A O 1
ATOM 1339 N N . LEU A 1 175 ? 4.418 12.931 87.779 1.00 12.27 172 LEU A N 1
ATOM 1340 C CA . LEU A 1 175 ? 3.793 14.154 88.270 1.00 12.54 172 LEU A CA 1
ATOM 1341 C C . LEU A 1 175 ? 4.394 15.380 87.599 1.00 12.06 172 LEU A C 1
ATOM 1342 O O . LEU A 1 175 ? 5.414 15.293 86.913 1.00 11.72 172 LEU A O 1
ATOM 1347 N N . GLU A 1 176 ? 3.760 16.527 87.809 1.00 11.00 173 GLU A N 1
ATOM 1348 C CA . GLU A 1 176 ? 4.245 17.776 87.241 1.00 10.05 173 GLU A CA 1
ATOM 1349 C C . GLU A 1 176 ? 5.143 18.515 88.229 1.00 9.54 173 GLU A C 1
ATOM 1350 O O . GLU A 1 176 ? 4.813 18.629 89.406 1.00 7.96 173 GLU A O 1
ATOM 1356 N N . THR A 1 177 ? 6.284 19.001 87.745 1.00 9.46 174 THR A N 1
ATOM 1357 C CA . THR A 1 177 ? 7.206 19.786 88.567 1.00 10.00 174 THR A CA 1
ATOM 1358 C C . THR A 1 177 ? 7.640 20.944 87.673 1.00 9.76 174 THR A C 1
ATOM 1359 O O . THR A 1 177 ? 7.440 20.898 86.462 1.00 8.51 174 THR A O 1
ATOM 1363 N N . CYS A 1 178 ? 8.227 21.983 88.252 1.00 8.87 175 CYS A N 1
ATOM 1364 C CA . CYS A 1 178 ? 8.664 23.116 87.443 1.00 9.68 175 CYS A CA 1
ATOM 1365 C C . CYS A 1 178 ? 9.916 22.801 86.626 1.00 9.37 175 CYS A C 1
ATOM 1366 O O . CYS A 1 178 ? 9.958 23.060 85.423 1.00 9.38 175 CYS A O 1
ATOM 1369 N N . GLN A 1 179 ? 10.936 22.246 87.275 1.00 8.49 176 GLN A N 1
ATOM 1370 C CA . GLN A 1 179 ? 12.180 21.924 86.578 1.00 8.19 176 GLN A CA 1
ATOM 1371 C C . GLN A 1 179 ? 12.931 20.747 87.187 1.00 8.04 176 GLN A C 1
ATOM 1372 O O . GLN A 1 179 ? 13.889 20.245 86.599 1.00 8.32 176 GLN A O 1
ATOM 1378 N N . LEU A 1 180 ? 12.503 20.306 88.363 1.00 6.51 177 LEU A N 1
ATOM 1379 C CA . LEU A 1 180 ? 13.185 19.207 89.041 1.00 6.99 177 LEU A CA 1
ATOM 1380 C C . LEU A 1 180 ? 12.740 17.798 88.671 1.00 7.33 177 LEU A C 1
ATOM 1381 O O . LEU A 1 180 ? 11.548 17.518 88.589 1.00 7.96 177 LEU A O 1
ATOM 1386 N N . SER A 1 181 ? 13.719 16.920 88.448 1.00 7.45 178 SER A N 1
ATOM 1387 C CA . SER A 1 181 ? 13.469 15.510 88.156 1.00 7.95 178 SER A CA 1
ATOM 1388 C C . SER A 1 181 ? 14.435 14.728 89.044 1.00 9.04 178 SER A C 1
ATOM 1389 O O . SER A 1 181 ? 15.561 15.168 89.273 1.00 9.99 178 SER A O 1
ATOM 1401 N N . GLY A 1 183 ? 15.530 10.459 90.449 1.00 9.56 180 GLY A N 1
ATOM 1402 C CA . GLY A 1 183 ? 15.333 9.028 90.321 1.00 9.31 180 GLY A CA 1
ATOM 1403 C C . GLY A 1 183 ? 16.365 8.275 91.133 1.00 10.35 180 GLY A C 1
ATOM 1404 O O . GLY A 1 183 ? 17.362 8.849 91.578 1.00 9.02 180 GLY A O 1
ATOM 1405 N N . LEU A 1 184 ? 16.119 6.983 91.326 1.00 9.94 181 LEU A N 1
ATOM 1406 C CA . LEU A 1 184 ? 17.019 6.127 92.081 1.00 9.59 181 LEU A CA 1
ATOM 1407 C C . LEU A 1 184 ? 17.365 4.916 91.222 1.00 10.48 181 LEU A C 1
ATOM 1408 O O . LEU A 1 184 ? 16.476 4.251 90.684 1.00 10.27 181 LEU A O 1
ATOM 1413 N N . THR A 1 185 ? 18.661 4.646 91.082 1.00 10.22 182 THR A N 1
ATOM 1414 C CA . THR A 1 185 ? 19.132 3.516 90.289 1.00 11.16 182 THR A CA 1
ATOM 1415 C C . THR A 1 185 ? 19.988 2.601 91.152 1.00 10.99 182 THR A C 1
ATOM 1416 O O . THR A 1 185 ? 20.955 3.038 91.774 1.00 9.62 182 THR A O 1
ATOM 1420 N N . GLU A 1 186 ? 19.624 1.325 91.179 1.00 10.38 183 GLU A N 1
ATOM 1421 C CA . GLU A 1 186 ? 20.334 0.342 91.983 1.00 11.47 183 GLU A CA 1
ATOM 1422 C C . GLU A 1 186 ? 21.058 -0.679 91.117 1.00 10.61 183 GLU A C 1
ATOM 1423 O O . GLU A 1 186 ? 20.438 -1.406 90.341 1.00 10.76 183 GLU A O 1
ATOM 1429 N N . LEU A 1 187 ? 22.378 -0.718 91.236 1.00 11.51 184 LEU A N 1
ATOM 1430 C CA . LEU A 1 187 ? 23.168 -1.671 90.470 1.00 12.07 184 LEU A CA 1
ATOM 1431 C C . LEU A 1 187 ? 23.031 -3.051 91.103 1.00 11.88 184 LEU A C 1
ATOM 1432 O O . LEU A 1 187 ? 22.991 -3.177 92.327 1.00 11.28 184 LEU A O 1
ATOM 1440 N N . ALA A 1 188 ? 22.950 -4.085 90.273 1.00 11.90 185 ALA A N 1
ATOM 1441 C CA . ALA A 1 188 ? 22.845 -5.446 90.792 1.00 13.05 185 ALA A CA 1
ATOM 1442 C C . ALA A 1 188 ? 24.193 -5.850 91.382 1.00 12.61 185 ALA A C 1
ATOM 1443 O O . ALA A 1 188 ? 25.230 -5.299 91.016 1.00 12.53 185 ALA A O 1
ATOM 1445 N N . PRO A 1 189 ? 24.197 -6.814 92.313 1.00 13.44 186 PRO A N 1
ATOM 1446 C CA . PRO A 1 189 ? 25.463 -7.244 92.909 1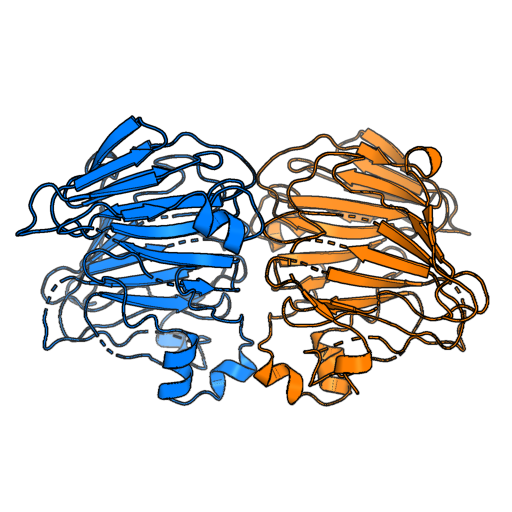.00 13.35 186 PRO A CA 1
ATOM 1447 C C . PRO A 1 189 ? 26.479 -7.597 91.823 1.00 13.43 186 PRO A C 1
ATOM 1448 O O . PRO A 1 189 ? 26.147 -8.275 90.849 1.00 14.04 186 PRO A O 1
ATOM 1452 N N . GLY A 1 190 ? 27.708 -7.115 91.983 1.00 13.34 187 GLY A N 1
ATOM 1453 C CA . GLY A 1 190 ? 28.744 -7.411 91.009 1.00 12.99 187 GLY A CA 1
ATOM 1454 C C . GLY A 1 190 ? 28.780 -6.491 89.804 1.00 12.42 187 GLY A C 1
ATOM 1455 O O . GLY A 1 190 ? 29.644 -6.643 88.940 1.00 13.14 187 GLY A O 1
ATOM 1456 N N . ASN A 1 191 ? 27.844 -5.547 89.735 1.00 10.82 188 ASN A N 1
ATOM 1457 C CA . ASN A 1 191 ? 27.784 -4.597 88.626 1.00 9.88 188 ASN A CA 1
ATOM 1458 C C . ASN A 1 191 ? 28.236 -3.234 89.146 1.00 10.40 188 ASN A C 1
ATOM 1459 O O . ASN A 1 191 ? 27.817 -2.800 90.226 1.00 10.17 188 ASN A O 1
ATOM 1464 N N . LEU A 1 192 ? 29.079 -2.560 88.366 1.00 8.51 189 LEU A N 1
ATOM 1465 C CA . LEU A 1 192 ? 29.794 -1.324 88.823 1.00 9.71 189 LEU A CA 1
ATOM 1466 C C . LEU A 1 192 ? 29.479 0.011 88.055 1.00 10.13 189 LEU A C 1
ATOM 1467 O O . LEU A 1 192 ? 29.631 1.108 88.576 1.00 10.00 189 LEU A O 1
ATOM 1472 N N . TRP A 1 193 ? 29.133 -0.056 86.775 1.00 8.86 190 TRP A N 1
ATOM 1473 C CA . TRP A 1 193 ? 28.980 1.153 85.974 1.00 9.55 190 TRP A CA 1
ATOM 1474 C C . TRP A 1 193 ? 27.619 1.835 85.898 1.00 9.43 190 TRP A C 1
ATOM 1475 O O . TRP A 1 193 ? 26.594 1.183 85.706 1.00 7.54 190 TRP A O 1
ATOM 1486 N N . ASN A 1 194 ? 27.632 3.162 86.027 1.00 9.46 191 ASN A N 1
ATOM 1487 C CA . ASN A 1 194 ? 26.415 3.955 85.890 1.00 10.52 191 ASN A CA 1
ATOM 1488 C C . ASN A 1 194 ? 26.662 5.029 84.830 1.00 11.08 191 ASN A C 1
ATOM 1489 O O . ASN A 1 194 ? 27.790 5.507 84.662 1.00 10.47 191 ASN A O 1
ATOM 1494 N N . THR A 1 195 ? 25.604 5.374 84.101 1.00 11.32 192 THR A N 1
ATOM 1495 C CA . THR A 1 195 ? 25.644 6.393 83.060 1.00 11.77 192 THR A CA 1
ATOM 1496 C C . THR A 1 195 ? 26.734 6.149 82.022 1.00 15.55 192 THR A C 1
ATOM 1497 O O . THR A 1 195 ? 27.610 6.984 81.796 1.00 12.72 192 THR A O 1
ATOM 1509 N N . PRO A 1 197 ? 27.070 4.483 77.974 1.00 23.96 194 PRO A N 1
ATOM 1510 C CA . PRO A 1 197 ? 27.908 5.648 77.672 1.00 22.29 194 PRO A CA 1
ATOM 1511 C C . PRO A 1 197 ? 27.463 6.918 78.393 1.00 20.29 194 PRO A C 1
ATOM 1512 O O . PRO A 1 197 ? 26.301 7.053 78.783 1.00 19.98 194 PRO A O 1
ATOM 1516 N N . CYS A 1 198 ? 28.394 7.848 78.566 1.00 17.54 195 CYS A N 1
ATOM 1517 C CA . CYS A 1 198 ? 28.096 9.098 79.251 1.00 16.11 195 CYS A CA 1
ATOM 1518 C C . CYS A 1 198 ? 27.503 10.142 78.316 1.00 14.26 195 CYS A C 1
ATOM 1519 O O . CYS A 1 198 ? 27.280 9.884 77.130 1.00 13.06 195 CYS A O 1
ATOM 1522 N N . HIS A 1 199 ? 27.259 11.329 78.855 1.00 11.81 196 HIS A N 1
ATOM 1523 C CA . HIS A 1 199 ? 26.666 12.404 78.073 1.00 11.77 196 HIS A CA 1
ATOM 1524 C C . HIS A 1 199 ? 26.842 13.740 78.769 1.00 11.12 196 HIS A C 1
ATOM 1525 O O . HIS A 1 199 ? 27.262 13.802 79.929 1.00 9.24 196 HIS A O 1
ATOM 1532 N N . THR A 1 200 ? 26.510 14.804 78.044 1.00 9.89 197 THR A N 1
ATOM 1533 C CA . THR A 1 200 ? 26.551 16.156 78.575 1.00 10.06 197 THR A CA 1
ATOM 1534 C C . THR A 1 200 ? 25.292 16.837 78.051 1.00 10.77 197 THR A C 1
ATOM 1535 O O . THR A 1 200 ? 24.706 16.396 77.058 1.00 9.83 197 THR A O 1
ATOM 1539 N N . HIS A 1 201 ? 24.856 17.885 78.740 1.00 8.82 198 HIS A N 1
ATOM 1540 C CA . HIS A 1 201 ? 23.680 18.633 78.325 1.00 9.31 198 HIS A CA 1
ATOM 1541 C C . HIS A 1 201 ? 23.830 20.076 78.774 1.00 10.18 198 HIS A C 1
ATOM 1542 O O . HIS A 1 201 ? 23.787 20.379 79.967 1.00 10.36 198 HIS A O 1
ATOM 1549 N N . GLU A 1 202 ? 24.022 20.956 77.800 1.00 10.61 199 GLU A N 1
ATOM 1550 C CA . GLU A 1 202 ? 24.200 22.378 78.057 1.00 11.90 199 GLU A CA 1
ATOM 1551 C C . GLU A 1 202 ? 23.053 23.027 78.813 1.00 10.64 199 GLU A C 1
ATOM 1552 O O . GLU A 1 202 ? 23.269 23.931 79.611 1.00 11.65 199 GLU A O 1
ATOM 1558 N N . ARG A 1 203 ? 21.837 22.553 78.577 1.00 10.28 200 ARG A N 1
ATOM 1559 C CA . ARG A 1 203 ? 20.666 23.161 79.193 1.00 10.90 200 ARG A CA 1
ATOM 1560 C C . ARG A 1 203 ? 20.149 22.596 80.513 1.00 10.52 200 ARG A C 1
ATOM 1561 O O . ARG A 1 203 ? 19.135 23.063 81.036 1.00 10.20 200 ARG A O 1
ATOM 1569 N N . ARG A 1 204 ? 20.851 21.611 81.061 1.00 9.84 201 ARG A N 1
ATOM 1570 C CA . ARG A 1 204 ? 20.465 21.019 82.339 1.00 10.04 201 ARG A CA 1
ATOM 1571 C C . ARG A 1 204 ? 21.717 20.607 83.106 1.00 10.54 201 ARG A C 1
ATOM 1572 O O . ARG A 1 204 ? 22.802 20.500 82.528 1.00 10.20 201 ARG A O 1
ATOM 1588 N N . GLU A 1 206 ? 23.087 17.997 86.599 1.00 9.37 203 GLU A N 1
ATOM 1589 C CA . GLU A 1 206 ? 22.700 16.919 87.499 1.00 8.28 203 GLU A CA 1
ATOM 1590 C C . GLU A 1 206 ? 23.574 16.852 88.744 1.00 8.61 203 GLU A C 1
ATOM 1591 O O . GLU A 1 206 ? 24.719 17.315 88.753 1.00 8.63 203 GLU A O 1
ATOM 1597 N N . VAL A 1 207 ? 23.004 16.275 89.795 1.00 7.99 204 VAL A N 1
ATOM 1598 C CA . VAL A 1 207 ? 23.699 16.053 91.053 1.00 6.94 204 VAL A CA 1
ATOM 1599 C C . VAL A 1 207 ? 23.484 14.571 91.356 1.00 6.50 204 VAL A C 1
ATOM 1600 O O . VAL A 1 207 ? 22.356 14.084 91.314 1.00 8.11 204 VAL A O 1
ATOM 1604 N N . TYR A 1 208 ? 24.570 13.856 91.630 1.00 6.77 205 TYR A N 1
ATOM 1605 C CA . TYR A 1 208 ? 24.508 12.429 91.940 1.00 6.70 205 TYR A CA 1
ATOM 1606 C C . TYR A 1 208 ? 24.797 12.228 93.423 1.00 6.95 205 TYR A C 1
ATOM 1607 O O . TYR A 1 208 ? 25.643 12.914 93.984 1.00 7.03 205 TYR A O 1
ATOM 1616 N N . PHE A 1 209 ? 24.087 11.291 94.044 1.00 7.56 206 PHE A N 1
ATOM 1617 C CA . PHE A 1 209 ? 24.260 10.966 95.463 1.00 6.69 206 PHE A CA 1
ATOM 1618 C C . PHE A 1 209 ? 24.430 9.450 95.550 1.00 7.62 206 PHE A C 1
ATOM 1619 O O . PHE A 1 209 ? 23.537 8.695 95.167 1.00 7.33 206 PHE A O 1
ATOM 1627 N N . TYR A 1 210 ? 25.582 9.012 96.048 1.00 8.74 207 TYR A N 1
ATOM 1628 C CA . TYR A 1 210 ? 25.892 7.589 96.155 1.00 7.88 207 TYR A CA 1
ATOM 1629 C C . TYR A 1 210 ? 25.670 7.050 97.561 1.00 8.68 207 TYR A C 1
ATOM 1630 O O . TYR A 1 210 ? 26.042 7.690 98.541 1.00 8.62 207 TYR A O 1
ATOM 1639 N N . PHE A 1 211 ? 25.071 5.867 97.657 1.00 9.00 208 PHE A N 1
ATOM 1640 C CA . PHE A 1 211 ? 24.810 5.260 98.959 1.00 9.89 208 PHE A CA 1
ATOM 1641 C C . PHE A 1 211 ? 24.662 3.736 98.919 1.00 11.99 208 PHE A C 1
ATOM 1642 O O . PHE A 1 211 ? 24.841 3.106 97.870 1.00 10.68 208 PHE A O 1
ATOM 1650 N N . ASN A 1 212 ? 24.338 3.155 100.071 1.00 12.25 209 ASN A N 1
ATOM 1651 C CA . ASN A 1 212 ? 24.211 1.709 100.207 1.00 15.58 209 ASN A CA 1
ATOM 1652 C C . ASN A 1 212 ? 25.521 1.038 99.814 1.00 15.97 209 ASN A C 1
ATOM 1653 O O . ASN A 1 212 ? 25.526 -0.014 99.184 1.00 16.80 209 ASN A O 1
ATOM 1666 N N . ASP A 1 214 ? 29.403 -0.474 100.970 1.00 21.71 211 ASP A N 1
ATOM 1667 C CA . ASP A 1 214 ? 30.148 -1.045 102.080 1.00 23.56 211 ASP A CA 1
ATOM 1668 C C . ASP A 1 214 ? 31.217 -0.051 102.515 1.00 23.84 211 ASP A C 1
ATOM 1669 O O . ASP A 1 214 ? 31.695 0.756 101.714 1.00 22.26 211 ASP A O 1
ATOM 1674 N N . ASP A 1 215 ? 31.585 -0.118 103.788 1.00 23.81 212 ASP A N 1
ATOM 1675 C CA . ASP A 1 215 ? 32.582 0.778 104.355 1.00 25.41 212 ASP A CA 1
ATOM 1676 C C . ASP A 1 215 ? 33.949 0.691 103.681 1.00 23.36 212 ASP A C 1
ATOM 1677 O O . ASP A 1 215 ? 34.730 1.640 103.732 1.00 23.57 212 ASP A O 1
ATOM 1682 N N . ASP A 1 216 ? 34.239 -0.440 103.048 1.00 22.18 213 ASP A N 1
ATOM 1683 C CA . ASP A 1 216 ? 35.530 -0.622 102.394 1.00 21.89 213 ASP A CA 1
ATOM 1684 C C . ASP A 1 216 ? 35.458 -0.424 100.883 1.00 20.13 213 ASP A C 1
ATOM 1685 O O . ASP A 1 216 ? 36.397 -0.751 100.162 1.00 19.88 213 ASP A O 1
ATOM 1690 N N . ALA A 1 217 ? 34.345 0.119 100.406 1.00 17.94 214 ALA A N 1
ATOM 1691 C CA . ALA A 1 217 ? 34.172 0.342 98.979 1.00 16.25 214 ALA A CA 1
ATOM 1692 C C . ALA A 1 217 ? 34.158 1.824 98.632 1.00 16.11 214 ALA A C 1
ATOM 1693 O O . ALA A 1 217 ? 34.087 2.686 99.507 1.00 14.56 214 ALA A O 1
ATOM 1695 N N . CYS A 1 218 ? 34.237 2.120 97.343 1.00 15.18 215 CYS A N 1
ATOM 1696 C CA . CYS A 1 218 ? 34.210 3.500 96.897 1.00 14.35 215 CYS A CA 1
ATOM 1697 C C . CYS A 1 218 ? 33.707 3.527 95.474 1.00 12.77 215 CYS A C 1
ATOM 1698 O O . CYS A 1 218 ? 33.500 2.482 94.855 1.00 11.78 215 CYS A O 1
ATOM 1701 N N . VAL A 1 219 ? 33.501 4.733 94.966 1.00 10.48 216 VAL A N 1
ATOM 1702 C CA . VAL A 1 219 ? 33.062 4.916 93.596 1.00 8.99 216 VAL A CA 1
ATOM 1703 C C . VAL A 1 219 ? 33.974 5.950 92.958 1.00 8.91 216 VAL A C 1
ATOM 1704 O O . VAL A 1 219 ? 34.228 7.009 93.538 1.00 6.76 216 VAL A O 1
ATOM 1708 N N . PHE A 1 220 ? 34.496 5.623 91.782 1.00 7.17 217 PHE A N 1
ATOM 1709 C CA . PHE A 1 220 ? 35.337 6.554 91.054 1.00 7.95 217 PHE A CA 1
ATOM 1710 C C . PHE A 1 220 ? 34.369 7.297 90.146 1.00 9.27 217 PHE A C 1
ATOM 1711 O O . PHE A 1 220 ? 33.970 6.785 89.094 1.00 8.12 217 PHE A O 1
ATOM 1719 N N . HIS A 1 221 ? 33.964 8.490 90.572 1.00 8.83 218 HIS A N 1
ATOM 1720 C CA . HIS A 1 221 ? 33.022 9.286 89.796 1.00 9.25 218 HIS A CA 1
ATOM 1721 C C . HIS A 1 221 ? 33.736 10.109 88.737 1.00 9.93 218 HIS A C 1
ATOM 1722 O O . HIS A 1 221 ? 34.537 10.988 89.053 1.00 9.40 218 HIS A O 1
ATOM 1745 N N . GLY A 1 224 ? 33.990 16.073 84.132 1.00 9.74 221 GLY A N 1
ATOM 1746 C CA . GLY A 1 224 ? 34.775 16.867 83.204 1.00 9.24 221 GLY A CA 1
ATOM 1747 C C . GLY A 1 224 ? 34.316 16.757 81.765 1.00 9.47 221 GLY A C 1
ATOM 1748 O O . GLY A 1 224 ? 33.426 15.970 81.451 1.00 7.99 221 GLY A O 1
ATOM 1749 N N . GLN A 1 225 ? 34.905 17.559 80.885 1.00 10.98 222 GLN A N 1
ATOM 1750 C CA . GLN A 1 225 ? 34.548 17.486 79.474 1.00 12.67 222 GLN A CA 1
ATOM 1751 C C . GLN A 1 225 ? 35.023 16.114 79.001 1.00 13.49 222 GLN A C 1
ATOM 1752 O O . GLN A 1 225 ? 36.020 15.592 79.499 1.00 13.76 222 GLN A O 1
ATOM 1758 N N . PRO A 1 226 ? 34.310 15.511 78.037 1.00 14.57 223 PRO A N 1
ATOM 1759 C CA . PRO A 1 226 ? 34.631 14.192 77.481 1.00 15.89 223 PRO A CA 1
ATOM 1760 C C . PRO A 1 226 ? 36.106 13.936 77.176 1.00 15.75 223 PRO A C 1
ATOM 1761 O O . PRO A 1 226 ? 36.616 12.845 77.437 1.00 17.71 223 PRO A O 1
ATOM 1765 N N . GLN A 1 227 ? 36.789 14.935 76.629 1.00 14.38 224 GLN A N 1
ATOM 1766 C CA . GLN A 1 227 ? 38.201 14.790 76.281 1.00 15.03 224 GLN A CA 1
ATOM 1767 C C . GLN A 1 227 ? 39.151 15.286 77.368 1.00 13.67 224 GLN A C 1
ATOM 1768 O O . GLN A 1 227 ? 40.369 15.281 77.187 1.00 11.80 224 GLN A O 1
ATOM 1774 N N . GLU A 1 228 ? 38.593 15.712 78.496 1.00 11.66 225 GLU A N 1
ATOM 1775 C CA . GLU A 1 228 ? 39.402 16.210 79.602 1.00 11.45 225 GLU A CA 1
ATOM 1776 C C . GLU A 1 228 ? 38.783 15.707 80.907 1.00 10.60 225 GLU A C 1
ATOM 1777 O O . GLU A 1 228 ? 38.489 16.490 81.802 1.00 12.56 225 GLU A O 1
ATOM 1783 N N . THR A 1 229 ? 38.600 14.395 81.014 1.00 9.54 226 THR A N 1
ATOM 1784 C CA . THR A 1 229 ? 37.984 13.822 82.202 1.00 8.89 226 THR A CA 1
ATOM 1785 C C . THR A 1 229 ? 38.862 13.815 83.445 1.00 8.86 226 THR A C 1
ATOM 1786 O O . THR A 1 229 ? 40.093 13.783 83.372 1.00 7.31 226 THR A O 1
ATOM 1790 N N . ARG A 1 230 ? 38.192 13.857 84.590 1.00 7.94 227 ARG A N 1
ATOM 1791 C CA . ARG A 1 230 ? 38.831 13.854 85.896 1.00 8.28 227 ARG A CA 1
ATOM 1792 C C . ARG A 1 230 ? 37.959 12.950 86.738 1.00 8.73 227 ARG A C 1
ATOM 1793 O O . ARG A 1 230 ? 36.898 12.521 86.288 1.00 10.21 227 ARG A O 1
ATOM 1801 N N . HIS A 1 231 ? 38.389 12.645 87.954 1.00 9.86 228 HIS A N 1
ATOM 1802 C CA . HIS A 1 231 ? 37.553 11.814 88.804 1.00 9.33 228 HIS A CA 1
ATOM 1803 C C . HIS A 1 231 ? 37.631 12.234 90.256 1.00 9.33 228 HIS A C 1
ATOM 1804 O O . HIS A 1 231 ? 38.590 12.874 90.687 1.00 8.32 228 HIS A O 1
ATOM 1811 N N . ILE A 1 232 ? 36.583 11.893 90.996 1.00 9.57 229 ILE A N 1
ATOM 1812 C CA . ILE A 1 232 ? 36.507 12.180 92.419 1.00 8.17 229 ILE A CA 1
ATOM 1813 C C . ILE A 1 232 ? 36.191 10.837 93.063 1.00 7.58 229 ILE A C 1
ATOM 1814 O O . ILE A 1 232 ? 35.241 10.167 92.665 1.00 7.16 229 ILE A O 1
ATOM 1819 N N . VAL A 1 233 ? 37.009 10.431 94.029 1.00 7.35 230 VAL A N 1
ATOM 1820 C CA . VAL A 1 233 ? 36.808 9.154 94.697 1.00 9.10 230 VAL A CA 1
ATOM 1821 C C . VAL A 1 233 ? 35.864 9.397 95.854 1.00 10.12 230 VAL A C 1
ATOM 1822 O O . VAL A 1 233 ? 36.161 10.174 96.758 1.00 10.71 230 VAL A O 1
ATOM 1834 N N . HIS A 1 235 ? 32.842 7.963 98.871 1.00 11.72 232 HIS A N 1
ATOM 1835 C CA . HIS A 1 235 ? 32.424 6.864 99.716 1.00 13.06 232 HIS A CA 1
ATOM 1836 C C . HIS A 1 235 ? 30.942 6.983 100.047 1.00 11.84 232 HIS A C 1
ATOM 1837 O O . HIS A 1 235 ? 30.269 7.923 99.619 1.00 12.02 232 HIS A O 1
ATOM 1844 N N . ASN A 1 236 ? 30.441 6.018 100.801 1.00 10.90 233 ASN A N 1
ATOM 1845 C CA . ASN A 1 236 ? 29.032 5.965 101.160 1.00 10.39 233 ASN A CA 1
ATOM 1846 C C . ASN A 1 236 ? 28.387 7.281 101.582 1.00 8.19 233 ASN A C 1
ATOM 1847 O O . ASN A 1 236 ? 28.921 8.020 102.408 1.00 8.76 233 ASN A O 1
ATOM 1852 N N . GLU A 1 237 ? 27.226 7.558 100.995 1.00 8.10 234 GLU A N 1
ATOM 1853 C CA . GLU A 1 237 ? 26.441 8.749 101.296 1.00 8.43 234 GLU A CA 1
ATOM 1854 C C . GLU A 1 237 ? 27.127 10.097 101.082 1.00 9.02 234 GLU A C 1
ATOM 1855 O O . GLU A 1 237 ? 27.193 10.930 101.984 1.00 7.93 234 GLU A O 1
ATOM 1861 N N . GLN A 1 238 ? 27.634 10.299 99.869 1.00 8.38 235 GLN A N 1
ATOM 1862 C CA . GLN A 1 238 ? 28.273 11.552 99.488 1.00 8.97 235 GLN A CA 1
ATOM 1863 C C . GLN A 1 238 ? 27.678 11.946 98.142 1.00 8.66 235 GLN A C 1
ATOM 1864 O O . GLN A 1 238 ? 27.309 11.080 97.343 1.00 6.02 235 GLN A O 1
ATOM 1870 N N . ALA A 1 239 ? 27.574 13.246 97.894 1.00 8.52 236 ALA A N 1
ATOM 1871 C CA . ALA A 1 239 ? 27.006 13.728 96.637 1.00 7.35 236 ALA A CA 1
ATOM 1872 C C . ALA A 1 239 ? 28.023 14.516 95.826 1.00 7.43 236 ALA A C 1
ATOM 1873 O O . ALA A 1 239 ? 29.004 15.027 96.366 1.00 7.29 236 ALA A O 1
ATOM 1875 N N . VAL A 1 240 ? 27.782 14.608 94.523 1.00 7.85 237 VAL A N 1
ATOM 1876 C CA . VAL A 1 240 ? 28.672 15.337 93.637 1.00 6.88 237 VAL A CA 1
ATOM 1877 C C . VAL A 1 240 ? 27.872 16.191 92.652 1.00 8.03 237 VAL A C 1
ATOM 1878 O O . VAL A 1 240 ? 26.880 15.744 92.067 1.00 6.63 237 VAL A O 1
ATOM 1882 N N . ILE A 1 241 ? 28.315 17.435 92.504 1.00 6.71 238 ILE A N 1
ATOM 1883 C CA . ILE A 1 241 ? 27.691 18.429 91.633 1.00 7.15 238 ILE A CA 1
ATOM 1884 C C . ILE A 1 241 ? 28.336 18.419 90.247 1.00 7.01 238 ILE A C 1
ATOM 1885 O O . ILE A 1 241 ? 29.559 18.477 90.128 1.00 5.87 238 ILE A O 1
ATOM 1890 N N . SER A 1 242 ? 27.514 18.367 89.202 1.00 7.57 239 SER A N 1
ATOM 1891 C CA . SER A 1 242 ? 28.042 18.347 87.836 1.00 7.27 239 SER A CA 1
ATOM 1892 C C . SER A 1 242 ? 27.647 19.552 86.985 1.00 7.89 239 SER A C 1
ATOM 1893 O O . SER A 1 242 ? 26.469 19.777 86.725 1.00 7.29 239 SER A O 1
ATOM 1896 N N . PRO A 1 243 ? 28.636 20.346 86.547 1.00 8.07 240 PRO A N 1
ATOM 1897 C CA . PRO A 1 243 ? 28.373 21.524 85.712 1.00 8.25 240 PRO A CA 1
ATOM 1898 C C . PRO A 1 243 ? 27.757 21.045 84.396 1.00 7.23 240 PRO A C 1
ATOM 1899 O O . PRO A 1 243 ? 27.900 19.880 84.036 1.00 8.11 240 PRO A O 1
ATOM 1903 N N . SER A 1 244 ? 27.082 21.933 83.677 1.00 7.42 241 SER A N 1
ATOM 1904 C CA . SER A 1 244 ? 26.455 21.554 82.410 1.00 8.18 241 SER A CA 1
ATOM 1905 C C . SER A 1 244 ? 27.442 21.072 81.343 1.00 9.02 241 SER A C 1
ATOM 1906 O O . SER A 1 244 ? 27.085 20.271 80.480 1.00 9.54 241 SER A O 1
ATOM 1909 N N . TRP A 1 245 ? 28.679 21.553 81.398 1.00 8.53 242 TRP A N 1
ATOM 1910 C CA . TRP A 1 245 ? 29.688 21.139 80.424 1.00 9.50 242 TRP A CA 1
ATOM 1911 C C . TRP A 1 245 ? 30.358 19.818 80.808 1.00 9.53 242 TRP A C 1
ATOM 1912 O O . TRP A 1 245 ? 31.177 19.287 80.058 1.00 8.01 242 TRP A O 1
ATOM 1923 N N . SER A 1 246 ? 29.994 19.286 81.970 1.00 7.95 243 SER A N 1
ATOM 1924 C CA . SER A 1 246 ? 30.603 18.061 82.480 1.00 8.17 243 SER A CA 1
ATOM 1925 C C . SER A 1 246 ? 29.802 16.773 82.352 1.00 7.49 243 SER A C 1
ATOM 1926 O O . SER A 1 246 ? 28.570 16.781 82.373 1.00 8.00 243 SER A O 1
ATOM 1929 N N . ILE A 1 247 ? 30.514 15.657 82.220 1.00 7.90 244 ILE A N 1
ATOM 1930 C CA . ILE A 1 247 ? 29.851 14.366 82.168 1.00 8.12 244 ILE A CA 1
ATOM 1931 C C . ILE A 1 247 ? 29.682 13.971 83.635 1.00 8.80 244 ILE A C 1
ATOM 1932 O O . ILE A 1 247 ? 30.184 14.655 84.537 1.00 8.76 244 ILE A O 1
ATOM 1937 N N . HIS A 1 248 ? 28.959 12.885 83.866 1.00 8.58 245 HIS A N 1
ATOM 1938 C CA . HIS A 1 248 ? 28.740 12.364 85.205 1.00 8.92 245 HIS A CA 1
ATOM 1939 C C . HIS A 1 248 ? 28.479 10.875 85.069 1.00 9.18 245 HIS A C 1
ATOM 1940 O O . HIS A 1 248 ? 27.380 10.445 84.717 1.00 9.37 245 HIS A O 1
ATOM 1947 N N . SER A 1 249 ? 29.523 10.095 85.317 1.00 9.40 246 SER A N 1
ATOM 1948 C CA . SER A 1 249 ? 29.451 8.648 85.228 1.00 11.76 246 SER A CA 1
ATOM 1949 C C . SER A 1 249 ? 30.307 8.139 86.371 1.00 13.54 246 SER A C 1
ATOM 1950 O O . SER A 1 249 ? 31.214 8.830 86.815 1.00 18.72 246 SER A O 1
ATOM 1954 N N . GLY A 1 250 ? 30.017 6.946 86.862 1.00 13.65 247 GLY A N 1
ATOM 1955 C CA . GLY A 1 250 ? 30.811 6.428 87.957 1.00 11.31 247 GLY A CA 1
ATOM 1956 C C . GLY A 1 250 ? 30.990 4.929 87.894 1.00 9.65 247 GLY A C 1
ATOM 1957 O O . GLY A 1 250 ? 30.171 4.223 87.313 1.00 8.78 247 GLY A O 1
ATOM 1958 N N . VAL A 1 251 ? 32.075 4.447 88.487 1.00 8.14 248 VAL A N 1
ATOM 1959 C CA . VAL A 1 251 ? 32.350 3.021 88.526 1.00 8.92 248 VAL A CA 1
ATOM 1960 C C . VAL A 1 251 ? 32.787 2.696 89.949 1.00 8.98 248 VAL A C 1
ATOM 1961 O O . VAL A 1 251 ? 33.702 3.317 90.488 1.00 9.49 248 VAL A O 1
ATOM 1965 N N . GLY A 1 252 ? 32.112 1.741 90.576 1.00 8.67 249 GLY A N 1
ATOM 1966 C CA . GLY A 1 252 ? 32.464 1.398 91.941 1.00 10.61 249 GLY A CA 1
ATOM 1967 C C . GLY A 1 252 ? 33.448 0.253 92.043 1.00 10.66 249 GLY A C 1
ATOM 1968 O O . GLY A 1 252 ? 33.866 -0.306 91.030 1.00 10.50 249 GLY A O 1
ATOM 1969 N N . THR A 1 253 ? 33.848 -0.071 93.270 1.00 10.70 250 THR A N 1
ATOM 1970 C CA . THR A 1 253 ? 34.746 -1.192 93.506 1.00 10.49 250 THR A CA 1
ATOM 1971 C C . THR A 1 253 ? 33.838 -2.355 93.919 1.00 11.14 250 THR A C 1
ATOM 1972 O O . THR A 1 253 ? 34.270 -3.508 94.025 1.00 11.20 250 THR A O 1
ATOM 1976 N N . LYS A 1 254 ? 32.565 -2.015 94.129 1.00 10.57 251 LYS A N 1
ATOM 1977 C CA . LYS A 1 254 ? 31.492 -2.946 94.489 1.00 10.16 251 LYS A CA 1
ATOM 1978 C C . LYS A 1 254 ? 30.187 -2.295 94.026 1.00 11.31 251 LYS A C 1
ATOM 1979 O O . LYS A 1 254 ? 30.164 -1.101 93.720 1.00 9.47 251 LYS A O 1
ATOM 1985 N N . ALA A 1 255 ? 29.104 -3.068 93.986 1.00 10.00 252 ALA A N 1
ATOM 1986 C CA . ALA A 1 255 ? 27.808 -2.530 93.576 1.00 9.16 252 ALA A CA 1
ATOM 1987 C C . ALA A 1 255 ? 27.340 -1.494 94.591 1.00 10.34 252 ALA A C 1
ATOM 1988 O O . ALA A 1 255 ? 27.718 -1.534 95.765 1.00 9.95 252 ALA A O 1
ATOM 1990 N N . TYR A 1 256 ? 26.499 -0.575 94.136 1.00 9.53 253 TYR A N 1
ATOM 1991 C CA . TYR A 1 256 ? 25.993 0.484 94.980 1.00 8.07 253 TYR A CA 1
ATOM 1992 C C . TYR A 1 256 ? 24.661 0.976 94.443 1.00 7.91 253 TYR A C 1
ATOM 1993 O O . TYR A 1 256 ? 24.142 0.484 93.449 1.00 7.79 253 TYR A O 1
ATOM 2002 N N . THR A 1 257 ? 24.092 1.968 95.112 1.00 7.49 254 THR A N 1
ATOM 2003 C CA . THR A 1 257 ? 22.843 2.565 94.678 1.00 8.32 254 THR A CA 1
ATOM 2004 C C . THR A 1 257 ? 23.116 4.054 94.612 1.00 8.63 254 THR A C 1
ATOM 2005 O O . THR A 1 257 ? 23.968 4.562 95.337 1.00 9.98 254 THR A O 1
ATOM 2009 N N . PHE A 1 258 ? 22.433 4.760 93.723 1.00 9.60 255 PHE A N 1
ATOM 2010 C CA . PHE A 1 258 ? 22.628 6.197 93.673 1.00 10.27 255 PHE A CA 1
ATOM 2011 C C . PHE A 1 258 ? 21.354 6.890 93.246 1.00 10.57 255 PHE A C 1
ATOM 2012 O O . PHE A 1 258 ? 20.462 6.283 92.653 1.00 10.98 255 PHE A O 1
ATOM 2020 N N . ILE A 1 259 ? 21.258 8.160 93.606 1.00 10.89 256 ILE A N 1
ATOM 2021 C CA . ILE A 1 259 ? 20.112 8.967 93.255 1.00 10.31 256 ILE A CA 1
ATOM 2022 C C . ILE A 1 259 ? 20.616 10.090 92.373 1.00 10.16 256 ILE A C 1
ATOM 2023 O O . ILE A 1 259 ? 21.701 10.624 92.597 1.00 9.64 256 ILE A O 1
ATOM 2028 N N . TRP A 1 260 ? 19.849 10.416 91.342 1.00 9.83 257 TRP A N 1
ATOM 2029 C CA . TRP A 1 260 ? 20.213 11.511 90.468 1.00 8.85 257 TRP A CA 1
ATOM 2030 C C . TRP A 1 260 ? 19.125 12.560 90.588 1.00 9.03 257 TRP A C 1
ATOM 2031 O O . TRP A 1 260 ? 17.951 12.234 90.774 1.00 8.32 257 TRP A O 1
ATOM 2042 N N . GLY A 1 261 ? 19.541 13.820 90.519 1.00 9.43 258 GLY A N 1
ATOM 2043 C CA . GLY A 1 261 ? 18.620 14.938 90.585 1.00 8.88 258 GLY A CA 1
ATOM 2044 C C . GLY A 1 261 ? 19.014 15.820 89.423 1.00 8.79 258 GLY A C 1
ATOM 2045 O O . GLY A 1 261 ? 20.205 16.012 89.181 1.00 8.02 258 GLY A O 1
ATOM 2054 N N . VAL A 1 263 ? 18.018 19.551 87.099 1.00 9.46 260 VAL A N 1
ATOM 2055 C CA . VAL A 1 263 ? 17.287 20.804 86.933 1.00 8.99 260 VAL A CA 1
ATOM 2056 C C . VAL A 1 263 ? 17.841 21.497 85.693 1.00 10.50 260 VAL A C 1
ATOM 2057 O O . VAL A 1 263 ? 18.848 21.063 85.128 1.00 11.47 260 VAL A O 1
ATOM 2061 N N . GLY A 1 264 ? 17.187 22.568 85.262 1.00 9.61 261 GLY A N 1
ATOM 2062 C CA . GLY A 1 264 ? 17.650 23.264 84.072 1.00 10.97 261 GLY A CA 1
ATOM 2063 C C . GLY A 1 264 ? 16.522 24.042 83.428 1.00 10.32 261 GLY A C 1
ATOM 2064 O O . GLY A 1 264 ? 15.472 24.209 84.042 1.00 12.21 261 GLY A O 1
ATOM 2065 N N . GLU A 1 265 ? 16.715 24.502 82.195 1.00 11.06 262 GLU A N 1
ATOM 2066 C CA . GLU A 1 265 ? 15.679 25.286 81.529 1.00 11.65 262 GLU A CA 1
ATOM 2067 C C . GLU A 1 265 ? 14.635 24.473 80.772 1.00 11.61 262 GLU A C 1
ATOM 2068 O O . GLU A 1 265 ? 13.681 25.031 80.228 1.00 11.86 262 GLU A O 1
ATOM 2074 N N . ASN A 1 266 ? 14.819 23.159 80.718 1.00 12.11 263 ASN A N 1
ATOM 2075 C CA . ASN A 1 266 ? 13.841 22.289 80.073 1.00 12.12 263 ASN A CA 1
ATOM 2076 C C . ASN A 1 266 ? 13.890 20.909 80.707 1.00 13.00 263 ASN A C 1
ATOM 2077 O O . ASN A 1 266 ? 14.812 20.594 81.457 1.00 12.09 263 ASN A O 1
ATOM 2082 N N . GLN A 1 267 ? 12.879 20.098 80.425 1.00 13.43 264 GLN A N 1
ATOM 2083 C CA . GLN A 1 267 ? 12.823 18.746 80.951 1.00 14.84 264 GLN A CA 1
ATOM 2084 C C . GLN A 1 267 ? 12.744 17.776 79.782 1.00 16.54 264 GLN A C 1
ATOM 2085 O O . GLN A 1 267 ? 11.996 16.798 79.811 1.00 16.09 264 GLN A O 1
ATOM 2091 N N . VAL A 1 268 ? 13.521 18.082 78.744 1.00 16.41 265 VAL A N 1
ATOM 2092 C CA . VAL A 1 268 ? 13.611 17.257 77.545 1.00 17.45 265 VAL A CA 1
ATOM 2093 C C . VAL A 1 268 ? 14.857 16.409 77.773 1.00 18.15 265 VAL A C 1
ATOM 2094 O O . VAL A 1 268 ? 15.981 16.826 77.490 1.00 17.10 265 VAL A O 1
ATOM 2098 N N . PHE A 1 269 ? 14.640 15.213 78.297 1.00 19.11 266 PHE A N 1
ATOM 2099 C CA . PHE A 1 269 ? 15.722 14.306 78.640 1.00 21.05 266 PHE A CA 1
ATOM 2100 C C . PHE A 1 269 ? 16.557 13.781 77.482 1.00 21.30 266 PHE A C 1
ATOM 2101 O O . PHE A 1 269 ? 17.660 13.280 77.692 1.00 20.18 266 PHE A O 1
ATOM 2109 N N . ASP A 1 270 ? 16.042 13.914 76.265 1.00 21.54 267 ASP A N 1
ATOM 2110 C CA . ASP A 1 270 ? 16.763 13.461 75.083 1.00 23.10 267 ASP A CA 1
ATOM 2111 C C . ASP A 1 270 ? 17.572 14.614 74.482 1.00 22.22 267 ASP A C 1
ATOM 2112 O O . ASP A 1 270 ? 18.280 14.436 73.491 1.00 20.68 267 ASP A O 1
ATOM 2117 N N . ASP A 1 271 ? 17.448 15.799 75.079 1.00 20.82 268 ASP A N 1
ATOM 2118 C CA . ASP A 1 271 ? 18.185 16.980 74.628 1.00 19.64 268 ASP A CA 1
ATOM 2119 C C . ASP A 1 271 ? 19.561 16.911 75.290 1.00 19.35 268 ASP A C 1
ATOM 2120 O O . ASP A 1 271 ? 19.826 17.598 76.276 1.00 17.56 268 ASP A O 1
ATOM 2133 N N . ASP A 1 273 ? 24.013 15.495 74.533 1.00 20.79 270 ASP A N 1
ATOM 2134 C CA . ASP A 1 273 ? 25.049 15.074 73.606 1.00 21.00 270 ASP A CA 1
ATOM 2135 C C . ASP A 1 273 ? 25.587 13.737 74.118 1.00 21.04 270 ASP A C 1
ATOM 2136 O O . ASP A 1 273 ? 26.283 13.687 75.129 1.00 17.82 270 ASP A O 1
ATOM 2141 N N . HIS A 1 274 ? 25.238 12.657 73.426 1.00 21.33 271 HIS A N 1
ATOM 2142 C CA . HIS A 1 274 ? 25.681 11.319 73.805 1.00 23.44 271 HIS A CA 1
ATOM 2143 C C . HIS A 1 274 ? 27.169 11.178 73.517 1.00 23.88 271 HIS A C 1
ATOM 2144 O O . HIS A 1 274 ? 27.657 11.658 72.495 1.00 22.94 271 HIS A O 1
ATOM 2151 N N . VAL A 1 275 ? 27.889 10.514 74.414 1.00 22.60 272 VAL A N 1
ATOM 2152 C CA . VAL A 1 275 ? 29.320 10.321 74.235 1.00 23.88 272 VAL A CA 1
ATOM 2153 C C . VAL A 1 275 ? 29.691 8.845 74.302 1.00 24.93 272 VAL A C 1
ATOM 2154 O O . VAL A 1 275 ? 29.557 8.213 75.349 1.00 24.83 272 VAL A O 1
ATOM 2158 N N . ALA A 1 276 ? 30.145 8.295 73.181 1.00 25.04 273 ALA A N 1
ATOM 2159 C CA . ALA A 1 276 ? 30.551 6.902 73.166 1.00 27.29 273 ALA A CA 1
ATOM 2160 C C . ALA A 1 276 ? 31.880 6.802 73.893 1.00 27.70 273 ALA A C 1
ATOM 2161 O O . ALA A 1 276 ? 32.792 7.584 73.627 1.00 26.84 273 ALA A O 1
ATOM 2162 N N . VAL A 1 277 ? 32.002 5.847 74.807 1.00 28.36 274 VAL A N 1
ATOM 2163 C CA . VAL A 1 277 ? 33.236 5.702 75.568 1.00 29.01 274 VAL A CA 1
ATOM 2164 C C . VAL A 1 277 ? 34.480 5.562 74.693 1.00 28.74 274 VAL A C 1
ATOM 2165 O O . VAL A 1 277 ? 35.570 5.970 75.093 1.00 28.03 274 VAL A O 1
ATOM 2169 N N . LYS A 1 278 ? 34.324 4.998 73.498 1.00 29.23 275 LYS A N 1
ATOM 2170 C CA . LYS A 1 278 ? 35.465 4.827 72.604 1.00 30.31 275 LYS A CA 1
ATOM 2171 C C . LYS A 1 278 ? 36.031 6.176 72.161 1.00 30.47 275 LYS A C 1
ATOM 2172 O O . LYS A 1 278 ? 37.196 6.273 71.775 1.00 29.64 275 LYS A O 1
ATOM 2178 N N . GLU A 1 279 ? 35.203 7.215 72.221 1.00 30.08 276 GLU A N 1
ATOM 2179 C CA . GLU A 1 279 ? 35.630 8.559 71.838 1.00 31.25 276 GLU A CA 1
ATOM 2180 C C . GLU A 1 279 ? 36.602 9.110 72.874 1.00 31.23 276 GLU A C 1
ATOM 2181 O O . GLU A 1 279 ? 37.495 9.895 72.553 1.00 31.33 276 GLU A O 1
ATOM 2187 N N . ILE A 1 280 ? 36.414 8.690 74.122 1.00 31.17 277 ILE A N 1
ATOM 2188 C CA . ILE A 1 280 ? 37.249 9.133 75.230 1.00 31.81 277 ILE A CA 1
ATOM 2189 C C . ILE A 1 280 ? 38.655 8.535 75.188 1.00 31.42 277 ILE A C 1
ATOM 2190 O O . ILE A 1 280 ? 39.616 9.177 75.606 1.00 30.09 277 ILE A O 1
ATOM 2195 N N . CYS A 1 281 ? 38.775 7.312 74.680 1.00 32.14 278 CYS A N 1
ATOM 2196 C CA . CYS A 1 281 ? 40.077 6.652 74.595 1.00 33.72 278 CYS A CA 1
ATOM 2197 C C . CYS A 1 281 ? 40.592 6.596 73.160 1.00 34.70 278 CYS A C 1
ATOM 2198 O O . CYS A 1 281 ? 40.012 7.284 72.293 1.00 35.38 278 CYS A O 1
ATOM 2201 N N . GLY B 1 1 ? 21.991 27.136 61.372 1.00 41.89 -2 GLY B N 1
ATOM 2202 C CA . GLY B 1 1 ? 21.281 27.854 62.469 1.00 41.01 -2 GLY B CA 1
ATOM 2203 C C . GLY B 1 1 ? 21.932 29.182 62.803 1.00 40.47 -2 GLY B C 1
ATOM 2204 O O . GLY B 1 1 ? 23.126 29.373 62.569 1.00 40.99 -2 GLY B O 1
ATOM 2205 N N . SER B 1 2 ? 21.145 30.106 63.348 1.00 39.18 -1 SER B N 1
ATOM 2206 C CA . SER B 1 2 ? 21.654 31.422 63.718 1.00 37.49 -1 SER B CA 1
ATOM 2207 C C . SER B 1 2 ? 22.736 31.277 64.782 1.00 35.81 -1 SER B C 1
ATOM 2208 O O . SER B 1 2 ? 22.621 30.452 65.688 1.00 34.88 -1 SER B O 1
ATOM 2211 N N . ALA B 1 3 ? 23.786 32.083 64.666 1.00 34.60 0 ALA B N 1
ATOM 2212 C CA . ALA B 1 3 ? 24.877 32.023 65.622 1.00 33.49 0 ALA B CA 1
ATOM 2213 C C . ALA B 1 3 ? 24.471 32.372 67.042 1.00 32.08 0 ALA B C 1
ATOM 2214 O O . ALA B 1 3 ? 23.776 33.361 67.272 1.00 32.59 0 ALA B O 1
ATOM 2216 N N . MET B 1 4 ? 24.908 31.553 67.994 1.00 30.07 1 MET B N 1
ATOM 2217 C CA . MET B 1 4 ? 24.606 31.764 69.406 1.00 28.61 1 MET B CA 1
ATOM 2218 C C . MET B 1 4 ? 25.899 31.927 70.204 1.00 25.08 1 MET B C 1
ATOM 2219 O O . MET B 1 4 ? 26.677 30.986 70.335 1.00 24.23 1 MET B O 1
ATOM 2227 N N . ASP B 1 5 ? 26.120 33.127 70.731 1.00 21.30 2 ASP B N 1
ATOM 2228 C CA . ASP B 1 5 ? 27.312 33.423 71.524 1.00 18.12 2 ASP B CA 1
ATOM 2229 C C . ASP B 1 5 ? 27.071 32.933 72.957 1.00 16.24 2 ASP B C 1
ATOM 2230 O O . ASP B 1 5 ? 26.327 33.555 73.714 1.00 16.00 2 ASP B O 1
ATOM 2235 N N . VAL B 1 6 ? 27.703 31.819 73.320 1.00 13.55 3 VAL B N 1
ATOM 2236 C CA . VAL B 1 6 ? 27.530 31.229 74.651 1.00 12.80 3 VAL B CA 1
ATOM 2237 C C . VAL B 1 6 ? 28.637 31.567 75.650 1.00 12.57 3 VAL B C 1
ATOM 2238 O O . VAL B 1 6 ? 29.820 31.331 75.386 1.00 11.09 3 VAL B O 1
ATOM 2242 N N . ARG B 1 7 ? 28.248 32.107 76.804 1.00 9.99 4 ARG B N 1
ATOM 2243 C CA . ARG B 1 7 ? 29.213 32.460 77.842 1.00 9.45 4 ARG B CA 1
ATOM 2244 C C . ARG B 1 7 ? 29.033 31.526 79.033 1.00 9.63 4 ARG B C 1
ATOM 2245 O O . ARG B 1 7 ? 27.916 31.325 79.515 1.00 9.12 4 ARG B O 1
ATOM 2253 N N . GLN B 1 8 ? 30.131 30.948 79.500 1.00 9.66 5 GLN B N 1
ATOM 2254 C CA . GLN B 1 8 ? 30.082 30.046 80.641 1.00 10.00 5 GLN B CA 1
ATOM 2255 C C . GLN B 1 8 ? 29.947 30.827 81.937 1.00 11.28 5 GLN B C 1
ATOM 2256 O O . GLN B 1 8 ? 30.133 32.045 81.969 1.00 11.20 5 GLN B O 1
ATOM 2262 N N . SER B 1 9 ? 29.611 30.115 83.006 1.00 11.45 6 SER B N 1
ATOM 2263 C CA . SER B 1 9 ? 29.500 30.734 84.314 1.00 13.09 6 SER B CA 1
ATOM 2264 C C . SER B 1 9 ? 30.954 30.807 84.770 1.00 14.40 6 SER B C 1
ATOM 2265 O O . SER B 1 9 ? 31.818 30.145 84.184 1.00 14.08 6 SER B O 1
ATOM 2270 N N . ILE B 1 10 ? 31.245 31.601 85.793 1.00 14.02 7 ILE B N 1
ATOM 2271 C CA . ILE B 1 10 ? 32.628 31.720 86.222 1.00 13.37 7 ILE B CA 1
ATOM 2272 C C . ILE B 1 10 ? 32.829 31.957 87.719 1.00 13.04 7 ILE B C 1
ATOM 2273 O O . ILE B 1 10 ? 32.070 32.684 88.367 1.00 12.96 7 ILE B O 1
ATOM 2278 N N . HIS B 1 11 ? 33.870 31.316 88.243 1.00 9.88 8 HIS B N 1
ATOM 2279 C CA . HIS B 1 11 ? 34.257 31.373 89.648 1.00 9.21 8 HIS B CA 1
ATOM 2280 C C . HIS B 1 11 ? 35.065 32.646 89.912 1.00 8.64 8 HIS B C 1
ATOM 2281 O O . HIS B 1 11 ? 35.893 33.042 89.087 1.00 9.67 8 HIS B O 1
ATOM 2288 N N . SER B 1 12 ? 34.841 33.279 91.061 1.00 8.23 9 SER B N 1
ATOM 2289 C CA . SER B 1 12 ? 35.563 34.508 91.397 1.00 8.99 9 SER B CA 1
ATOM 2290 C C . SER B 1 12 ? 37.086 34.339 91.389 1.00 9.87 9 SER B C 1
ATOM 2291 O O . SER B 1 12 ? 37.817 35.269 91.033 1.00 9.19 9 SER B O 1
ATOM 2294 N N . ALA B 1 13 ? 37.564 33.161 91.784 1.00 9.18 10 ALA B N 1
ATOM 2295 C CA . ALA B 1 13 ? 39.003 32.900 91.816 1.00 9.22 10 ALA B CA 1
ATOM 2296 C C . ALA B 1 13 ? 39.590 32.871 90.406 1.00 10.02 10 ALA B C 1
ATOM 2297 O O . ALA B 1 13 ? 40.768 33.174 90.200 1.00 9.05 10 ALA B O 1
ATOM 2299 N N . HIS B 1 14 ? 38.755 32.508 89.439 1.00 8.80 11 HIS B N 1
ATOM 2300 C CA . HIS B 1 14 ? 39.150 32.437 88.037 1.00 7.10 11 HIS B CA 1
ATOM 2301 C C . HIS B 1 14 ? 39.121 33.836 87.440 1.00 8.06 11 HIS B C 1
ATOM 2302 O O . HIS B 1 14 ? 40.064 34.267 86.776 1.00 8.57 11 HIS B O 1
ATOM 2309 N N . ALA B 1 15 ? 38.030 34.551 87.693 1.00 8.79 12 ALA B N 1
ATOM 2310 C CA . ALA B 1 15 ? 37.859 35.902 87.177 1.00 8.81 12 ALA B CA 1
ATOM 2311 C C . ALA B 1 15 ? 38.971 36.866 87.602 1.00 10.16 12 ALA B C 1
ATOM 2312 O O . ALA B 1 15 ? 39.376 37.737 86.826 1.00 8.54 12 ALA B O 1
ATOM 2314 N N . LYS B 1 16 ? 39.480 36.716 88.820 1.00 10.16 13 LYS B N 1
ATOM 2315 C CA . LYS B 1 16 ? 40.527 37.624 89.274 1.00 12.50 13 LYS B CA 1
ATOM 2316 C C . LYS B 1 16 ? 41.878 37.424 88.588 1.00 10.81 13 LYS B C 1
ATOM 2317 O O . LYS B 1 16 ? 42.781 38.241 88.768 1.00 9.31 13 LYS B O 1
ATOM 2323 N N . THR B 1 17 ? 42.017 36.359 87.799 1.00 9.51 14 THR B N 1
ATOM 2324 C CA . THR B 1 17 ? 43.268 36.093 87.083 1.00 9.36 14 THR B CA 1
ATOM 2325 C C . THR B 1 17 ? 43.202 36.532 85.619 1.00 9.21 14 THR B C 1
ATOM 2326 O O . THR B 1 17 ? 44.204 36.491 84.907 1.00 9.09 14 THR B O 1
ATOM 2330 N N . LEU B 1 18 ? 42.027 36.950 85.166 1.00 9.06 15 LEU B N 1
ATOM 2331 C CA . LEU B 1 18 ? 41.854 37.365 83.775 1.00 11.46 15 LEU B CA 1
ATOM 2332 C C . LEU B 1 18 ? 42.447 38.734 83.470 1.00 11.76 15 LEU B C 1
ATOM 2333 O O . LEU B 1 18 ? 42.289 39.675 84.254 1.00 12.17 15 LEU B O 1
ATOM 2338 N N . ASP B 1 19 ? 43.123 38.850 82.330 1.00 10.73 16 ASP B N 1
ATOM 2339 C CA . ASP B 1 19 ? 43.683 40.136 81.940 1.00 10.50 16 ASP B CA 1
ATOM 2340 C C . ASP B 1 19 ? 42.588 40.947 81.243 1.00 10.32 16 ASP B C 1
ATOM 2341 O O . ASP B 1 19 ? 41.434 40.520 81.186 1.00 9.08 16 ASP B O 1
ATOM 2346 N N . THR B 1 20 ? 42.943 42.117 80.726 1.00 9.91 17 THR B N 1
ATOM 2347 C CA . THR B 1 20 ? 41.969 42.984 80.066 1.00 11.83 17 THR B CA 1
ATOM 2348 C C . THR B 1 20 ? 41.134 42.277 79.001 1.00 11.91 17 THR B C 1
ATOM 2349 O O . THR B 1 20 ? 39.901 42.328 79.036 1.00 11.34 17 THR B O 1
ATOM 2353 N N . GLN B 1 21 ? 41.794 41.613 78.058 1.00 12.47 18 GLN B N 1
ATOM 2354 C CA . GLN B 1 21 ? 41.073 40.916 76.997 1.00 12.29 18 GLN B CA 1
ATOM 2355 C C . GLN B 1 21 ? 40.282 39.736 77.552 1.00 11.79 18 GLN B C 1
ATOM 2356 O O . GLN B 1 21 ? 39.189 39.434 77.076 1.00 11.36 18 GLN B O 1
ATOM 2362 N N . GLY B 1 22 ? 40.838 39.067 78.557 1.00 11.12 19 GLY B N 1
ATOM 2363 C CA . GLY B 1 22 ? 40.142 37.941 79.154 1.00 9.84 19 GLY B CA 1
ATOM 2364 C C . GLY B 1 22 ? 38.813 38.365 79.756 1.00 9.20 19 GLY B C 1
ATOM 2365 O O . GLY B 1 22 ? 37.809 37.668 79.616 1.00 7.67 19 GLY B O 1
ATOM 2366 N N . LEU B 1 23 ? 38.803 39.509 80.434 1.00 8.39 20 LEU B N 1
ATOM 2367 C CA . LEU B 1 23 ? 37.581 40.016 81.054 1.00 8.10 20 LEU B CA 1
ATOM 2368 C C . LEU B 1 23 ? 36.545 40.353 79.987 1.00 8.51 20 LEU B C 1
ATOM 2369 O O . LEU B 1 23 ? 35.356 40.090 80.161 1.00 8.07 20 LEU B O 1
ATOM 2374 N N . ARG B 1 24 ? 37.006 40.936 78.884 1.00 7.93 21 ARG B N 1
ATOM 2375 C CA . ARG B 1 24 ? 36.122 41.306 77.788 1.00 8.09 21 ARG B CA 1
ATOM 2376 C C . ARG B 1 24 ? 35.526 40.058 77.137 1.00 8.42 21 ARG B C 1
ATOM 2377 O O . ARG B 1 24 ? 34.325 40.006 76.862 1.00 9.66 21 ARG B O 1
ATOM 2385 N N . ASN B 1 25 ? 36.362 39.048 76.902 1.00 8.69 22 ASN B N 1
ATOM 2386 C CA . ASN B 1 25 ? 35.906 37.803 76.286 1.00 8.70 22 ASN B CA 1
ATOM 2387 C C . ASN B 1 25 ? 34.804 37.133 77.104 1.00 8.86 22 ASN B C 1
ATOM 2388 O O . ASN B 1 25 ? 33.861 36.564 76.553 1.00 7.69 22 ASN B O 1
ATOM 2393 N N . GLU B 1 26 ? 34.922 37.201 78.424 1.00 8.38 23 GLU B N 1
ATOM 2394 C CA . GLU B 1 26 ? 33.936 36.570 79.287 1.00 9.58 23 GLU B CA 1
ATOM 2395 C C . GLU B 1 26 ? 32.661 37.362 79.557 1.00 10.24 23 GLU B C 1
ATOM 2396 O O . GLU B 1 26 ? 31.555 36.841 79.393 1.00 10.24 23 GLU B O 1
ATOM 2402 N N . PHE B 1 27 ? 32.818 38.621 79.954 1.00 8.32 24 PHE B N 1
ATOM 2403 C CA . PHE B 1 27 ? 31.681 39.449 80.350 1.00 8.57 24 PHE B CA 1
ATOM 2404 C C . PHE B 1 27 ? 31.114 40.502 79.399 1.00 7.96 24 PHE B C 1
ATOM 2405 O O . PHE B 1 27 ? 29.998 40.973 79.609 1.00 8.17 24 PHE B O 1
ATOM 2413 N N . LEU B 1 28 ? 31.861 40.877 78.370 1.00 7.20 25 LEU B N 1
ATOM 2414 C CA . LEU B 1 28 ? 31.402 41.919 77.458 1.00 8.18 25 LEU B CA 1
ATOM 2415 C C . LEU B 1 28 ? 30.716 41.454 76.173 1.00 10.68 25 LEU B C 1
ATOM 2416 O O . LEU B 1 28 ? 31.176 40.525 75.507 1.00 10.03 25 LEU B O 1
ATOM 2421 N N . VAL B 1 29 ? 29.613 42.121 75.838 1.00 10.37 26 VAL B N 1
ATOM 2422 C CA . VAL B 1 29 ? 28.869 41.849 74.613 1.00 11.25 26 VAL B CA 1
ATOM 2423 C C . VAL B 1 29 ? 29.141 43.103 73.791 1.00 11.85 26 VAL B C 1
ATOM 2424 O O . VAL B 1 29 ? 28.523 44.145 74.010 1.00 11.96 26 VAL B O 1
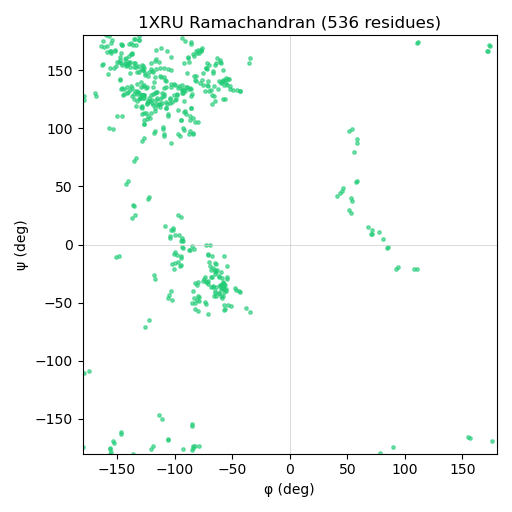ATOM 2428 N N . GLU B 1 30 ? 30.085 42.999 72.860 1.00 12.96 27 GLU B N 1
ATOM 2429 C CA . GLU B 1 30 ? 30.502 44.136 72.047 1.00 15.36 27 GLU B CA 1
ATOM 2430 C C . GLU B 1 30 ? 29.562 44.612 70.948 1.00 16.08 27 GLU B C 1
ATOM 2431 O O . GLU B 1 30 ? 29.585 45.787 70.593 1.00 15.05 27 GLU B O 1
ATOM 2437 N N . LYS B 1 31 ? 28.748 43.710 70.406 1.00 16.40 28 LYS B N 1
ATOM 2438 C CA . LYS B 1 31 ? 27.809 44.076 69.346 1.00 17.72 28 LYS B CA 1
ATOM 2439 C C . LYS B 1 31 ? 26.395 43.620 69.690 1.00 15.87 28 LYS B C 1
ATOM 2440 O O . LYS B 1 31 ? 26.111 42.425 69.729 1.00 16.85 28 LYS B O 1
ATOM 2446 N N . VAL B 1 32 ? 25.510 44.579 69.928 1.00 14.41 29 VAL B N 1
ATOM 2447 C CA . VAL B 1 32 ? 24.135 44.270 70.290 1.00 13.10 29 VAL B CA 1
ATOM 2448 C C . VAL B 1 32 ? 23.152 44.508 69.149 1.00 13.93 29 VAL B C 1
ATOM 2449 O O . VAL B 1 32 ? 22.262 43.693 68.911 1.00 13.26 29 VAL B O 1
ATOM 2453 N N . PHE B 1 33 ? 23.307 45.624 68.448 1.00 13.04 30 PHE B N 1
ATOM 2454 C CA . PHE B 1 33 ? 22.419 45.930 67.335 1.00 14.08 30 PHE B CA 1
ATOM 2455 C C . PHE B 1 33 ? 23.117 45.753 65.996 1.00 15.10 30 PHE B C 1
ATOM 2456 O O . PHE B 1 33 ? 24.143 46.378 65.731 1.00 16.62 30 PHE B O 1
ATOM 2464 N N . VAL B 1 34 ? 22.562 44.875 65.166 1.00 15.48 31 VAL B N 1
ATOM 2465 C CA . VAL B 1 34 ? 23.089 44.609 63.831 1.00 15.73 31 VAL B CA 1
ATOM 2466 C C . VAL B 1 34 ? 21.908 44.764 62.872 1.00 15.35 31 VAL B C 1
ATOM 2467 O O . VAL B 1 34 ? 20.855 44.168 63.083 1.00 14.24 31 VAL B O 1
ATOM 2471 N N . ALA B 1 35 ? 22.081 45.567 61.828 1.00 16.20 32 ALA B N 1
ATOM 2472 C CA . ALA B 1 35 ? 21.013 45.816 60.861 1.00 16.54 32 ALA B CA 1
ATOM 2473 C C . ALA B 1 35 ? 20.326 44.559 60.334 1.00 17.34 32 ALA B C 1
ATOM 2474 O O . ALA B 1 35 ? 20.980 43.594 59.941 1.00 16.11 32 ALA B O 1
ATOM 2476 N N . ASP B 1 36 ? 18.994 44.589 60.332 1.00 17.99 33 ASP B N 1
ATOM 2477 C CA . ASP B 1 36 ? 18.174 43.482 59.844 1.00 18.89 33 ASP B CA 1
ATOM 2478 C C . ASP B 1 36 ? 18.484 42.127 60.455 1.00 19.37 33 ASP B C 1
ATOM 2479 O O . ASP B 1 36 ? 18.252 41.091 59.834 1.00 19.71 33 ASP B O 1
ATOM 2484 N N . GLU B 1 37 ? 18.996 42.128 61.677 1.00 19.04 34 GLU B N 1
ATOM 2485 C CA . GLU B 1 37 ? 19.321 40.879 62.343 1.00 18.86 34 GLU B CA 1
ATOM 2486 C C . GLU B 1 37 ? 19.063 41.007 63.830 1.00 16.97 34 GLU B C 1
ATOM 2487 O O . GLU B 1 37 ? 18.774 42.091 64.336 1.00 15.85 34 GLU B O 1
ATOM 2493 N N . TYR B 1 38 ? 19.152 39.884 64.526 1.00 14.82 35 TYR B N 1
ATOM 2494 C CA . TYR B 1 38 ? 19.006 39.891 65.964 1.00 14.69 35 TYR B CA 1
ATOM 2495 C C . TYR B 1 38 ? 20.293 39.271 66.470 1.00 13.85 35 TYR B C 1
ATOM 2496 O O . TYR B 1 38 ? 20.878 38.411 65.807 1.00 14.11 35 TYR B O 1
ATOM 2505 N N . THR B 1 39 ? 20.771 39.750 67.608 1.00 12.69 36 THR B N 1
ATOM 2506 C CA . THR B 1 39 ? 21.972 39.189 68.197 1.00 12.66 36 THR B CA 1
ATOM 2507 C C . THR B 1 39 ? 21.464 38.384 69.374 1.00 12.49 36 THR B C 1
ATOM 2508 O O . THR B 1 39 ? 20.386 38.664 69.900 1.00 11.34 36 THR B O 1
ATOM 2520 N N . VAL B 1 41 ? 23.015 36.312 72.952 1.00 11.42 38 VAL B N 1
ATOM 2521 C CA . VAL B 1 41 ? 24.073 35.854 73.837 1.00 10.58 38 VAL B CA 1
ATOM 2522 C C . VAL B 1 41 ? 23.432 35.060 74.965 1.00 9.83 38 VAL B C 1
ATOM 2523 O O . VAL B 1 41 ? 22.498 35.535 75.615 1.00 9.24 38 VAL B O 1
ATOM 2527 N N . TYR B 1 42 ? 23.935 33.849 75.183 1.00 9.27 39 TYR B N 1
ATOM 2528 C CA . TYR B 1 42 ? 23.419 32.961 76.222 1.00 9.65 39 TYR B CA 1
ATOM 2529 C C . TYR B 1 42 ? 24.426 32.882 77.359 1.00 9.72 39 TYR B C 1
ATOM 2530 O O . TYR B 1 42 ? 25.582 32.516 77.144 1.00 10.12 39 TYR B O 1
ATOM 2539 N N . SER B 1 43 ? 23.992 33.225 78.565 1.00 9.14 40 SER B N 1
ATOM 2540 C CA . SER B 1 43 ? 24.879 33.170 79.721 1.00 8.67 40 SER B CA 1
ATOM 2541 C C . SER B 1 43 ? 24.453 32.064 80.672 1.00 8.49 40 SER B C 1
ATOM 2542 O O . SER B 1 43 ? 23.293 32.004 81.084 1.00 9.10 40 SER B O 1
ATOM 2545 N N . HIS B 1 44 ? 25.390 31.190 81.021 1.00 8.30 41 HIS B N 1
ATOM 2546 C CA . HIS B 1 44 ? 25.089 30.100 81.934 1.00 9.35 41 HIS B CA 1
ATOM 2547 C C . HIS B 1 44 ? 24.839 30.616 83.345 1.00 10.19 41 HIS B C 1
ATOM 2548 O O . HIS B 1 44 ? 24.561 29.841 84.259 1.00 11.39 41 HIS B O 1
ATOM 2555 N N . ILE B 1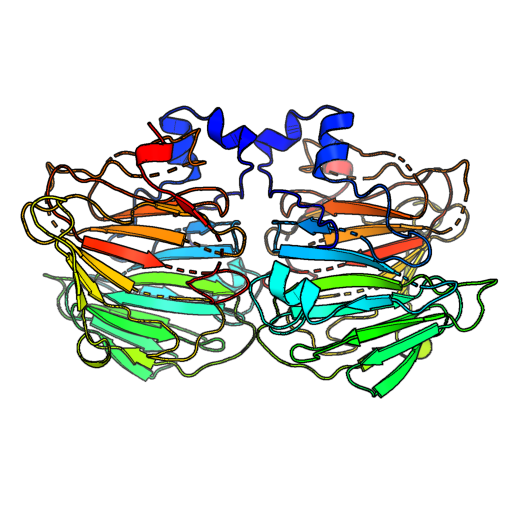 45 ? 24.947 31.930 83.522 1.00 10.02 42 ILE B N 1
ATOM 2556 C CA . ILE B 1 45 ? 24.667 32.534 84.817 1.00 11.02 42 ILE B CA 1
ATOM 2557 C C . ILE B 1 45 ? 23.158 32.799 84.809 1.00 11.56 42 ILE B C 1
ATOM 2558 O O . ILE B 1 45 ? 22.694 33.813 84.280 1.00 11.61 42 ILE B O 1
ATOM 2563 N N . ASP B 1 46 ? 22.402 31.860 85.375 1.00 11.99 43 ASP B N 1
ATOM 2564 C CA . ASP B 1 46 ? 20.944 31.944 85.438 1.00 12.28 43 ASP B CA 1
ATOM 2565 C C . ASP B 1 46 ? 20.291 31.727 84.069 1.00 10.61 43 ASP B C 1
ATOM 2566 O O . ASP B 1 46 ? 19.090 31.914 83.905 1.00 10.13 43 ASP B O 1
ATOM 2571 N N . ARG B 1 47 ? 21.093 31.321 83.092 1.00 9.19 44 ARG B N 1
ATOM 2572 C CA . ARG B 1 47 ? 20.598 31.041 81.749 1.00 8.77 44 ARG B CA 1
ATOM 2573 C C . ARG B 1 47 ? 19.799 32.180 81.136 1.00 9.52 44 ARG B C 1
ATOM 2574 O O . ARG B 1 47 ? 18.789 31.963 80.463 1.00 9.06 44 ARG B O 1
ATOM 2582 N N . ILE B 1 48 ? 20.257 33.403 81.366 1.00 9.51 45 ILE B N 1
ATOM 2583 C CA . ILE B 1 48 ? 19.583 34.556 80.801 1.00 10.19 45 ILE B CA 1
ATOM 2584 C C . ILE B 1 48 ? 20.098 34.719 79.372 1.00 9.83 45 ILE B C 1
ATOM 2585 O O . ILE B 1 48 ? 21.260 34.428 79.083 1.00 10.88 45 ILE B O 1
ATOM 2590 N N . ILE B 1 49 ? 19.224 35.152 78.473 1.00 8.05 46 ILE B N 1
ATOM 2591 C CA . ILE B 1 49 ? 19.610 35.358 77.081 1.00 6.80 46 ILE B CA 1
ATOM 2592 C C . ILE B 1 49 ? 19.399 36.835 76.788 1.00 8.33 46 ILE B C 1
ATOM 2593 O O . ILE B 1 49 ? 18.333 37.382 77.076 1.00 8.54 46 ILE B O 1
ATOM 2598 N N . VAL B 1 50 ? 20.410 37.484 76.221 1.00 7.97 47 VAL B N 1
ATOM 2599 C CA . VAL B 1 50 ? 20.301 38.907 75.936 1.00 9.72 47 VAL B CA 1
ATOM 2600 C C . VAL B 1 50 ? 20.732 39.258 74.521 1.00 8.91 47 VAL B C 1
ATOM 2601 O O . VAL B 1 50 ? 21.549 38.564 73.918 1.00 9.56 47 VAL B O 1
ATOM 2605 N N . GLY B 1 51 ? 20.184 40.350 73.999 1.00 8.32 48 GLY B N 1
ATOM 2606 C CA . GLY B 1 51 ? 20.542 40.771 72.663 1.00 8.38 48 GLY B CA 1
ATOM 2607 C C . GLY B 1 51 ? 19.758 41.974 72.192 1.00 9.19 48 GLY B C 1
ATOM 2608 O O . GLY B 1 51 ? 19.062 42.625 72.974 1.00 9.01 48 GLY B O 1
ATOM 2609 N N . GLY B 1 52 ? 19.882 42.272 70.903 1.00 9.35 49 GLY B N 1
ATOM 2610 C CA . GLY B 1 52 ? 19.175 43.403 70.335 1.00 9.88 49 GLY B CA 1
ATOM 2611 C C . GLY B 1 52 ? 18.647 43.049 68.960 1.00 12.37 49 GLY B C 1
ATOM 2612 O O . GLY B 1 52 ? 19.175 42.159 68.294 1.00 11.20 49 GLY B O 1
ATOM 2613 N N . ILE B 1 53 ? 17.596 43.743 68.541 1.00 13.21 50 ILE B N 1
ATOM 2614 C CA . ILE B 1 53 ? 16.993 43.508 67.240 1.00 13.73 50 ILE B CA 1
ATOM 2615 C C . ILE B 1 53 ? 16.733 44.860 66.596 1.00 13.36 50 ILE B C 1
ATOM 2616 O O . ILE B 1 53 ? 16.058 45.709 67.175 1.00 12.15 50 ILE B O 1
ATOM 2629 N N . PRO B 1 55 ? 15.322 45.979 63.072 1.00 15.84 52 PRO B N 1
ATOM 2630 C CA . PRO B 1 55 ? 14.714 45.771 61.753 1.00 17.12 52 PRO B CA 1
ATOM 2631 C C . PRO B 1 55 ? 14.824 47.037 60.908 1.00 17.96 52 PRO B C 1
ATOM 2632 O O . PRO B 1 55 ? 14.443 48.116 61.357 1.00 18.88 52 PRO B O 1
ATOM 2636 N N . ILE B 1 56 ? 15.344 46.915 59.691 1.00 18.40 53 ILE B N 1
ATOM 2637 C CA . ILE B 1 56 ? 15.456 48.080 58.822 1.00 18.60 53 ILE B CA 1
ATOM 2638 C C . ILE B 1 56 ? 14.714 47.873 57.505 1.00 19.24 53 ILE B C 1
ATOM 2639 O O . ILE B 1 56 ? 13.740 48.572 57.229 1.00 20.58 53 ILE B O 1
ATOM 2644 N N . THR B 1 57 ? 15.162 46.920 56.695 1.00 17.05 54 THR B N 1
ATOM 2645 C CA . THR B 1 57 ? 14.492 46.659 55.423 1.00 18.95 54 THR B CA 1
ATOM 2646 C C . THR B 1 57 ? 13.509 45.499 55.543 1.00 19.46 54 THR B C 1
ATOM 2647 O O . THR B 1 57 ? 12.659 45.305 54.678 1.00 21.75 54 THR B O 1
ATOM 2651 N N . LYS B 1 58 ? 13.624 44.726 56.615 1.00 18.20 55 LYS B N 1
ATOM 2652 C CA . LYS B 1 58 ? 12.728 43.595 56.814 1.00 19.47 55 LYS B CA 1
ATOM 2653 C C . LYS B 1 58 ? 12.423 43.364 58.285 1.00 18.01 55 LYS B C 1
ATOM 2654 O O . LYS B 1 58 ? 13.014 44.000 59.159 1.00 17.62 55 LYS B O 1
ATOM 2660 N N . THR B 1 59 ? 11.480 42.470 58.558 1.00 15.59 56 THR B N 1
ATOM 2661 C CA . THR B 1 59 ? 11.139 42.156 59.935 1.00 13.50 56 THR B CA 1
ATOM 2662 C C . THR B 1 59 ? 12.130 41.106 60.415 1.00 13.62 56 THR B C 1
ATOM 2663 O O . THR B 1 59 ? 12.832 40.486 59.614 1.00 11.58 56 THR B O 1
ATOM 2667 N N . VAL B 1 60 ? 12.202 40.928 61.727 1.00 12.88 57 VAL B N 1
ATOM 2668 C CA . VAL B 1 60 ? 13.085 39.935 62.318 1.00 13.86 57 VAL B CA 1
ATOM 2669 C C . VAL B 1 60 ? 12.225 39.140 63.280 1.00 13.71 57 VAL B C 1
ATOM 2670 O O . VAL B 1 60 ? 11.553 39.710 64.138 1.00 12.84 57 VAL B O 1
ATOM 2674 N N . SER B 1 61 ? 12.227 37.824 63.130 1.00 14.46 58 SER B N 1
ATOM 2675 C CA . SER B 1 61 ? 11.414 36.990 63.997 1.00 16.88 58 SER B CA 1
ATOM 2676 C C . SER B 1 61 ? 12.227 35.977 64.784 1.00 17.47 58 SER B C 1
ATOM 2677 O O . SER B 1 61 ? 13.336 35.606 64.395 1.00 17.01 58 SER B O 1
ATOM 2681 N N . VAL B 1 62 ? 11.657 35.554 65.906 1.00 17.61 59 VAL B N 1
ATOM 2682 C CA . VAL B 1 62 ? 12.255 34.552 66.771 1.00 18.90 59 VAL B CA 1
ATOM 2683 C C . VAL B 1 62 ? 11.110 33.606 67.109 1.00 19.39 59 VAL B C 1
ATOM 2684 O O . VAL B 1 62 ? 10.014 34.052 67.456 1.00 19.66 59 VAL B O 1
ATOM 2688 N N . GLY B 1 63 ? 11.346 32.305 66.988 1.00 19.64 60 GLY B N 1
ATOM 2689 C CA . GLY B 1 63 ? 10.288 31.359 67.285 1.00 19.23 60 GLY B CA 1
ATOM 2690 C C . GLY B 1 63 ? 10.720 29.907 67.243 1.00 19.58 60 GLY B C 1
ATOM 2691 O O . GLY B 1 63 ? 11.454 29.448 68.114 1.00 18.14 60 GLY B O 1
ATOM 2692 N N . GLY B 1 64 ? 10.265 29.188 66.219 1.00 19.98 61 GLY B N 1
ATOM 2693 C CA . GLY B 1 64 ? 10.585 27.780 66.084 1.00 20.80 61 GLY B CA 1
ATOM 2694 C C . GLY B 1 64 ? 12.053 27.395 66.047 1.00 21.80 61 GLY B C 1
ATOM 2695 O O . GLY B 1 64 ? 12.505 26.583 66.857 1.00 22.69 61 GLY B O 1
ATOM 2696 N N . GLU B 1 65 ? 12.808 27.959 65.111 1.00 22.20 62 GLU B N 1
ATOM 2697 C CA . GLU B 1 65 ? 14.223 27.614 64.980 1.00 24.05 62 GLU B CA 1
ATOM 2698 C C . GLU B 1 65 ? 15.033 27.870 66.248 1.00 23.37 62 GLU B C 1
ATOM 2699 O O . GLU B 1 65 ? 15.849 27.038 66.645 1.00 21.75 62 GLU B O 1
ATOM 2709 N N . VAL B 1 66 ? 14.815 29.019 66.878 1.00 22.30 63 VAL B N 1
ATOM 2710 C CA . VAL B 1 66 ? 15.541 29.324 68.099 1.00 21.75 63 VAL B CA 1
ATOM 2711 C C . VAL B 1 66 ? 15.149 28.319 69.175 1.00 20.21 63 VAL B C 1
ATOM 2712 O O . VAL B 1 66 ? 15.982 27.900 69.976 1.00 20.21 63 VAL B O 1
ATOM 2716 N N . GLY B 1 67 ? 13.877 27.931 69.188 1.00 19.08 64 GLY B N 1
ATOM 2717 C CA . GLY B 1 67 ? 13.416 26.963 70.164 1.00 17.67 64 GLY B CA 1
ATOM 2718 C C . GLY B 1 67 ? 14.175 25.656 70.018 1.00 19.02 64 GLY B C 1
ATOM 2719 O O . GLY B 1 67 ? 14.595 25.055 71.007 1.00 16.28 64 GLY B O 1
ATOM 2720 N N . LYS B 1 68 ? 14.354 25.214 68.777 1.00 18.72 65 LYS B N 1
ATOM 2721 C CA . LYS B 1 68 ? 15.073 23.974 68.509 1.00 21.69 65 LYS B CA 1
ATOM 2722 C C . LYS B 1 68 ? 16.500 24.031 69.045 1.00 20.49 65 LYS B C 1
ATOM 2723 O O . LYS B 1 68 ? 17.041 23.022 69.499 1.00 18.18 65 LYS B O 1
ATOM 2729 N N . GLN B 1 69 ? 17.107 25.212 68.991 1.00 20.40 66 GLN B N 1
ATOM 2730 C CA . GLN B 1 69 ? 18.466 25.383 69.486 1.00 21.56 66 GLN B CA 1
ATOM 2731 C C . GLN B 1 69 ? 18.494 25.243 71.002 1.00 21.22 66 GLN B C 1
ATOM 2732 O O . GLN B 1 69 ? 19.539 24.964 71.591 1.00 21.77 66 GLN B O 1
ATOM 2738 N N . LEU B 1 70 ? 17.339 25.446 71.627 1.00 18.87 67 LEU B N 1
ATOM 2739 C CA . LEU B 1 70 ? 17.215 25.337 73.073 1.00 17.44 67 LEU B CA 1
ATOM 2740 C C . LEU B 1 70 ? 16.617 23.989 73.466 1.00 17.65 67 LEU B C 1
ATOM 2741 O O . LEU B 1 70 ? 16.287 23.761 74.629 1.00 18.17 67 LEU B O 1
ATOM 2746 N N . GLY B 1 71 ? 16.476 23.098 72.490 1.00 16.93 68 GLY B N 1
ATOM 2747 C CA . GLY B 1 71 ? 15.928 21.782 72.771 1.00 17.61 68 GLY B CA 1
ATOM 2748 C C . GLY B 1 71 ? 14.420 21.740 72.942 1.00 18.26 68 GLY B C 1
ATOM 2749 O O . GLY B 1 71 ? 13.871 20.720 73.370 1.00 18.91 68 GLY B O 1
ATOM 2750 N N . VAL B 1 72 ? 13.744 22.837 72.613 1.00 17.29 69 VAL B N 1
ATOM 2751 C CA . VAL B 1 72 ? 12.291 22.897 72.732 1.00 17.25 69 VAL B CA 1
ATOM 2752 C C . VAL B 1 72 ? 11.634 23.186 71.378 1.00 16.34 69 VAL B C 1
ATOM 2753 O O . VAL B 1 72 ? 12.315 23.259 70.357 1.00 17.13 69 VAL B O 1
ATOM 2757 N N . SER B 1 73 ? 10.315 23.345 71.367 1.00 15.23 70 SER B N 1
ATOM 2758 C CA . SER B 1 73 ? 9.591 23.594 70.119 1.00 15.95 70 SER B CA 1
ATOM 2759 C C . SER B 1 73 ? 9.659 25.031 69.622 1.00 15.54 70 SER B C 1
ATOM 2760 O O . SER B 1 73 ? 9.635 25.281 68.415 1.00 13.64 70 SER B O 1
ATOM 2763 N N . TYR B 1 74 ? 9.731 25.979 70.548 1.00 13.80 71 TYR B N 1
ATOM 2764 C CA . TYR B 1 74 ? 9.817 27.381 70.171 1.00 14.71 71 TYR B CA 1
ATOM 2765 C C . TYR B 1 74 ? 10.458 28.194 71.285 1.00 12.89 71 TYR B C 1
ATOM 2766 O O . TYR B 1 74 ? 10.386 27.832 72.462 1.00 12.58 71 TYR B O 1
ATOM 2775 N N . PHE B 1 75 ? 11.101 29.283 70.885 1.00 13.68 72 PHE B N 1
ATOM 2776 C CA . PHE B 1 75 ? 11.819 30.179 71.784 1.00 14.44 72 PHE B CA 1
ATOM 2777 C C . PHE B 1 75 ? 11.231 30.361 73.181 1.00 14.32 72 PHE B C 1
ATOM 2778 O O . PHE B 1 75 ? 11.894 30.079 74.181 1.00 14.45 72 PHE B O 1
ATOM 2786 N N . LEU B 1 76 ? 9.986 30.816 73.255 1.00 13.85 73 LEU B N 1
ATOM 2787 C CA . LEU B 1 76 ? 9.361 31.069 74.546 1.00 12.43 73 LEU B CA 1
ATOM 2788 C C . LEU B 1 76 ? 8.507 29.941 75.131 1.00 12.84 73 LEU B C 1
ATOM 2789 O O . LEU B 1 76 ? 7.638 30.188 75.968 1.00 12.49 73 LEU B O 1
ATOM 2794 N N . GLU B 1 77 ? 8.762 28.702 74.719 1.00 12.20 74 GLU B N 1
ATOM 2795 C CA . GLU B 1 77 ? 7.990 27.581 75.249 1.00 12.84 74 GLU B CA 1
ATOM 2796 C C . GLU B 1 77 ? 8.127 27.498 76.766 1.00 12.31 74 GLU B C 1
ATOM 2797 O O . GLU B 1 77 ? 7.169 27.182 77.464 1.00 10.57 74 GLU B O 1
ATOM 2803 N N . ARG B 1 78 ? 9.323 27.790 77.268 1.00 11.50 75 ARG B N 1
ATOM 2804 C CA . ARG B 1 78 ? 9.586 27.748 78.703 1.00 10.92 75 ARG B CA 1
ATOM 2805 C C . ARG B 1 78 ? 10.370 28.985 79.146 1.00 11.05 75 ARG B C 1
ATOM 2806 O O . ARG B 1 78 ? 11.176 28.917 80.076 1.00 9.51 75 ARG B O 1
ATOM 2814 N N . ARG B 1 79 ? 10.117 30.111 78.484 1.00 8.69 76 ARG B N 1
ATOM 2815 C CA . ARG B 1 79 ? 10.806 31.361 78.789 1.00 9.44 76 ARG B CA 1
ATOM 2816 C C . ARG B 1 79 ? 9.903 32.583 78.685 1.00 9.25 76 ARG B C 1
ATOM 2817 O O . ARG B 1 79 ? 8.853 32.537 78.039 1.00 10.10 76 ARG B O 1
ATOM 2825 N N . GLU B 1 80 ? 10.327 33.671 79.330 1.00 8.78 77 GLU B N 1
ATOM 2826 C CA . GLU B 1 80 ? 9.602 34.938 79.298 1.00 9.37 77 GLU B CA 1
ATOM 2827 C C . GLU B 1 80 ? 10.543 35.969 78.675 1.00 10.77 77 GLU B C 1
ATOM 2828 O O . GLU B 1 80 ? 11.760 35.880 78.835 1.00 10.62 77 GLU B O 1
ATOM 2834 N N . LEU B 1 81 ? 9.977 36.945 77.972 1.00 9.75 78 LEU B N 1
ATOM 2835 C CA . LEU B 1 81 ? 10.770 37.952 77.278 1.00 10.68 78 LEU B CA 1
ATOM 2836 C C . LEU B 1 81 ? 10.438 39.391 77.658 1.00 10.80 78 LEU B C 1
ATOM 2837 O O . LEU B 1 81 ? 9.273 39.769 77.751 1.00 11.28 78 LEU B O 1
ATOM 2842 N N . GLY B 1 82 ? 11.482 40.189 77.864 1.00 11.58 79 GLY B N 1
ATOM 2843 C CA . GLY B 1 82 ? 11.310 41.586 78.210 1.00 10.22 79 GLY B CA 1
ATOM 2844 C C . GLY B 1 82 ? 12.014 42.408 77.148 1.00 11.35 79 GLY B C 1
ATOM 2845 O O . GLY B 1 82 ? 13.211 42.226 76.914 1.00 9.38 79 GLY B O 1
ATOM 2846 N N . VAL B 1 83 ? 11.279 43.313 76.505 1.00 9.71 80 VAL B N 1
ATOM 2847 C CA . VAL B 1 83 ? 11.846 44.133 75.443 1.00 9.31 80 VAL B CA 1
ATOM 2848 C C . VAL B 1 83 ? 11.621 45.624 75.679 1.00 9.72 80 VAL B C 1
ATOM 2849 O O . VAL B 1 83 ? 10.537 46.035 76.079 1.00 9.95 80 VAL B O 1
ATOM 2853 N N . ILE B 1 84 ? 12.655 46.424 75.435 1.00 8.75 81 ILE B N 1
ATOM 2854 C CA . ILE B 1 84 ? 12.559 47.871 75.576 1.00 8.88 81 ILE B CA 1
ATOM 2855 C C . ILE B 1 84 ? 13.105 48.495 74.297 1.00 8.70 81 ILE B C 1
ATOM 2856 O O . ILE B 1 84 ? 14.226 48.200 73.881 1.00 10.40 81 ILE B O 1
ATOM 2861 N N . ASN B 1 85 ? 12.309 49.355 73.674 1.00 8.64 82 ASN B N 1
ATOM 2862 C CA . ASN B 1 85 ? 12.713 50.010 72.435 1.00 9.81 82 ASN B CA 1
ATOM 2863 C C . ASN B 1 85 ? 13.403 51.350 72.690 1.00 10.09 82 ASN B C 1
ATOM 2864 O O . ASN B 1 85 ? 12.787 52.292 73.179 1.00 12.46 82 ASN B O 1
ATOM 2869 N N . ILE B 1 86 ? 14.687 51.431 72.355 1.00 10.53 83 ILE B N 1
ATOM 2870 C CA . ILE B 1 86 ? 15.429 52.669 72.545 1.00 11.77 83 ILE B CA 1
ATOM 2871 C C . ILE B 1 86 ? 15.639 53.393 71.218 1.00 11.93 83 ILE B C 1
ATOM 2872 O O . ILE B 1 86 ? 16.351 54.391 71.157 1.00 12.48 83 ILE B O 1
ATOM 2877 N N . GLY B 1 87 ? 15.014 52.888 70.159 1.00 12.23 84 GLY B N 1
ATOM 2878 C CA . GLY B 1 87 ? 15.151 53.514 68.853 1.00 11.68 84 GLY B CA 1
ATOM 2879 C C . GLY B 1 87 ? 13.859 54.171 68.400 1.00 12.05 84 GLY B C 1
ATOM 2880 O O . GLY B 1 87 ? 13.068 54.635 69.226 1.00 11.72 84 GLY B O 1
ATOM 2881 N N . GLY B 1 88 ? 13.643 54.213 67.087 1.00 11.61 85 GLY B N 1
ATOM 2882 C CA . GLY B 1 88 ? 12.432 54.812 66.554 1.00 12.42 85 GLY B CA 1
ATOM 2883 C C . GLY B 1 88 ? 11.230 53.896 66.714 1.00 12.76 85 GLY B C 1
ATOM 2884 O O . GLY B 1 88 ? 11.375 52.725 67.048 1.00 13.35 85 GLY B O 1
ATOM 2885 N N . ALA B 1 89 ? 10.038 54.428 66.469 1.00 12.85 86 ALA B N 1
ATOM 2886 C CA . ALA B 1 89 ? 8.810 53.653 66.599 1.00 13.41 86 ALA B CA 1
ATOM 2887 C C . ALA B 1 89 ? 8.836 52.353 65.801 1.00 12.74 86 ALA B C 1
ATOM 2888 O O . ALA B 1 89 ? 9.374 52.293 64.697 1.00 12.87 86 ALA B O 1
ATOM 2890 N N . GLY B 1 90 ? 8.245 51.313 66.375 1.00 11.95 87 GLY B N 1
ATOM 2891 C CA . GLY B 1 90 ? 8.188 50.025 65.710 1.00 12.00 87 GLY B CA 1
ATOM 2892 C C . GLY B 1 90 ? 6.993 49.234 66.200 1.00 12.03 87 GLY B C 1
ATOM 2893 O O . GLY B 1 90 ? 6.119 49.770 66.884 1.00 12.58 87 GLY B O 1
ATOM 2894 N N . THR B 1 91 ? 6.939 47.957 65.841 1.00 12.23 88 THR B N 1
ATOM 2895 C CA . THR B 1 91 ? 5.849 47.105 66.282 1.00 12.30 88 THR B CA 1
ATOM 2896 C C . THR B 1 91 ? 6.394 45.737 66.642 1.00 12.00 88 THR B C 1
ATOM 2897 O O . THR B 1 91 ? 7.460 45.335 66.176 1.00 13.86 88 THR B O 1
ATOM 2901 N N . ILE B 1 92 ? 5.667 45.036 67.499 1.00 10.85 89 ILE B N 1
ATOM 2902 C CA . ILE B 1 92 ? 6.042 43.692 67.896 1.00 10.47 89 ILE B CA 1
ATOM 2903 C C . ILE B 1 92 ? 4.755 42.891 67.789 1.00 12.01 89 ILE B C 1
ATOM 2904 O O . ILE B 1 92 ? 3.764 43.201 68.452 1.00 13.92 89 ILE B O 1
ATOM 2909 N N . THR B 1 93 ? 4.765 41.878 66.932 1.00 11.51 90 THR B N 1
ATOM 2910 C CA . THR B 1 93 ? 3.590 41.050 66.728 1.00 11.73 90 THR B CA 1
ATOM 2911 C C . THR B 1 93 ? 3.803 39.681 67.360 1.00 12.93 90 THR B C 1
ATOM 2912 O O . THR B 1 93 ? 4.710 38.938 66.978 1.00 12.85 90 THR B O 1
ATOM 2916 N N . VAL B 1 94 ? 2.963 39.370 68.344 1.00 12.70 91 VAL B N 1
ATOM 2917 C CA . VAL B 1 94 ? 3.033 38.112 69.072 1.00 13.58 91 VAL B CA 1
ATOM 2918 C C . VAL B 1 94 ? 1.892 37.204 68.620 1.00 13.92 91 VAL B C 1
ATOM 2919 O O . VAL B 1 94 ? 0.728 37.473 68.906 1.00 13.31 91 VAL B O 1
ATOM 2923 N N . ASP B 1 95 ? 2.238 36.128 67.920 1.00 15.64 92 ASP B N 1
ATOM 2924 C CA . ASP B 1 95 ? 1.243 35.191 67.411 1.00 16.96 92 ASP B CA 1
ATOM 2925 C C . ASP B 1 95 ? 0.073 35.913 66.749 1.00 17.21 92 ASP B C 1
ATOM 2926 O O . ASP B 1 95 ? -1.087 35.624 67.037 1.00 18.35 92 ASP B O 1
ATOM 2931 N N . GLY B 1 96 ? 0.385 36.862 65.872 1.00 17.68 93 GLY B N 1
ATOM 2932 C CA . GLY B 1 96 ? -0.662 37.587 65.173 1.00 18.22 93 GLY B CA 1
ATOM 2933 C C . GLY B 1 96 ? -1.147 38.879 65.803 1.00 19.61 93 GLY B C 1
ATOM 2934 O O . GLY B 1 96 ? -1.721 39.715 65.108 1.00 20.92 93 GLY B O 1
ATOM 2935 N N . GLN B 1 97 ? -0.934 39.048 67.107 1.00 20.31 94 GLN B N 1
ATOM 2936 C CA . GLN B 1 97 ? -1.365 40.260 67.804 1.00 20.16 94 GLN B CA 1
ATOM 2937 C C . GLN B 1 97 ? -0.294 41.344 67.712 1.00 19.43 94 GLN B C 1
ATOM 2938 O O . GLN B 1 97 ? 0.770 41.230 68.319 1.00 15.86 94 GLN B O 1
ATOM 2944 N N . CYS B 1 98 ? -0.591 42.400 66.961 1.00 18.18 95 CYS B N 1
ATOM 2945 C CA . CYS B 1 98 ? 0.352 43.493 66.768 1.00 18.82 95 CYS B CA 1
ATOM 2946 C C . CYS B 1 98 ? 0.311 44.560 67.859 1.00 18.56 95 CYS B C 1
ATOM 2947 O O . CYS B 1 98 ? -0.751 45.087 68.193 1.00 18.09 95 CYS B O 1
ATOM 2950 N N . TYR B 1 99 ? 1.478 44.865 68.416 1.00 16.98 96 TYR B N 1
ATOM 2951 C CA . TYR B 1 99 ? 1.598 45.886 69.449 1.00 15.71 96 TYR B CA 1
ATOM 2952 C C . TYR B 1 99 ? 2.444 47.030 68.908 1.00 14.62 96 TYR B C 1
ATOM 2953 O O . TYR B 1 99 ? 3.509 46.800 68.339 1.00 13.19 96 TYR B O 1
ATOM 2962 N N . GLU B 1 100 ? 1.963 48.258 69.067 1.00 14.59 97 GLU B N 1
ATOM 2963 C CA . GLU B 1 100 ? 2.717 49.419 68.620 1.00 16.28 97 GLU B CA 1
ATOM 2964 C C . GLU B 1 100 ? 3.664 49.765 69.761 1.00 14.91 97 GLU B C 1
ATOM 2965 O O . GLU B 1 100 ? 3.226 50.088 70.868 1.00 15.09 97 GLU B O 1
ATOM 2971 N N . ILE B 1 101 ? 4.962 49.683 69.490 1.00 14.81 98 ILE B N 1
ATOM 2972 C CA . ILE B 1 101 ? 5.976 49.964 70.499 1.00 13.07 98 ILE B CA 1
ATOM 2973 C C . ILE B 1 101 ? 6.829 51.153 70.066 1.00 12.11 98 ILE B C 1
ATOM 2974 O O . ILE B 1 101 ? 7.782 51.003 69.308 1.00 13.71 98 ILE B O 1
ATOM 2979 N N . GLY B 1 102 ? 6.471 52.338 70.543 1.00 13.37 99 GLY B N 1
ATOM 2980 C CA . GLY B 1 102 ? 7.214 53.530 70.178 1.00 13.85 99 GLY B CA 1
ATOM 2981 C C . GLY B 1 102 ? 8.500 53.674 70.967 1.00 12.96 99 GLY B C 1
ATOM 2982 O O . GLY B 1 102 ? 8.885 52.775 71.719 1.00 11.76 99 GLY B O 1
ATOM 2983 N N . HIS B 1 103 ? 9.172 54.806 70.790 1.00 12.93 100 HIS B N 1
ATOM 2984 C CA . HIS B 1 103 ? 10.416 55.072 71.496 1.00 12.15 100 HIS B CA 1
ATOM 2985 C C . HIS B 1 103 ? 10.165 55.012 72.998 1.00 12.76 100 HIS B C 1
ATOM 2986 O O . HIS B 1 103 ? 9.290 55.698 73.523 1.00 11.40 100 HIS B O 1
ATOM 2993 N N . ARG B 1 104 ? 10.947 54.178 73.673 1.00 11.71 101 ARG B N 1
ATOM 2994 C CA . ARG B 1 104 ? 10.856 53.979 75.108 1.00 13.68 101 ARG B CA 1
ATOM 2995 C C . ARG B 1 104 ? 9.627 53.225 75.601 1.00 12.87 101 ARG B C 1
ATOM 2996 O O . ARG B 1 104 ? 9.334 53.218 76.796 1.00 12.31 101 ARG B O 1
ATOM 3004 N N . ASP B 1 105 ? 8.903 52.599 74.679 1.00 11.25 102 ASP B N 1
ATOM 3005 C CA . ASP B 1 105 ? 7.771 51.770 75.067 1.00 10.28 102 ASP B CA 1
ATOM 3006 C C . ASP B 1 105 ? 8.442 50.415 75.276 1.00 9.73 102 ASP B C 1
ATOM 3007 O O . ASP B 1 105 ? 9.555 50.191 74.792 1.00 8.28 102 ASP B O 1
ATOM 3012 N N . ALA B 1 106 ? 7.784 49.518 75.997 1.00 9.55 103 ALA B N 1
ATOM 3013 C CA . ALA B 1 106 ? 8.361 48.204 76.255 1.00 8.94 103 ALA B CA 1
ATOM 3014 C C . ALA B 1 106 ? 7.297 47.130 76.157 1.00 9.76 103 ALA B C 1
ATOM 3015 O O . ALA B 1 106 ? 6.102 47.419 76.216 1.00 10.77 103 ALA B O 1
ATOM 3017 N N . LEU B 1 107 ? 7.729 45.885 76.007 1.00 8.28 104 LEU B N 1
ATOM 3018 C CA . LEU B 1 107 ? 6.778 44.790 75.919 1.00 8.13 104 LEU B CA 1
ATOM 3019 C C . LEU B 1 107 ? 7.283 43.563 76.646 1.00 7.42 104 LEU B C 1
ATOM 3020 O O . LEU B 1 107 ? 8.425 43.155 76.468 1.00 7.49 104 LEU B O 1
ATOM 3025 N N . TYR B 1 108 ? 6.427 43.002 77.491 1.00 7.96 105 TYR B N 1
ATOM 3026 C CA . TYR B 1 108 ? 6.741 41.780 78.213 1.00 8.60 105 TYR B CA 1
ATOM 3027 C C . TYR B 1 108 ? 5.949 40.686 77.500 1.00 9.94 105 TYR B C 1
ATOM 3028 O O . TYR B 1 108 ? 4.733 40.809 77.335 1.00 10.55 105 TYR B O 1
ATOM 3037 N N . VAL B 1 109 ? 6.633 39.634 77.065 1.00 10.56 106 VAL B N 1
ATOM 3038 C CA . VAL B 1 109 ? 5.970 38.521 76.392 1.00 11.37 106 VAL B CA 1
ATOM 3039 C C . VAL B 1 109 ? 6.067 37.302 77.302 1.00 12.08 106 VAL B C 1
ATOM 3040 O O . VAL B 1 109 ? 7.164 36.863 77.643 1.00 11.92 106 VAL B O 1
ATOM 3044 N N . GLY B 1 110 ? 4.917 36.756 77.686 1.00 12.62 107 GLY B N 1
ATOM 3045 C CA . GLY B 1 110 ? 4.912 35.608 78.571 1.00 12.18 107 GLY B CA 1
ATOM 3046 C C . GLY B 1 110 ? 5.147 34.254 77.930 1.00 13.10 107 GLY B C 1
ATOM 3047 O O . GLY B 1 110 ? 5.090 34.095 76.710 1.00 13.34 107 GLY B O 1
ATOM 3048 N N . LYS B 1 111 ? 5.419 33.272 78.780 1.00 12.90 108 LYS B N 1
ATOM 3049 C CA . LYS B 1 111 ? 5.660 31.900 78.352 1.00 12.92 108 LYS B CA 1
ATOM 3050 C C . LYS B 1 111 ? 4.492 31.381 77.512 1.00 13.43 108 LYS B C 1
ATOM 3051 O O . LYS B 1 111 ? 3.334 31.633 77.830 1.00 13.38 108 LYS B O 1
ATOM 3057 N N . GLY B 1 112 ? 4.796 30.657 76.440 1.00 14.57 109 GLY B N 1
ATOM 3058 C CA . GLY B 1 112 ? 3.735 30.117 75.607 1.00 14.90 109 GLY B CA 1
ATOM 3059 C C . GLY B 1 112 ? 3.585 30.790 74.256 1.00 15.89 109 GLY B C 1
ATOM 3060 O O . GLY B 1 112 ? 2.999 30.211 73.339 1.00 15.54 109 GLY B O 1
ATOM 3061 N N . ALA B 1 113 ? 4.094 32.013 74.128 1.00 14.46 110 ALA B N 1
ATOM 3062 C CA . ALA B 1 113 ? 4.018 32.733 72.861 1.00 15.09 110 ALA B CA 1
ATOM 3063 C C . ALA B 1 113 ? 4.882 31.959 71.871 1.00 16.11 110 ALA B C 1
ATOM 3064 O O . ALA B 1 113 ? 6.044 31.675 72.151 1.00 17.33 110 ALA B O 1
ATOM 3066 N N . LYS B 1 114 ? 4.320 31.622 70.714 1.00 16.49 111 LYS B N 1
ATOM 3067 C CA . LYS B 1 114 ? 5.051 30.839 69.723 1.00 18.52 111 LYS B CA 1
ATOM 3068 C C . LYS B 1 114 ? 5.987 31.609 68.801 1.00 17.63 111 LYS B C 1
ATOM 3069 O O . LYS B 1 114 ? 7.118 31.182 68.570 1.00 16.69 111 LYS B O 1
ATOM 3075 N N . GLU B 1 115 ? 5.523 32.726 68.256 1.00 16.29 112 GLU B N 1
ATOM 3076 C CA . GLU B 1 115 ? 6.371 33.513 67.376 1.00 16.98 112 GLU B CA 1
ATOM 3077 C C . GLU B 1 115 ? 6.242 35.000 67.646 1.00 14.80 112 GLU B C 1
ATOM 3078 O O . GLU B 1 115 ? 5.141 35.518 67.829 1.00 13.86 112 GLU B O 1
ATOM 3084 N N . VAL B 1 116 ? 7.382 35.679 67.664 1.00 12.95 113 VAL B N 1
ATOM 3085 C CA . VAL B 1 116 ? 7.425 37.113 67.912 1.00 12.88 113 VAL B CA 1
ATOM 3086 C C . VAL B 1 116 ? 8.126 37.779 66.735 1.00 12.23 113 VAL B C 1
ATOM 3087 O O . VAL B 1 116 ? 9.257 37.432 66.402 1.00 13.01 113 VAL B O 1
ATOM 3091 N N . VAL B 1 117 ? 7.449 38.731 66.104 1.00 12.07 114 VAL B N 1
ATOM 3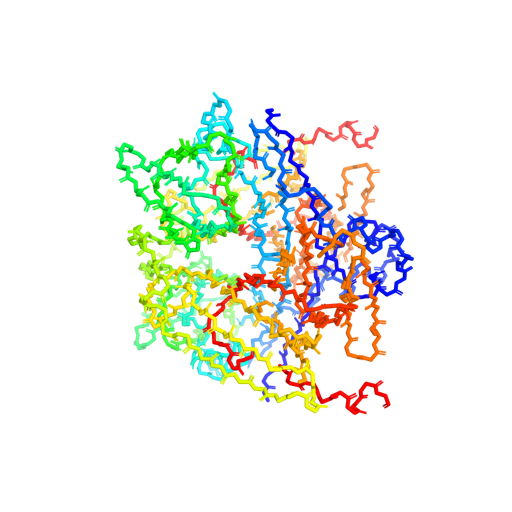092 C CA . VAL B 1 117 ? 8.012 39.420 64.950 1.00 11.88 114 VAL B CA 1
ATOM 3093 C C . VAL B 1 117 ? 8.243 40.898 65.242 1.00 11.61 114 VAL B C 1
ATOM 3094 O O . VAL B 1 117 ? 7.325 41.606 65.653 1.00 11.50 114 VAL B O 1
ATOM 3098 N N . PHE B 1 118 ? 9.474 41.354 65.021 1.00 12.83 115 PHE B N 1
ATOM 3099 C CA . PHE B 1 118 ? 9.846 42.743 65.272 1.00 11.55 115 PHE B CA 1
ATOM 3100 C C . PHE B 1 118 ? 9.934 43.546 63.976 1.00 12.43 115 PHE B C 1
ATOM 3101 O O . PHE B 1 118 ? 10.511 43.085 62.987 1.00 13.05 115 PHE B O 1
ATOM 3109 N N . ALA B 1 119 ? 9.375 44.752 63.992 1.00 12.65 116 ALA B N 1
ATOM 3110 C CA . ALA B 1 119 ? 9.394 45.616 62.816 1.00 13.20 116 ALA B CA 1
ATOM 3111 C C . ALA B 1 119 ? 9.624 47.080 63.180 1.00 13.00 116 ALA B C 1
ATOM 3112 O O . ALA B 1 119 ? 9.358 47.498 64.307 1.00 11.75 116 ALA B O 1
ATOM 3114 N N . SER B 1 120 ? 10.122 47.850 62.215 1.00 12.33 117 SER B N 1
ATOM 3115 C CA . SER B 1 120 ? 10.359 49.280 62.400 1.00 15.32 117 SER B CA 1
ATOM 3116 C C . SER B 1 120 ? 9.374 50.028 61.510 1.00 17.44 117 SER B C 1
ATOM 3117 O O . SER B 1 120 ? 9.060 49.572 60.411 1.00 17.45 117 SER B O 1
ATOM 3120 N N . ILE B 1 121 ? 8.887 51.170 61.980 1.00 18.67 118 ILE B N 1
ATOM 3121 C CA . ILE B 1 121 ? 7.946 51.961 61.196 1.00 23.07 118 ILE B CA 1
ATOM 3122 C C . ILE B 1 121 ? 8.689 52.768 60.133 1.00 25.01 118 ILE B C 1
ATOM 3123 O O . ILE B 1 121 ? 8.269 52.825 58.977 1.00 25.40 118 ILE B O 1
ATOM 3128 N N . ASP B 1 122 ? 9.796 53.387 60.532 1.00 26.18 119 ASP B N 1
ATOM 3129 C CA . ASP B 1 122 ? 10.598 54.198 59.620 1.00 27.13 119 ASP B CA 1
ATOM 3130 C C . ASP B 1 122 ? 12.012 53.647 59.486 1.00 27.62 119 ASP B C 1
ATOM 3131 O O . ASP B 1 122 ? 12.747 53.555 60.468 1.00 27.39 119 ASP B O 1
ATOM 3133 N N . THR B 1 123 ? 12.392 53.291 58.263 1.00 27.96 120 THR B N 1
ATOM 3134 C CA . THR B 1 123 ? 13.719 52.747 58.001 1.00 29.15 120 THR B CA 1
ATOM 3135 C C . THR B 1 123 ? 14.812 53.776 58.269 1.00 29.07 120 THR B C 1
ATOM 3136 O O . THR B 1 123 ? 15.969 53.417 58.482 1.00 30.06 120 THR B O 1
ATOM 3140 N N . GLY B 1 124 ? 14.442 55.054 58.250 1.00 27.93 121 GLY B N 1
ATOM 3141 C CA . GLY B 1 124 ? 15.407 56.110 58.503 1.00 27.71 121 GLY B CA 1
ATOM 3142 C C . GLY B 1 124 ? 15.769 56.202 59.975 1.00 27.41 121 GLY B C 1
ATOM 3143 O O . GLY B 1 124 ? 16.875 56.609 60.330 1.00 27.90 121 GLY B O 1
ATOM 3144 N N . THR B 1 125 ? 14.823 55.829 60.834 1.00 25.73 122 THR B N 1
ATOM 3145 C CA . THR B 1 125 ? 15.028 55.841 62.280 1.00 23.62 122 THR B CA 1
ATOM 3146 C C . THR B 1 125 ? 14.466 54.523 62.804 1.00 20.05 122 THR B C 1
ATOM 3147 O O . THR B 1 125 ? 13.417 54.487 63.447 1.00 19.29 122 THR B O 1
ATOM 3151 N N . PRO B 1 126 ? 15.167 53.419 62.522 1.00 18.20 123 PRO B N 1
ATOM 3152 C CA . PRO B 1 126 ? 14.771 52.071 62.936 1.00 16.07 123 PRO B CA 1
ATOM 3153 C C . PRO B 1 126 ? 14.612 51.875 64.435 1.00 15.56 123 PRO B C 1
ATOM 3154 O O . PRO B 1 126 ? 15.268 52.539 65.239 1.00 13.46 123 PRO B O 1
ATOM 3158 N N . ALA B 1 127 ? 13.723 50.962 64.801 1.00 13.52 124 ALA B N 1
ATOM 3159 C CA . ALA B 1 127 ? 13.505 50.652 66.199 1.00 13.61 124 ALA B CA 1
ATOM 3160 C C . ALA B 1 127 ? 14.740 49.873 66.632 1.00 13.21 124 ALA B C 1
ATOM 3161 O O . ALA B 1 127 ? 15.384 49.213 65.818 1.00 11.63 124 ALA B O 1
ATOM 3163 N N . LYS B 1 128 ? 15.079 49.970 67.909 1.00 12.51 125 LYS B N 1
ATOM 3164 C CA . LYS B 1 128 ? 16.228 49.262 68.454 1.00 12.49 125 LYS B CA 1
ATOM 3165 C C . LYS B 1 128 ? 15.721 48.524 69.676 1.00 11.56 125 LYS B C 1
ATOM 3166 O O . LYS B 1 128 ? 15.745 49.056 70.783 1.00 10.58 125 LYS B O 1
ATOM 3172 N N . PHE B 1 129 ? 15.255 47.298 69.463 1.00 11.36 126 PHE B N 1
ATOM 3173 C CA . PHE B 1 129 ? 14.710 46.492 70.541 1.00 9.99 126 PHE B CA 1
ATOM 3174 C C . PHE B 1 129 ? 15.770 45.740 71.340 1.00 10.16 126 PHE B C 1
ATOM 3175 O O . PHE B 1 129 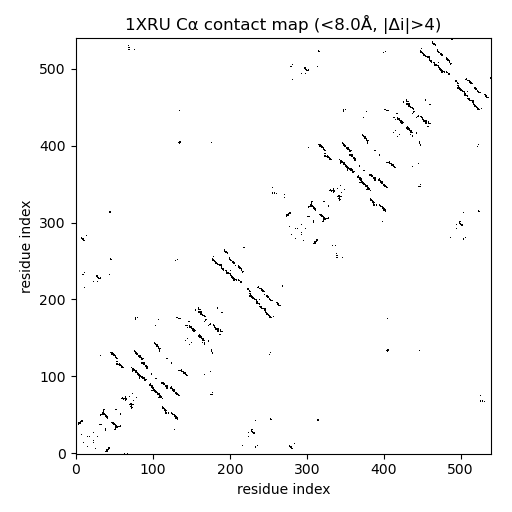? 16.371 44.786 70.844 1.00 10.41 126 PHE B O 1
ATOM 3183 N N . TYR B 1 130 ? 15.992 46.172 72.576 1.00 6.98 127 TYR B N 1
ATOM 3184 C CA . TYR B 1 130 ? 16.950 45.510 73.459 1.00 7.68 127 TYR B CA 1
ATOM 3185 C C . TYR B 1 130 ? 16.127 44.517 74.270 1.00 7.56 127 TYR B C 1
ATOM 3186 O O . TYR B 1 130 ? 15.069 44.871 74.794 1.00 8.98 127 TYR B O 1
ATOM 3195 N N . TYR B 1 131 ? 16.599 43.280 74.386 1.00 8.27 128 TYR B N 1
ATOM 3196 C CA . TYR B 1 131 ? 15.832 42.289 75.126 1.00 8.76 128 TYR B CA 1
ATOM 3197 C C . TYR B 1 131 ? 16.636 41.419 76.088 1.00 8.62 128 TYR B C 1
ATOM 3198 O O . TYR B 1 131 ? 17.833 41.196 75.904 1.00 8.63 128 TYR B O 1
ATOM 3207 N N . ASN B 1 132 ? 15.950 40.946 77.125 1.00 8.03 129 ASN B N 1
ATOM 3208 C CA . ASN B 1 132 ? 16.514 40.033 78.118 1.00 7.86 129 ASN B CA 1
ATOM 3209 C C . ASN B 1 132 ? 15.475 38.914 78.171 1.00 8.87 129 ASN B C 1
ATOM 3210 O O . ASN B 1 132 ? 14.270 39.181 78.198 1.00 7.33 129 ASN B O 1
ATOM 3215 N N . CYS B 1 133 ? 15.936 37.669 78.171 1.00 8.96 130 CYS B N 1
ATOM 3216 C CA . CYS B 1 133 ? 15.031 36.525 78.177 1.00 9.93 130 CYS B CA 1
ATOM 3217 C C . CYS B 1 133 ? 15.456 35.524 79.247 1.00 9.55 130 CYS B C 1
ATOM 3218 O O . CYS B 1 133 ? 16.631 35.157 79.333 1.00 9.08 130 CYS B O 1
ATOM 3221 N N . ALA B 1 134 ? 14.498 35.082 80.055 1.00 8.54 131 ALA B N 1
ATOM 3222 C CA . ALA B 1 134 ? 14.790 34.151 81.142 1.00 8.97 131 ALA B CA 1
ATOM 3223 C C . ALA B 1 134 ? 13.814 32.985 81.236 1.00 8.81 131 ALA B C 1
ATOM 3224 O O . ALA B 1 134 ? 12.674 33.075 80.784 1.00 8.48 131 ALA B O 1
ATOM 3226 N N . PRO B 1 135 ? 14.259 31.869 81.832 1.00 9.30 132 PRO B N 1
ATOM 3227 C CA . PRO B 1 135 ? 13.410 30.687 81.992 1.00 9.11 132 PRO B CA 1
ATOM 3228 C C . PRO B 1 135 ? 12.167 31.092 82.780 1.00 9.41 132 PRO B C 1
ATOM 3229 O O . PRO B 1 135 ? 12.254 31.893 83.712 1.00 9.44 132 PRO B O 1
ATOM 3233 N N . ALA B 1 136 ? 11.021 30.538 82.401 1.00 9.10 133 ALA B N 1
ATOM 3234 C CA . ALA B 1 136 ? 9.756 30.847 83.056 1.00 10.43 133 ALA B CA 1
ATOM 3235 C C . ALA B 1 136 ? 8.921 29.576 83.186 1.00 10.33 133 ALA B C 1
ATOM 3236 O O . ALA B 1 136 ? 8.749 28.839 82.215 1.00 11.34 133 ALA B O 1
ATOM 3238 N N . HIS B 1 137 ? 8.403 29.328 84.385 1.00 10.46 134 HIS B N 1
ATOM 3239 C CA . HIS B 1 137 ? 7.601 28.138 84.653 1.00 12.21 134 HIS B CA 1
ATOM 3240 C C . HIS B 1 137 ? 6.112 28.457 84.629 1.00 14.52 134 HIS B C 1
ATOM 3241 O O . HIS B 1 137 ? 5.277 27.556 84.555 1.00 14.18 134 HIS B O 1
ATOM 3248 N N . THR B 1 138 ? 5.792 29.744 84.701 1.00 16.32 135 THR B N 1
ATOM 3249 C CA . THR B 1 138 ? 4.410 30.209 84.719 1.00 18.09 135 THR B CA 1
ATOM 3250 C C . THR B 1 138 ? 4.130 31.168 83.572 1.00 17.30 135 THR B C 1
ATOM 3251 O O . THR B 1 138 ? 5.012 31.917 83.143 1.00 15.19 135 THR B O 1
ATOM 3255 N N . THR B 1 139 ? 2.894 31.149 83.087 1.00 15.40 136 THR B N 1
ATOM 3256 C CA . THR B 1 139 ? 2.493 32.037 82.012 1.00 15.74 136 THR B CA 1
ATOM 3257 C C . THR B 1 139 ? 1.795 33.274 82.560 1.00 15.06 136 THR B C 1
ATOM 3258 O O . THR B 1 139 ? 0.729 33.178 83.172 1.00 15.04 136 THR B O 1
ATOM 3262 N N . TYR B 1 140 ? 2.411 34.432 82.355 1.00 14.07 137 TYR B N 1
ATOM 3263 C CA . TYR B 1 140 ? 1.820 35.694 82.777 1.00 13.75 137 TYR B CA 1
ATOM 3264 C C . TYR B 1 140 ? 1.419 36.408 81.495 1.00 13.01 137 TYR B C 1
ATOM 3265 O O . TYR B 1 140 ? 2.015 36.195 80.444 1.00 12.16 137 TYR B O 1
ATOM 3274 N N . PRO B 1 141 ? 0.394 37.260 81.563 1.00 14.60 138 PRO B N 1
ATOM 3275 C CA . PRO B 1 141 ? -0.062 37.979 80.372 1.00 15.43 138 PRO B CA 1
ATOM 3276 C C . PRO B 1 141 ? 0.957 38.879 79.687 1.00 16.06 138 PRO B C 1
ATOM 3277 O O . PRO B 1 141 ? 1.737 39.576 80.338 1.00 15.63 138 PRO B O 1
ATOM 3281 N N . THR B 1 142 ? 0.950 38.836 78.360 1.00 15.63 139 THR B N 1
ATOM 3282 C CA . THR B 1 142 ? 1.822 39.677 77.565 1.00 16.02 139 THR B CA 1
ATOM 3283 C C . THR B 1 142 ? 1.317 41.084 77.855 1.00 16.76 139 THR B C 1
ATOM 3284 O O . THR B 1 142 ? 0.107 41.310 77.893 1.00 14.28 139 THR B O 1
ATOM 3288 N N . LYS B 1 143 ? 2.228 42.026 78.076 1.00 16.20 140 LYS B N 1
ATOM 3289 C CA . LYS B 1 143 ? 1.805 43.383 78.386 1.00 17.25 140 LYS B CA 1
ATOM 3290 C C . LYS B 1 143 ? 2.717 44.485 77.877 1.00 15.36 140 LYS B C 1
ATOM 3291 O O . LYS B 1 143 ? 3.936 44.419 78.021 1.00 13.57 140 LYS B O 1
ATOM 3297 N N . LYS B 1 144 ? 2.102 45.499 77.280 1.00 14.31 141 LYS B N 1
ATOM 3298 C CA . LYS B 1 144 ? 2.818 46.655 76.762 1.00 14.16 141 LYS B CA 1
ATOM 3299 C C . LYS B 1 144 ? 2.984 47.646 77.909 1.00 13.95 141 LYS B C 1
ATOM 3300 O O . LYS B 1 144 ? 2.034 47.914 78.643 1.00 12.31 141 LYS B O 1
ATOM 3306 N N . VAL B 1 145 ? 4.189 48.181 78.071 1.00 13.14 142 VAL B N 1
ATOM 3307 C CA . VAL B 1 145 ? 4.445 49.144 79.137 1.00 14.13 142 VAL B CA 1
ATOM 3308 C C . VAL B 1 145 ? 5.003 50.438 78.561 1.00 15.11 142 VAL B C 1
ATOM 3309 O O . VAL B 1 145 ? 6.039 50.434 77.893 1.00 14.48 142 VAL B O 1
ATOM 3313 N N . THR B 1 146 ? 4.311 51.544 78.817 1.00 15.03 143 THR B N 1
ATOM 3314 C CA . THR B 1 146 ? 4.741 52.844 78.319 1.00 17.33 143 THR B CA 1
ATOM 3315 C C . THR B 1 146 ? 5.302 53.694 79.453 1.00 19.14 143 THR B C 1
ATOM 3316 O O . THR B 1 146 ? 5.129 53.374 80.628 1.00 16.62 143 THR B O 1
ATOM 3320 N N . PRO B 1 147 ? 5.991 54.791 79.108 1.00 21.60 144 PRO B N 1
ATOM 3321 C CA . PRO B 1 147 ? 6.577 55.691 80.103 1.00 25.20 144 PRO B CA 1
ATOM 3322 C C . PRO B 1 147 ? 5.566 56.261 81.098 1.00 28.49 144 PRO B C 1
ATOM 3323 O O . PRO B 1 147 ? 5.852 56.357 82.291 1.00 29.86 144 PRO B O 1
ATOM 3327 N N . ASP B 1 148 ? 4.385 56.639 80.620 1.00 32.20 145 ASP B N 1
ATOM 3328 C CA . ASP B 1 148 ? 3.385 57.204 81.518 1.00 36.00 145 ASP B CA 1
ATOM 3329 C C . ASP B 1 148 ? 2.792 56.160 82.459 1.00 36.65 145 ASP B C 1
ATOM 3330 O O . ASP B 1 148 ? 2.050 56.498 83.381 1.00 37.48 145 ASP B O 1
ATOM 3335 N N . GLU B 1 149 ? 3.119 54.892 82.225 1.00 36.43 146 GLU B N 1
ATOM 3336 C CA . GLU B 1 149 ? 2.637 53.812 83.080 1.00 36.23 146 GLU B CA 1
ATOM 3337 C C . GLU B 1 149 ? 3.711 53.529 84.120 1.00 35.67 146 GLU B C 1
ATOM 3338 O O . GLU B 1 149 ? 3.455 52.916 85.155 1.00 35.52 146 GLU B O 1
ATOM 3344 N N . VAL B 1 150 ? 4.924 53.978 83.822 1.00 34.14 147 VAL B N 1
ATOM 3345 C CA . VAL B 1 150 ? 6.051 53.817 84.724 1.00 34.08 147 VAL B CA 1
ATOM 3346 C C . VAL B 1 150 ? 6.042 55.048 85.618 1.00 34.98 147 VAL B C 1
ATOM 3347 O O . VAL B 1 150 ? 5.634 56.124 85.184 1.00 36.55 147 VAL B O 1
ATOM 3351 N N . SER B 1 151 ? 6.466 54.895 86.867 1.00 34.33 148 SER B N 1
ATOM 3352 C CA . SER B 1 151 ? 6.501 56.028 87.785 1.00 35.36 148 SER B CA 1
ATOM 3353 C C . SER B 1 151 ? 7.940 56.510 87.919 1.00 34.59 148 SER B C 1
ATOM 3354 O O . SER B 1 151 ? 8.672 56.076 88.807 1.00 35.09 148 SER B O 1
ATOM 3357 N N . PRO B 1 152 ? 8.364 57.413 87.024 1.00 34.50 149 PRO B N 1
ATOM 3358 C CA . PRO B 1 152 ? 9.720 57.964 87.025 1.00 35.30 149 PRO B CA 1
ATOM 3359 C C . PRO B 1 152 ? 10.083 58.616 88.351 1.00 35.70 149 PRO B C 1
ATOM 3360 O O . PRO B 1 152 ? 9.255 59.270 88.983 1.00 36.09 149 PRO B O 1
ATOM 3364 N N . VAL B 1 153 ? 11.327 58.427 88.770 1.00 34.56 150 VAL B N 1
ATOM 3365 C CA . VAL B 1 153 ? 11.803 59.012 90.009 1.00 34.23 150 VAL B CA 1
ATOM 3366 C C . VAL B 1 153 ? 13.195 59.587 89.787 1.00 34.12 150 VAL B C 1
ATOM 3367 O O . VAL B 1 153 ? 14.086 58.910 89.271 1.00 32.84 150 VAL B O 1
ATOM 3371 N N . THR B 1 154 ? 13.367 60.850 90.157 1.00 32.97 151 THR B N 1
ATOM 3372 C CA . THR B 1 154 ? 14.651 61.517 90.007 1.00 32.74 151 THR B CA 1
ATOM 3373 C C . THR B 1 154 ? 15.385 61.465 91.336 1.00 32.36 151 THR B C 1
ATOM 3374 O O . THR B 1 154 ? 14.831 61.824 92.375 1.00 32.37 151 THR B O 1
ATOM 3378 N N . LEU B 1 155 ? 16.629 61.004 91.300 1.00 31.12 152 LEU B N 1
ATOM 3379 C CA . LEU B 1 155 ? 17.437 60.899 92.506 1.00 30.53 152 LEU B CA 1
ATOM 3380 C C . LEU B 1 155 ? 18.845 61.408 92.239 1.00 29.40 152 LEU B C 1
ATOM 3381 O O . LEU B 1 155 ? 19.159 61.832 91.126 1.00 27.54 152 LEU B O 1
ATOM 3386 N N . GLY B 1 156 ? 19.686 61.365 93.267 1.00 28.04 153 GLY B N 1
ATOM 3387 C CA . GLY B 1 156 ? 21.057 61.816 93.121 1.00 26.23 153 GLY B CA 1
ATOM 3388 C C . GLY B 1 156 ? 21.232 63.322 93.157 1.00 26.13 153 GLY B C 1
ATOM 3389 O O . GLY B 1 156 ? 20.269 64.076 93.310 1.00 23.24 153 GLY B O 1
ATOM 3390 N N . ASP B 1 157 ? 22.479 63.756 93.009 1.00 25.45 154 ASP B N 1
ATOM 3391 C CA . ASP B 1 157 ? 22.819 65.171 93.026 1.00 24.67 154 ASP B CA 1
ATOM 3392 C C . ASP B 1 157 ? 24.078 65.396 92.194 1.00 23.20 154 ASP B C 1
ATOM 3393 O O . ASP B 1 157 ? 24.912 64.502 92.069 1.00 20.50 154 ASP B O 1
ATOM 3398 N N . ASN B 1 158 ? 24.215 66.590 91.631 1.00 23.01 155 ASN B N 1
ATOM 3399 C CA . ASN B 1 158 ? 25.382 66.915 90.817 1.00 23.41 155 ASN B CA 1
ATOM 3400 C C . ASN B 1 158 ? 26.696 66.731 91.579 1.00 22.35 155 ASN B C 1
ATOM 3401 O O . ASN B 1 158 ? 27.686 66.277 91.010 1.00 21.63 155 ASN B O 1
ATOM 3406 N N . LEU B 1 159 ? 26.702 67.079 92.863 1.00 20.30 156 LEU B N 1
ATOM 3407 C CA . LEU B 1 159 ? 27.908 66.962 93.679 1.00 18.80 156 LEU B CA 1
ATOM 3408 C C . LEU B 1 159 ? 28.437 65.538 93.747 1.00 16.91 156 LEU B C 1
ATOM 3409 O O . LEU B 1 159 ? 29.635 65.321 93.930 1.00 16.65 156 LEU B O 1
ATOM 3414 N N . THR B 1 160 ? 27.540 64.566 93.620 1.00 16.02 157 THR B N 1
ATOM 3415 C CA . THR B 1 160 ? 27.932 63.165 93.643 1.00 16.43 157 THR B CA 1
ATOM 3416 C C . THR B 1 160 ? 27.812 62.581 92.240 1.00 16.06 157 THR B C 1
ATOM 3417 O O . THR B 1 160 ? 27.790 61.360 92.055 1.00 17.54 157 THR B O 1
ATOM 3421 N N . SER B 1 161 ? 27.726 63.476 91.261 1.00 13.94 158 SER B N 1
ATOM 3422 C CA . SER B 1 161 ? 27.636 63.111 89.851 1.00 13.55 158 SER B CA 1
ATOM 3423 C C . SER B 1 161 ? 26.713 61.918 89.598 1.00 14.42 158 SER B C 1
ATOM 3424 O O . SER B 1 161 ? 27.031 61.037 88.799 1.00 13.65 158 SER B O 1
ATOM 3427 N N . ASN B 1 162 ? 25.568 61.890 90.273 1.00 14.97 159 ASN B N 1
ATOM 3428 C CA . ASN B 1 162 ? 24.631 60.791 90.086 1.00 16.02 159 ASN B CA 1
ATOM 3429 C C . ASN B 1 162 ? 23.187 61.251 89.927 1.00 16.69 159 ASN B C 1
ATOM 3430 O O . ASN B 1 162 ? 22.255 60.500 90.219 1.00 17.63 159 ASN B O 1
ATOM 3435 N N . ARG B 1 163 ? 23.005 62.486 89.466 1.00 17.05 160 ARG B N 1
ATOM 3436 C CA . ARG B 1 163 ? 21.669 63.022 89.236 1.00 17.63 160 ARG B CA 1
ATOM 3437 C C . ARG B 1 163 ? 21.126 62.202 88.071 1.00 17.44 160 ARG B C 1
ATOM 3438 O O . ARG B 1 163 ? 21.712 62.194 86.986 1.00 12.61 160 ARG B O 1
ATOM 3446 N N . ARG B 1 164 ? 20.005 61.523 88.286 1.00 17.63 161 ARG B N 1
ATOM 3447 C CA . ARG B 1 164 ? 19.454 60.668 87.245 1.00 18.10 161 ARG B CA 1
ATOM 3448 C C . ARG B 1 164 ? 17.954 60.434 87.378 1.00 19.57 161 ARG B C 1
ATOM 3449 O O . ARG B 1 164 ? 17.352 60.719 88.418 1.00 18.47 161 ARG B O 1
ATOM 3457 N N . THR B 1 165 ? 17.360 59.905 86.312 1.00 19.71 162 THR B N 1
ATOM 3458 C CA . THR B 1 165 ? 15.937 59.592 86.305 1.00 20.91 162 THR B CA 1
ATOM 3459 C C . THR B 1 165 ? 15.804 58.081 86.147 1.00 20.56 162 THR B C 1
ATOM 3460 O O . THR B 1 165 ? 16.284 57.502 85.171 1.00 18.38 162 THR B O 1
ATOM 3464 N N . ILE B 1 166 ? 15.164 57.446 87.121 1.00 21.27 163 ILE B N 1
ATOM 3465 C CA . ILE B 1 166 ? 14.982 56.003 87.101 1.00 21.35 163 ILE B CA 1
ATOM 3466 C C . ILE B 1 166 ? 13.603 55.622 86.577 1.00 20.08 163 ILE B C 1
ATOM 3467 O O . ILE B 1 166 ? 12.586 56.145 87.033 1.00 18.97 163 ILE B O 1
ATOM 3472 N N . ASN B 1 167 ? 13.585 54.710 85.611 1.00 17.55 164 ASN B N 1
ATOM 3473 C CA . ASN B 1 167 ? 12.350 54.256 84.988 1.00 15.53 164 ASN B CA 1
ATOM 3474 C C . ASN B 1 167 ? 12.280 52.736 85.069 1.00 13.84 164 ASN B C 1
ATOM 3475 O O . ASN B 1 167 ? 12.954 52.038 84.316 1.00 13.40 164 ASN B O 1
ATOM 3480 N N . LYS B 1 168 ? 11.465 52.227 85.987 1.00 12.99 165 LYS B N 1
ATOM 3481 C CA . LYS B 1 168 ? 11.328 50.789 86.170 1.00 13.09 165 LYS B CA 1
ATOM 3482 C C . LYS B 1 168 ? 10.142 50.239 85.378 1.00 13.54 165 LYS B C 1
ATOM 3483 O O . LYS B 1 168 ? 8.984 50.459 85.735 1.00 11.75 165 LYS B O 1
ATOM 3489 N N . TYR B 1 169 ? 10.449 49.528 84.294 1.00 12.46 166 TYR B N 1
ATOM 3490 C CA . TYR B 1 169 ? 9.429 48.961 83.411 1.00 11.95 166 TYR B CA 1
ATOM 3491 C C . TYR B 1 169 ? 8.822 47.638 83.854 1.00 11.63 166 TYR B C 1
ATOM 3492 O O . TYR B 1 169 ? 7.603 47.508 83.968 1.00 11.48 166 TYR B O 1
ATOM 3501 N N . PHE B 1 170 ? 9.675 46.645 84.076 1.00 10.09 167 PHE B N 1
ATOM 3502 C CA . PHE B 1 170 ? 9.203 45.332 84.475 1.00 10.54 167 PHE B CA 1
ATOM 3503 C C . PHE B 1 170 ? 9.564 45.080 85.933 1.00 12.17 167 PHE B C 1
ATOM 3504 O O . PHE B 1 170 ? 10.668 44.633 86.250 1.00 10.66 167 PHE B O 1
ATOM 3512 N N . VAL B 1 171 ? 8.621 45.402 86.814 1.00 10.80 168 VAL B N 1
ATOM 3513 C CA . VAL B 1 171 ? 8.791 45.231 88.251 1.00 12.06 168 VAL B CA 1
ATOM 3514 C C . VAL B 1 171 ? 7.425 44.904 88.854 1.00 14.03 168 VAL B C 1
ATOM 3515 O O . VAL B 1 171 ? 6.390 45.190 88.254 1.00 13.71 168 VAL B O 1
ATOM 3519 N N . PRO B 1 172 ? 7.411 44.299 90.049 1.00 16.81 169 PRO B N 1
ATOM 3520 C CA . PRO B 1 172 ? 6.185 43.917 90.758 1.00 18.98 169 PRO B CA 1
ATOM 3521 C C . PRO B 1 172 ? 5.078 44.968 90.764 1.00 19.43 169 PRO B C 1
ATOM 3522 O O . PRO B 1 172 ? 3.904 44.635 90.627 1.00 19.59 169 PRO B O 1
ATOM 3526 N N . ASP B 1 173 ? 5.447 46.235 90.919 1.00 21.47 170 ASP B N 1
ATOM 3527 C CA . ASP B 1 173 ? 4.454 47.305 90.949 1.00 22.20 170 ASP B CA 1
ATOM 3528 C C . ASP B 1 173 ? 3.780 47.556 89.609 1.00 21.48 170 ASP B C 1
ATOM 3529 O O . ASP B 1 173 ? 2.713 48.166 89.556 1.00 23.10 170 ASP B O 1
ATOM 3534 N N . VAL B 1 174 ? 4.398 47.093 88.528 1.00 19.01 171 VAL B N 1
ATOM 3535 C CA . VAL B 1 174 ? 3.840 47.294 87.194 1.00 15.60 171 VAL B CA 1
ATOM 3536 C C . VAL B 1 174 ? 3.145 46.052 86.646 1.00 15.79 171 VAL B C 1
ATOM 3537 O O . VAL B 1 174 ? 2.030 46.135 86.132 1.00 15.26 171 VAL B O 1
ATOM 3541 N N . LEU B 1 175 ? 3.810 44.905 86.749 1.00 13.71 172 LEU B N 1
ATOM 3542 C CA . LEU B 1 175 ? 3.244 43.653 86.263 1.00 14.50 172 LEU B CA 1
ATOM 3543 C C . LEU B 1 175 ? 3.894 42.440 86.906 1.00 14.51 172 LEU B C 1
ATOM 3544 O O . LEU B 1 175 ? 4.901 42.556 87.606 1.00 13.12 172 LEU B O 1
ATOM 3549 N N . GLU B 1 176 ? 3.314 41.271 86.663 1.00 14.50 173 GLU B N 1
ATOM 3550 C CA . GLU B 1 176 ? 3.864 40.043 87.210 1.00 15.09 173 GLU B CA 1
ATOM 3551 C C . GLU B 1 176 ? 4.737 39.345 86.177 1.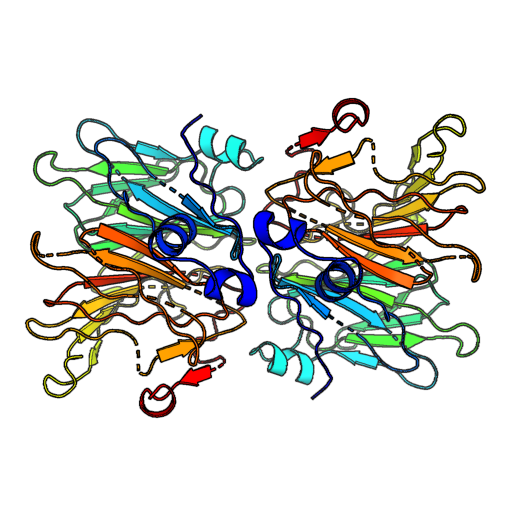00 13.85 173 GLU B C 1
ATOM 3552 O O . GLU B 1 176 ? 4.377 39.243 85.002 1.00 13.53 173 GLU B O 1
ATOM 3558 N N . THR B 1 177 ? 5.907 38.901 86.619 1.00 11.85 174 THR B N 1
ATOM 3559 C CA . THR B 1 177 ? 6.832 38.167 85.765 1.00 11.50 174 THR B CA 1
ATOM 3560 C C . THR B 1 177 ? 7.330 37.034 86.647 1.00 11.34 174 THR B C 1
ATOM 3561 O O . THR B 1 177 ? 7.163 37.079 87.867 1.00 11.10 174 THR B O 1
ATOM 3565 N N . CYS B 1 178 ? 7.933 36.019 86.043 1.00 10.63 175 CYS B N 1
ATOM 3566 C CA . CYS B 1 178 ? 8.446 34.901 86.819 1.00 10.76 175 CYS B CA 1
ATOM 3567 C C . CYS B 1 178 ? 9.703 35.266 87.608 1.00 9.91 175 CYS B C 1
ATOM 3568 O O . CYS B 1 178 ? 9.765 35.029 88.815 1.00 10.50 175 CYS B O 1
ATOM 3571 N N . GLN B 1 179 ? 10.700 35.838 86.938 1.00 8.10 176 GLN B N 1
ATOM 3572 C CA . GLN B 1 179 ? 11.932 36.220 87.623 1.00 9.62 176 GLN B CA 1
ATOM 3573 C C . GLN B 1 179 ? 12.611 37.454 87.029 1.00 10.76 176 GLN B C 1
ATOM 3574 O O . GLN B 1 179 ? 13.540 38.001 87.615 1.00 10.31 176 GLN B O 1
ATOM 3580 N N . LEU B 1 180 ? 12.136 37.907 85.877 1.00 10.06 177 LEU B N 1
ATOM 3581 C CA . LEU B 1 180 ? 12.754 39.045 85.214 1.00 8.77 177 LEU B CA 1
ATOM 3582 C C . LEU B 1 180 ? 12.240 40.431 85.588 1.00 9.50 177 LEU B C 1
ATOM 3583 O O . LEU B 1 180 ? 11.036 40.658 85.695 1.00 10.51 177 LEU B O 1
ATOM 3588 N N . SER B 1 181 ? 13.177 41.352 85.792 1.00 8.91 178 SER B N 1
ATOM 3589 C CA . SER B 1 181 ? 12.853 42.743 86.085 1.00 10.18 178 SER B CA 1
ATOM 3590 C C . SER B 1 181 ? 13.815 43.560 85.230 1.00 9.71 178 SER B C 1
ATOM 3591 O O . SER B 1 181 ? 14.966 43.167 85.044 1.00 9.46 178 SER B O 1
ATOM 3602 N N . GLY B 1 183 ? 14.761 47.862 83.838 1.00 9.03 180 GLY B N 1
ATOM 3603 C CA . GLY B 1 183 ? 14.517 49.283 83.980 1.00 8.49 180 GLY B CA 1
ATOM 3604 C C . GLY B 1 183 ? 15.495 50.075 83.140 1.00 10.22 180 GLY B C 1
ATOM 3605 O O . GLY B 1 183 ? 16.494 49.534 82.657 1.00 10.39 180 GLY B O 1
ATOM 3606 N N . LEU B 1 184 ? 15.197 51.358 82.961 1.00 10.70 181 LEU B N 1
ATOM 3607 C CA . LEU B 1 184 ? 16.043 52.251 82.186 1.00 10.56 181 LEU B CA 1
ATOM 3608 C C . LEU B 1 184 ? 16.356 53.477 83.040 1.00 11.35 181 LEU B C 1
ATOM 3609 O O . LEU B 1 184 ? 15.451 54.129 83.569 1.00 10.61 181 LEU B O 1
ATOM 3614 N N . THR B 1 185 ? 17.642 53.776 83.183 1.00 11.86 182 THR B N 1
ATOM 3615 C CA . THR B 1 185 ? 18.085 54.916 83.979 1.00 12.16 182 THR B CA 1
ATOM 3616 C C . THR B 1 185 ? 18.867 55.879 83.101 1.00 12.21 182 THR B C 1
ATOM 3617 O O . THR B 1 185 ? 19.796 55.480 82.404 1.00 12.30 182 THR B O 1
ATOM 3621 N N . GLU B 1 186 ? 18.485 57.149 83.137 1.00 12.33 183 GLU B N 1
ATOM 3622 C CA . GLU B 1 186 ? 19.148 58.165 82.337 1.00 12.88 183 GLU B CA 1
ATOM 3623 C C . GLU B 1 186 ? 19.856 59.184 83.225 1.00 12.95 183 GLU B C 1
ATOM 3624 O O . GLU B 1 186 ? 19.227 59.845 84.047 1.00 12.08 183 GLU B O 1
ATOM 3630 N N . LEU B 1 187 ? 21.171 59.296 83.069 1.00 12.83 184 LEU B N 1
ATOM 3631 C CA . LEU B 1 187 ? 21.947 60.256 83.846 1.00 12.52 184 LEU B CA 1
ATOM 3632 C C . LEU B 1 187 ? 21.774 61.648 83.254 1.00 12.74 184 LEU B C 1
ATOM 3633 O O . LEU B 1 187 ? 21.760 61.812 82.038 1.00 12.52 184 LEU B O 1
ATOM 3638 N N . ALA B 1 188 ? 21.642 62.651 84.113 1.00 12.86 185 ALA B N 1
ATOM 3639 C CA . ALA B 1 188 ? 21.504 64.018 83.634 1.00 12.44 185 ALA B CA 1
ATOM 3640 C C . ALA B 1 188 ? 22.843 64.446 83.038 1.00 12.27 185 ALA B C 1
ATOM 3641 O O . ALA B 1 188 ? 23.891 63.910 83.398 1.00 10.95 185 ALA B O 1
ATOM 3643 N N . PRO B 1 189 ? 22.826 65.404 82.102 1.00 13.39 186 PRO B N 1
ATOM 3644 C CA . PRO B 1 189 ? 24.082 65.857 81.498 1.00 14.24 186 PRO B CA 1
ATOM 3645 C C . PRO B 1 189 ? 25.089 66.241 82.583 1.00 13.81 186 PRO B C 1
ATOM 3646 O O . PRO B 1 189 ? 24.731 66.882 83.570 1.00 14.76 186 PRO B O 1
ATOM 3650 N N . GLY B 1 190 ? 26.340 65.828 82.413 1.00 13.47 187 GLY B N 1
ATOM 3651 C CA . GLY B 1 190 ? 27.355 66.162 83.395 1.00 14.24 187 GLY B CA 1
ATOM 3652 C C . GLY B 1 190 ? 27.433 65.223 84.589 1.00 14.28 187 GLY B C 1
ATOM 3653 O O . GLY B 1 190 ? 28.292 65.394 85.452 1.00 13.65 187 GLY B O 1
ATOM 3654 N N . ASN B 1 191 ? 26.538 64.240 84.646 1.00 12.26 188 ASN B N 1
ATOM 3655 C CA . ASN B 1 191 ? 26.527 63.262 85.734 1.00 11.24 188 ASN B CA 1
ATOM 3656 C C . ASN B 1 191 ? 26.991 61.931 85.144 1.00 10.74 188 ASN B C 1
ATOM 3657 O O . ASN B 1 191 ? 26.525 61.520 84.077 1.00 9.77 188 ASN B O 1
ATOM 3662 N N . LEU B 1 192 ? 27.886 61.251 85.854 1.00 10.07 189 LEU B N 1
ATOM 3663 C CA . LEU B 1 192 ? 28.589 60.044 85.319 1.00 10.78 189 LEU B CA 1
ATOM 3664 C C . LEU B 1 192 ? 28.351 58.694 86.082 1.00 10.57 189 LEU B C 1
ATOM 3665 O O . LEU B 1 192 ? 28.530 57.608 85.546 1.00 10.08 189 LEU B O 1
ATOM 3670 N N . TRP B 1 193 ? 28.034 58.731 87.371 1.00 9.31 190 TRP B N 1
ATOM 3671 C CA . TRP B 1 193 ? 27.939 57.510 88.171 1.00 11.05 190 TRP B CA 1
ATOM 3672 C C . TRP B 1 193 ? 26.593 56.802 88.277 1.00 11.63 190 TRP B C 1
ATOM 3673 O O . TRP B 1 193 ? 25.573 57.428 88.559 1.00 11.22 190 TRP B O 1
ATOM 3684 N N . ASN B 1 194 ? 26.605 55.487 88.065 1.00 11.69 191 ASN B N 1
ATOM 3685 C CA . ASN B 1 194 ? 25.403 54.672 88.214 1.00 11.15 191 ASN B CA 1
ATOM 3686 C C . ASN B 1 194 ? 25.712 53.626 89.286 1.00 11.33 191 ASN B C 1
ATOM 3687 O O . ASN B 1 194 ? 26.869 53.243 89.470 1.00 9.71 191 ASN B O 1
ATOM 3692 N N . THR B 1 195 ? 24.679 53.192 90.002 1.00 12.69 192 THR B N 1
ATOM 3693 C CA . THR B 1 195 ? 24.809 52.182 91.048 1.00 13.76 192 THR B CA 1
ATOM 3694 C C . THR B 1 195 ? 25.910 52.508 92.056 1.00 16.61 192 THR B C 1
ATOM 3695 O O . THR B 1 195 ? 26.746 51.665 92.384 1.00 15.84 192 THR B O 1
ATOM 3707 N N . PRO B 1 197 ? 26.327 54.261 95.921 1.00 23.57 194 PRO B N 1
ATOM 3708 C CA . PRO B 1 197 ? 27.184 53.117 96.248 1.00 22.51 194 PRO B CA 1
ATOM 3709 C C . PRO B 1 197 ? 26.738 51.826 95.565 1.00 21.03 194 PRO B C 1
ATOM 3710 O O . PRO B 1 197 ? 25.591 51.701 95.137 1.00 20.92 194 PRO B O 1
ATOM 3714 N N . CYS B 1 198 ? 27.653 50.869 95.471 1.00 19.84 195 CYS B N 1
ATOM 3715 C CA . CYS B 1 198 ? 27.362 49.602 94.815 1.00 18.52 195 CYS B CA 1
ATOM 3716 C C . CYS B 1 198 ? 26.873 48.518 95.766 1.00 17.45 195 CYS B C 1
ATOM 3717 O O . CYS B 1 198 ? 26.698 48.750 96.966 1.00 16.32 195 CYS B O 1
ATOM 3720 N N . HIS B 1 199 ? 26.670 47.324 95.219 1.00 14.87 196 HIS B N 1
ATOM 3721 C CA . HIS B 1 199 ? 26.173 46.201 95.999 1.00 13.81 196 HIS B CA 1
ATOM 3722 C C . HIS B 1 199 ? 26.435 44.885 95.287 1.00 12.30 196 HIS B C 1
ATOM 3723 O O . HIS B 1 199 ? 26.915 44.858 94.154 1.00 12.34 196 HIS B O 1
ATOM 3730 N N . THR B 1 200 ? 26.114 43.796 95.974 1.00 12.10 197 THR B N 1
ATOM 3731 C CA . THR B 1 200 ? 26.217 42.458 95.409 1.00 10.88 197 THR B CA 1
ATOM 3732 C C . THR B 1 200 ? 24.992 41.730 95.948 1.00 11.51 197 THR B C 1
ATOM 3733 O O . THR B 1 200 ? 24.443 42.111 96.985 1.00 12.91 197 THR B O 1
ATOM 3737 N N . HIS B 1 201 ? 24.538 40.713 95.229 1.00 10.11 198 HIS B N 1
ATOM 3738 C CA . HIS B 1 201 ? 23.395 39.930 95.670 1.00 9.60 198 HIS B CA 1
ATOM 3739 C C . HIS B 1 201 ? 23.601 38.488 95.233 1.00 10.16 198 HIS B C 1
ATOM 3740 O O . HIS B 1 201 ? 23.578 38.173 94.046 1.00 9.20 198 HIS B O 1
ATOM 3747 N N . GLU B 1 202 ? 23.833 37.621 96.210 1.00 10.67 199 GLU B N 1
ATOM 3748 C CA . GLU B 1 202 ? 24.066 36.206 95.948 1.00 12.52 199 GLU B CA 1
ATOM 3749 C C . GLU B 1 202 ? 22.933 35.519 95.199 1.00 11.69 199 GLU B C 1
ATOM 3750 O O . GLU B 1 202 ? 23.171 34.633 94.386 1.00 12.19 199 GLU B O 1
ATOM 3756 N N . ARG B 1 203 ? 21.701 35.940 95.457 1.00 10.94 200 ARG B N 1
ATOM 3757 C CA . ARG B 1 203 ? 20.559 35.282 94.844 1.00 11.47 200 ARG B CA 1
ATOM 3758 C C . ARG B 1 203 ? 19.998 35.830 93.533 1.00 10.76 200 ARG B C 1
ATOM 3759 O O . ARG B 1 203 ? 18.982 35.338 93.033 1.00 10.68 200 ARG B O 1
ATOM 3767 N N . ARG B 1 204 ? 20.666 36.828 92.963 1.00 9.41 201 ARG B N 1
ATOM 3768 C CA . ARG B 1 204 ? 20.232 37.401 91.688 1.00 9.39 201 ARG B CA 1
ATOM 3769 C C . ARG B 1 204 ? 21.454 37.838 90.890 1.00 11.19 201 ARG B C 1
ATOM 3770 O O . ARG B 1 204 ? 22.562 37.910 91.425 1.00 11.16 201 ARG B O 1
ATOM 3786 N N . GLU B 1 206 ? 22.655 40.560 87.393 1.00 11.12 203 GLU B N 1
ATOM 3787 C CA . GLU B 1 206 ? 22.213 41.649 86.531 1.00 8.89 203 GLU B CA 1
ATOM 3788 C C . GLU B 1 206 ? 23.077 41.766 85.280 1.00 10.08 203 GLU B C 1
ATOM 3789 O O . GLU B 1 206 ? 24.241 41.353 85.264 1.00 8.25 203 GLU B O 1
ATOM 3795 N N . VAL B 1 207 ? 22.478 42.323 84.233 1.00 7.78 204 VAL B N 1
ATOM 3796 C CA . VAL B 1 207 ? 23.160 42.581 82.972 1.00 6.84 204 VAL B CA 1
ATOM 3797 C C . VAL B 1 207 ? 22.868 44.050 82.686 1.00 6.26 204 VAL B C 1
ATOM 3798 O O . VAL B 1 207 ? 21.714 44.474 82.751 1.00 7.07 204 VAL B O 1
ATOM 3802 N N . TYR B 1 208 ? 23.915 44.821 82.406 1.00 6.88 205 TYR B N 1
ATOM 3803 C CA . TYR B 1 208 ? 23.794 46.250 82.118 1.00 6.91 205 TYR B CA 1
ATOM 3804 C C . TYR B 1 208 ? 24.034 46.516 80.634 1.00 7.33 205 TYR B C 1
ATOM 3805 O O . TYR B 1 208 ? 24.924 45.920 80.032 1.00 6.92 205 TYR B O 1
ATOM 3814 N N . PHE B 1 209 ? 23.254 47.423 80.055 1.00 7.69 206 PHE B N 1
ATOM 3815 C CA . PHE B 1 209 ? 23.392 47.770 78.640 1.00 8.10 206 PHE B CA 1
ATOM 3816 C C . PHE B 1 209 ? 23.506 49.291 78.546 1.00 8.29 206 PHE B C 1
ATOM 3817 O O . PHE B 1 209 ? 22.586 50.007 78.933 1.00 9.00 206 PHE B O 1
ATOM 3825 N N . TYR B 1 210 ? 24.642 49.773 78.045 1.00 8.00 207 TYR B N 1
ATOM 3826 C CA . TYR B 1 210 ? 24.894 51.211 77.930 1.00 8.52 207 TYR B CA 1
ATOM 3827 C C . TYR B 1 210 ? 24.668 51.744 76.522 1.00 9.48 207 TYR B C 1
ATOM 3828 O O . TYR B 1 210 ? 25.075 51.119 75.539 1.00 10.15 207 TYR B O 1
ATOM 3837 N N . PHE B 1 211 ? 24.038 52.912 76.431 1.00 9.98 208 PHE B N 1
ATOM 3838 C CA . PHE B 1 211 ? 23.755 53.524 75.138 1.00 10.17 208 PHE B CA 1
ATOM 3839 C C . PHE B 1 211 ? 23.569 55.043 75.226 1.00 11.89 208 PHE B C 1
ATOM 3840 O O . PHE B 1 211 ? 23.757 55.642 76.289 1.00 11.29 208 PHE B O 1
ATOM 3848 N N . ASN B 1 212 ? 23.200 55.657 74.105 1.00 11.65 209 ASN B N 1
ATOM 3849 C CA . ASN B 1 212 ? 23.026 57.107 74.028 1.00 14.11 209 ASN B CA 1
ATOM 3850 C C . ASN B 1 212 ? 24.326 57.814 74.397 1.00 14.28 209 ASN B C 1
ATOM 3851 O O . ASN B 1 212 ? 24.312 58.881 75.002 1.00 15.05 209 ASN B O 1
A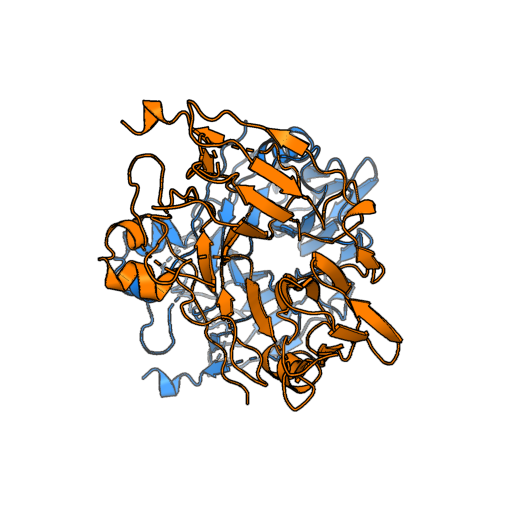TOM 3864 N N . ASP B 1 214 ? 28.170 59.393 73.172 1.00 21.78 211 ASP B N 1
ATOM 3865 C CA . ASP B 1 214 ? 28.856 59.959 72.018 1.00 24.78 211 ASP B CA 1
ATOM 3866 C C . ASP B 1 214 ? 29.961 59.012 71.565 1.00 25.27 211 ASP B C 1
ATOM 3867 O O . ASP B 1 214 ? 30.444 58.188 72.343 1.00 23.62 211 ASP B O 1
ATOM 3872 N N . ASP B 1 215 ? 30.356 59.135 70.303 1.00 25.85 212 ASP B N 1
ATOM 3873 C CA . ASP B 1 215 ? 31.393 58.286 69.732 1.00 27.57 212 ASP B CA 1
ATOM 3874 C C . ASP B 1 215 ? 32.758 58.459 70.403 1.00 26.20 212 ASP B C 1
ATOM 3875 O O . ASP B 1 215 ? 33.608 57.571 70.327 1.00 26.48 212 ASP B O 1
ATOM 3880 N N . ASP B 1 216 ? 32.967 59.595 71.060 1.00 24.36 213 ASP B N 1
ATOM 3881 C CA . ASP B 1 216 ? 34.241 59.860 71.717 1.00 23.77 213 ASP B CA 1
ATOM 3882 C C . ASP B 1 216 ? 34.181 59.637 73.226 1.00 21.92 213 ASP B C 1
ATOM 3883 O O . ASP B 1 216 ? 35.077 60.056 73.958 1.00 22.28 213 ASP B O 1
ATOM 3888 N N . ALA B 1 217 ? 33.128 58.972 73.687 1.00 19.22 214 ALA B N 1
ATOM 3889 C CA . ALA B 1 217 ? 32.956 58.714 75.110 1.00 16.37 214 ALA B CA 1
ATOM 3890 C C . ALA B 1 217 ? 32.983 57.228 75.434 1.00 15.88 214 ALA B C 1
ATOM 3891 O O . ALA B 1 217 ? 32.904 56.382 74.551 1.00 14.23 214 ALA B O 1
ATOM 3893 N N . CYS B 1 218 ? 33.098 56.909 76.715 1.00 14.05 215 CYS B N 1
ATOM 3894 C CA . CYS B 1 218 ? 33.113 55.519 77.128 1.00 13.76 215 CYS B CA 1
ATOM 3895 C C . CYS B 1 218 ? 32.614 55.454 78.553 1.00 13.18 215 CYS B C 1
ATOM 3896 O O . CYS B 1 218 ? 32.338 56.480 79.172 1.00 12.23 215 CYS B O 1
ATOM 3899 N N . VAL B 1 219 ? 32.491 54.236 79.059 1.00 11.13 216 VAL B N 1
ATOM 3900 C CA . VAL B 1 219 ? 32.070 54.019 80.429 1.00 9.82 216 VAL B CA 1
ATOM 3901 C C . VAL B 1 219 ? 33.030 53.012 81.034 1.00 10.19 216 VAL B C 1
ATOM 3902 O O . VAL B 1 219 ? 33.311 51.974 80.428 1.00 10.51 216 VAL B O 1
ATOM 3906 N N . PHE B 1 220 ? 33.572 53.340 82.199 1.00 8.27 217 PHE B N 1
ATOM 3907 C CA . PHE B 1 220 ? 34.445 52.412 82.889 1.00 8.66 217 PHE B CA 1
ATOM 3908 C C . PHE B 1 220 ? 33.491 51.657 83.805 1.00 8.32 217 PHE B C 1
ATOM 3909 O O . PHE B 1 220 ? 33.079 52.167 84.840 1.00 8.70 217 PHE B O 1
ATOM 3917 N N . HIS B 1 221 ? 33.097 50.458 83.392 1.00 8.11 218 HIS B N 1
ATOM 3918 C CA . HIS B 1 221 ? 32.182 49.653 84.188 1.00 8.43 218 HIS B CA 1
ATOM 3919 C C . HIS B 1 221 ? 32.971 48.868 85.226 1.00 8.16 218 HIS B C 1
ATOM 3920 O O . HIS B 1 221 ? 33.812 48.041 84.879 1.00 8.57 218 HIS B O 1
ATOM 3943 N N . GLY B 1 224 ? 33.596 42.857 89.761 1.00 8.70 221 GLY B N 1
ATOM 3944 C CA . GLY B 1 224 ? 34.410 42.070 90.671 1.00 8.98 221 GLY B CA 1
ATOM 3945 C C . GLY B 1 224 ? 33.954 42.100 92.114 1.00 9.34 221 GLY B C 1
ATOM 3946 O O . GLY B 1 224 ? 33.014 42.818 92.466 1.00 9.51 221 GLY B O 1
ATOM 3947 N N . GLN B 1 225 ? 34.594 41.295 92.955 1.00 8.71 222 GLN B N 1
ATOM 3948 C CA . GLN B 1 225 ? 34.261 41.306 94.373 1.00 10.16 222 GLN B CA 1
ATOM 3949 C C . GLN B 1 225 ? 34.700 42.693 94.845 1.00 9.48 222 GLN B C 1
ATOM 3950 O O . GLN B 1 225 ? 35.653 43.258 94.309 1.00 9.41 222 GLN B O 1
ATOM 3956 N N . PRO B 1 226 ? 34.014 43.256 95.852 1.00 11.00 223 PRO B N 1
ATOM 3957 C CA . PRO B 1 226 ? 34.335 44.583 96.387 1.00 12.04 223 PRO B CA 1
ATOM 3958 C C . PRO B 1 226 ? 35.811 44.863 96.670 1.00 13.09 223 PRO B C 1
ATOM 3959 O O . PRO B 1 226 ? 36.296 45.966 96.412 1.00 14.18 223 PRO B O 1
ATOM 3963 N N . GLN B 1 227 ? 36.523 43.869 97.191 1.00 12.87 224 GLN B N 1
ATOM 3964 C CA . GLN B 1 227 ? 37.936 44.032 97.513 1.00 13.92 224 GLN B CA 1
ATOM 3965 C C . GLN B 1 227 ? 38.870 43.580 96.391 1.00 12.80 224 GLN B C 1
ATOM 3966 O O . GLN B 1 227 ? 40.090 43.594 96.549 1.00 12.02 224 GLN B O 1
ATOM 3972 N N . GLU B 1 228 ? 38.295 43.185 95.260 1.00 11.22 225 GLU B N 1
ATOM 3973 C CA . GLU B 1 228 ? 39.083 42.724 94.123 1.00 10.86 225 GLU B CA 1
ATOM 3974 C C . GLU B 1 228 ? 38.418 43.238 92.843 1.00 9.95 225 GLU B C 1
ATOM 3975 O O . GLU B 1 228 ? 38.147 42.475 91.919 1.00 8.09 225 GLU B O 1
ATOM 3981 N N . THR B 1 229 ? 38.161 44.541 92.796 1.00 9.43 226 THR B N 1
ATOM 3982 C CA . THR B 1 229 ? 37.500 45.132 91.640 1.00 8.47 226 THR B CA 1
ATOM 3983 C C . THR B 1 229 ? 38.349 45.214 90.379 1.00 9.13 226 THR B C 1
ATOM 3984 O O . THR B 1 229 ? 39.576 45.314 90.428 1.00 7.65 226 THR B O 1
ATOM 3988 N N . ARG B 1 230 ? 37.660 45.163 89.246 1.00 8.71 227 ARG B N 1
ATOM 3989 C CA . ARG B 1 230 ? 38.274 45.240 87.930 1.00 8.69 227 ARG B CA 1
ATOM 3990 C C . ARG B 1 230 ? 37.355 46.145 87.127 1.00 10.01 227 ARG B C 1
ATOM 3991 O O . ARG B 1 230 ? 36.289 46.533 87.606 1.00 10.58 227 ARG B O 1
ATOM 3999 N N . HIS B 1 231 ? 37.754 46.489 85.911 1.00 10.95 228 HIS B N 1
ATOM 4000 C CA . HIS B 1 231 ? 36.896 47.316 85.084 1.00 10.36 228 HIS B CA 1
ATOM 4001 C C . HIS B 1 231 ? 36.961 46.897 83.627 1.00 11.67 228 HIS B C 1
ATOM 4002 O O . HIS B 1 231 ? 37.937 46.292 83.174 1.00 11.51 228 HIS B O 1
ATOM 4009 N N . ILE B 1 232 ? 35.893 47.201 82.906 1.00 9.88 229 ILE B N 1
ATOM 4010 C CA . ILE B 1 232 ? 35.824 46.916 81.486 1.00 9.40 229 ILE B CA 1
ATOM 4011 C C . ILE B 1 232 ? 35.437 48.252 80.883 1.00 9.35 229 ILE B C 1
ATOM 4012 O O . ILE B 1 232 ? 34.489 48.886 81.346 1.00 7.87 229 ILE B O 1
ATOM 4017 N N . VAL B 1 233 ? 36.190 48.694 79.880 1.00 9.20 230 VAL B N 1
ATOM 4018 C CA . VAL B 1 233 ? 35.921 49.974 79.239 1.00 10.67 230 VAL B CA 1
ATOM 4019 C C . VAL B 1 233 ? 34.996 49.711 78.071 1.00 11.71 230 VAL B C 1
ATOM 4020 O O . VAL B 1 233 ? 35.345 49.007 77.127 1.00 12.90 230 VAL B O 1
ATOM 4032 N N . HIS B 1 235 ? 31.909 51.033 75.116 1.00 12.20 232 HIS B N 1
ATOM 4033 C CA . HIS B 1 235 ? 31.432 52.132 74.304 1.00 13.11 232 HIS B CA 1
ATOM 4034 C C . HIS B 1 235 ? 29.950 51.954 73.987 1.00 11.58 232 HIS B C 1
ATOM 4035 O O . HIS B 1 235 ? 29.321 50.986 74.417 1.00 11.53 232 HIS B O 1
ATOM 4042 N N . ASN B 1 236 ? 29.396 52.899 73.243 1.00 11.80 233 ASN B N 1
ATOM 4043 C CA . ASN B 1 236 ? 27.981 52.895 72.912 1.00 10.49 233 ASN B CA 1
ATOM 4044 C C . ASN B 1 236 ? 27.346 51.573 72.494 1.00 9.39 233 ASN B C 1
ATOM 4045 O O . ASN B 1 236 ? 27.869 50.850 71.646 1.00 12.04 233 ASN B O 1
ATOM 4050 N N . GLU B 1 237 ? 26.203 51.278 73.105 1.00 8.21 234 GLU B N 1
ATOM 4051 C CA . GLU B 1 237 ? 25.420 50.080 72.818 1.00 8.35 234 GLU B CA 1
ATOM 4052 C C . GLU B 1 237 ? 26.153 48.755 73.005 1.00 9.26 234 GLU B C 1
ATOM 4053 O O . GLU B 1 237 ? 26.207 47.914 72.102 1.00 7.49 234 GLU B O 1
ATOM 4059 N N . GLN B 1 238 ? 26.716 48.581 74.198 1.00 7.10 235 GLN B N 1
ATOM 4060 C CA . GLN B 1 238 ? 27.416 47.356 74.565 1.00 8.82 235 GLN B CA 1
ATOM 4061 C C . GLN B 1 238 ? 26.871 46.920 75.922 1.00 8.64 235 GLN B C 1
ATOM 4062 O O . GLN B 1 238 ? 26.486 47.759 76.742 1.00 8.26 235 GLN B O 1
ATOM 4068 N N . ALA B 1 239 ? 26.832 45.614 76.157 1.00 7.63 236 ALA B N 1
ATOM 4069 C CA . ALA B 1 239 ? 26.304 45.092 77.408 1.00 7.82 236 ALA B CA 1
ATOM 4070 C C . ALA B 1 239 ? 27.367 44.362 78.218 1.00 7.91 236 ALA B C 1
ATOM 4071 O O . ALA B 1 239 ? 28.384 43.935 77.677 1.00 7.64 236 ALA B O 1
ATOM 4073 N N . VAL B 1 240 ? 27.121 44.220 79.519 1.00 8.07 237 VAL B N 1
ATOM 4074 C CA . VAL B 1 240 ? 28.054 43.527 80.397 1.00 7.65 237 VAL B CA 1
ATOM 4075 C C . VAL B 1 240 ? 27.306 42.630 81.386 1.00 9.16 237 VAL B C 1
ATOM 4076 O O . VAL B 1 240 ? 26.315 43.032 82.004 1.00 7.73 237 VAL B O 1
ATOM 4080 N N . ILE B 1 241 ? 27.796 41.400 81.504 1.00 8.45 238 ILE B N 1
ATOM 4081 C CA . ILE B 1 241 ? 27.222 40.372 82.362 1.00 8.85 238 ILE B CA 1
ATOM 4082 C C . ILE B 1 241 ? 27.890 40.368 83.731 1.00 9.28 238 ILE B C 1
ATOM 4083 O O . ILE B 1 241 ? 29.118 40.343 83.828 1.00 8.94 238 ILE B O 1
ATOM 4088 N N . SER B 1 242 ? 27.083 40.373 84.787 1.00 9.11 239 SER B N 1
ATOM 4089 C CA . SER B 1 242 ? 27.630 40.384 86.137 1.00 8.01 239 SER B CA 1
ATOM 4090 C C . SER B 1 242 ? 27.293 39.165 86.995 1.00 8.26 239 SER B C 1
ATOM 4091 O O . SER B 1 242 ? 26.131 38.921 87.325 1.00 8.06 239 SER B O 1
ATOM 4094 N N . PRO B 1 243 ? 28.315 38.378 87.361 1.00 7.97 240 PRO B N 1
ATOM 4095 C CA . PRO B 1 243 ? 28.124 37.186 88.196 1.00 9.17 240 PRO B CA 1
ATOM 4096 C C . PRO B 1 243 ? 27.524 37.633 89.528 1.00 8.28 240 PRO B C 1
ATOM 4097 O O . PRO B 1 243 ? 27.651 38.795 89.902 1.00 8.01 240 PRO B O 1
ATOM 4101 N N . SER B 1 244 ? 26.878 36.721 90.247 1.00 8.06 241 SER B N 1
ATOM 4102 C CA . SER B 1 244 ? 26.269 37.078 91.527 1.00 9.69 241 SER B CA 1
ATOM 4103 C C . SER B 1 244 ? 27.265 37.579 92.579 1.00 10.19 241 SER B C 1
ATOM 4104 O O . SER B 1 244 ? 26.898 38.350 93.468 1.00 10.91 241 SER B O 1
ATOM 4107 N N . TRP B 1 245 ? 28.519 37.144 92.488 1.00 10.20 242 TRP B N 1
ATOM 4108 C CA . TRP B 1 245 ? 29.535 37.579 93.448 1.00 10.08 242 TRP B CA 1
ATOM 4109 C C . TRP B 1 245 ? 30.174 38.915 93.053 1.00 10.25 242 TRP B C 1
ATOM 4110 O O . TRP B 1 245 ? 31.023 39.448 93.771 1.00 9.71 242 TRP B O 1
ATOM 4121 N N . SER B 1 246 ? 29.748 39.468 91.925 1.00 8.61 243 SER B N 1
ATOM 4122 C CA . SER B 1 246 ? 30.320 40.714 91.430 1.00 9.10 243 SER B CA 1
ATOM 4123 C C . SER B 1 246 ? 29.464 41.965 91.580 1.00 9.41 243 SER B C 1
ATOM 4124 O O . SER B 1 246 ? 28.234 41.902 91.587 1.00 10.71 243 SER B O 1
ATOM 4127 N N . ILE B 1 247 ? 30.130 43.108 91.701 1.00 9.33 244 ILE B N 1
ATOM 4128 C CA . ILE B 1 247 ? 29.418 44.373 91.782 1.00 7.50 244 ILE B CA 1
ATOM 4129 C C . ILE B 1 247 ? 29.205 44.771 90.331 1.00 8.14 244 ILE B C 1
ATOM 4130 O O . ILE B 1 247 ? 29.690 44.097 89.414 1.00 9.34 244 ILE B O 1
ATOM 4135 N N . HIS B 1 248 ? 28.465 45.851 90.124 1.00 8.62 245 HIS B N 1
ATOM 4136 C CA . HIS B 1 248 ? 28.212 46.371 88.788 1.00 8.48 245 HIS B CA 1
ATOM 4137 C C . HIS B 1 248 ? 27.873 47.844 88.946 1.00 9.21 245 HIS B C 1
ATOM 4138 O O . HIS B 1 248 ? 26.755 48.205 89.308 1.00 10.21 245 HIS B O 1
ATOM 4145 N N . SER B 1 249 ? 28.870 48.684 88.691 1.00 9.89 246 SER B N 1
ATOM 4146 C CA . SER B 1 249 ? 28.737 50.127 88.819 1.00 11.13 246 SER B CA 1
ATOM 4147 C C . SER B 1 249 ? 29.597 50.766 87.743 1.00 13.02 246 SER B C 1
ATOM 4148 O O . SER B 1 249 ? 30.737 50.363 87.539 1.00 16.09 246 SER B O 1
ATOM 4152 N N . GLY B 1 250 ? 29.066 51.764 87.053 1.00 12.42 247 GLY B N 1
ATOM 4153 C CA . GLY B 1 250 ? 29.855 52.383 86.008 1.00 11.01 247 GLY B CA 1
ATOM 4154 C C . GLY B 1 250 ? 29.977 53.886 86.096 1.00 9.65 247 GLY B C 1
ATOM 4155 O O . GLY B 1 250 ? 29.124 54.563 86.666 1.00 9.55 247 GLY B O 1
ATOM 4156 N N . VAL B 1 251 ? 31.060 54.408 85.537 1.00 7.90 248 VAL B N 1
ATOM 4157 C CA . VAL B 1 251 ? 31.282 55.841 85.515 1.00 8.44 248 VAL B CA 1
ATOM 4158 C C . VAL B 1 251 ? 31.691 56.212 84.095 1.00 8.98 248 VAL B C 1
ATOM 4159 O O . VAL B 1 251 ? 32.641 55.662 83.538 1.00 9.87 248 VAL B O 1
ATOM 4163 N N . GLY B 1 252 ? 30.944 57.123 83.486 1.00 9.36 249 GLY B N 1
ATOM 4164 C CA . GLY B 1 252 ? 31.264 57.508 82.127 1.00 10.18 249 GLY B CA 1
ATOM 4165 C C . GLY B 1 252 ? 32.203 58.692 82.046 1.00 11.65 249 GLY B C 1
ATOM 4166 O O . GLY B 1 252 ? 32.577 59.273 83.066 1.00 11.63 249 GLY B O 1
ATOM 4167 N N . THR B 1 253 ? 32.610 59.028 80.827 1.00 11.34 250 THR B N 1
ATOM 4168 C CA . THR B 1 253 ? 33.469 60.181 80.607 1.00 11.65 250 THR B CA 1
ATOM 4169 C C . THR B 1 253 ? 32.512 61.323 80.264 1.00 12.07 250 THR B C 1
ATOM 4170 O O . THR B 1 253 ? 32.901 62.486 80.206 1.00 13.54 250 THR B O 1
ATOM 4174 N N . LYS B 1 254 ? 31.251 60.950 80.046 1.00 11.28 251 LYS B N 1
ATOM 4175 C CA . LYS B 1 254 ? 30.152 61.869 79.747 1.00 11.70 251 LYS B CA 1
ATOM 4176 C C . LYS B 1 254 ? 28.865 61.161 80.171 1.00 12.46 251 LYS B C 1
ATOM 4177 O O . LYS B 1 254 ? 28.867 59.945 80.380 1.00 10.32 251 LYS B O 1
ATOM 4183 N N . ALA B 1 255 ? 27.772 61.910 80.292 1.00 11.02 252 ALA B N 1
ATOM 4184 C CA . ALA B 1 255 ? 26.492 61.320 80.681 1.00 10.55 252 ALA B CA 1
ATOM 4185 C C . ALA B 1 255 ? 26.071 60.271 79.656 1.00 10.08 252 ALA B C 1
ATOM 4186 O O . ALA B 1 255 ? 26.503 60.304 78.501 1.00 10.01 252 ALA B O 1
ATOM 4188 N N . TYR B 1 256 ? 25.221 59.347 80.086 1.00 9.62 253 TYR B N 1
ATOM 4189 C CA . TYR B 1 256 ? 24.750 58.276 79.235 1.00 9.21 253 TYR B CA 1
ATOM 4190 C C . TYR B 1 256 ? 23.461 57.702 79.796 1.00 9.37 253 TYR B C 1
ATOM 4191 O O . TYR B 1 256 ? 22.955 58.131 80.825 1.00 9.21 253 TYR B O 1
ATOM 4200 N N . THR B 1 257 ? 22.919 56.708 79.108 1.00 8.11 254 THR B N 1
ATOM 4201 C CA . THR B 1 257 ? 21.707 56.049 79.559 1.00 8.68 254 THR B CA 1
ATOM 4202 C C . THR B 1 257 ? 22.028 54.564 79.592 1.00 9.76 254 THR B C 1
ATOM 4203 O O . THR B 1 257 ? 22.896 54.094 78.856 1.00 10.85 254 THR B O 1
ATOM 4207 N N . PHE B 1 258 ? 21.360 53.822 80.461 1.00 9.81 255 PHE B N 1
ATOM 4208 C CA . PHE B 1 258 ? 21.600 52.395 80.503 1.00 9.81 255 PHE B CA 1
ATOM 4209 C C . PHE B 1 258 ? 20.360 51.649 80.950 1.00 10.47 255 PHE B C 1
ATOM 4210 O O . PHE B 1 258 ? 19.455 52.216 81.573 1.00 10.45 255 PHE B O 1
ATOM 4218 N N . ILE B 1 259 ? 20.311 50.377 80.584 1.00 8.92 256 ILE B N 1
ATOM 4219 C CA . ILE B 1 259 ? 19.203 49.519 80.944 1.00 8.76 256 ILE B CA 1
ATOM 4220 C C . ILE B 1 259 ? 19.769 48.396 81.790 1.00 7.61 256 ILE B C 1
ATOM 4221 O O . ILE B 1 259 ? 20.828 47.852 81.478 1.00 8.54 256 ILE B O 1
ATOM 4226 N N . TRP B 1 260 ? 19.089 48.081 82.883 1.00 6.90 257 TRP B N 1
ATOM 4227 C CA . TRP B 1 260 ? 19.516 46.987 83.734 1.00 8.02 257 TRP B CA 1
ATOM 4228 C C . TRP B 1 260 ? 18.466 45.888 83.624 1.00 8.74 257 TRP B C 1
ATOM 4229 O O . TRP B 1 260 ? 17.275 46.164 83.468 1.00 10.80 257 TRP B O 1
ATOM 4240 N N . GLY B 1 261 ? 18.926 44.646 83.680 1.00 9.83 258 GLY B N 1
ATOM 4241 C CA . GLY B 1 261 ? 18.044 43.497 83.614 1.00 8.91 258 GLY B CA 1
ATOM 4242 C C . GLY B 1 261 ? 18.471 42.612 84.766 1.00 10.34 258 GLY B C 1
ATOM 4243 O O . GLY B 1 261 ? 19.667 42.448 85.002 1.00 9.69 258 GLY B O 1
ATOM 4252 N N . VAL B 1 263 ? 17.625 38.846 87.051 1.00 9.89 260 VAL B N 1
ATOM 4253 C CA . VAL B 1 263 ? 16.942 37.572 87.207 1.00 9.44 260 VAL B CA 1
ATOM 4254 C C . VAL B 1 263 ? 17.535 36.876 88.426 1.00 11.18 260 VAL B C 1
ATOM 4255 O O . VAL B 1 263 ? 18.528 37.335 88.988 1.00 11.22 260 VAL B O 1
ATOM 4259 N N . GLY B 1 264 ? 16.925 35.775 88.843 1.00 11.41 261 GLY B N 1
ATOM 4260 C CA . GLY B 1 264 ? 17.429 35.073 90.010 1.00 12.31 261 GLY B CA 1
ATOM 4261 C C . GLY B 1 264 ? 16.333 34.273 90.680 1.00 12.11 261 GLY B C 1
ATOM 4262 O O . GLY B 1 264 ? 15.265 34.081 90.101 1.00 12.57 261 GLY B O 1
ATOM 4263 N N . GLU B 1 265 ? 16.576 33.818 91.904 1.00 11.20 262 GLU B N 1
ATOM 4264 C CA . GLU B 1 265 ? 15.580 33.014 92.592 1.00 11.84 262 GLU B CA 1
ATOM 4265 C C . GLU B 1 265 ? 14.537 33.805 93.375 1.00 12.44 262 GLU B C 1
ATOM 4266 O O . GLU B 1 265 ? 13.612 33.223 93.939 1.00 14.46 262 GLU B O 1
ATOM 4272 N N . ASN B 1 266 ? 14.691 35.126 93.426 1.00 12.64 263 ASN B N 1
ATOM 4273 C CA . ASN B 1 266 ? 13.708 35.974 94.097 1.00 12.61 263 ASN B CA 1
ATOM 4274 C C . ASN B 1 266 ? 13.708 37.344 93.444 1.00 12.80 263 ASN B C 1
ATOM 4275 O O . ASN B 1 266 ? 14.592 37.655 92.650 1.00 12.97 263 ASN B O 1
ATOM 4280 N N . GLN B 1 267 ? 12.697 38.148 93.752 1.00 14.05 264 GLN B N 1
ATOM 4281 C CA . GLN B 1 267 ? 12.607 39.493 93.203 1.00 15.97 264 GLN B CA 1
ATOM 4282 C C . GLN B 1 267 ? 12.522 40.480 94.362 1.00 17.43 264 GLN B C 1
ATOM 4283 O O . GLN B 1 267 ? 11.783 41.463 94.320 1.00 17.93 264 GLN B O 1
ATOM 4289 N N . VAL B 1 268 ? 13.292 40.183 95.404 1.00 18.27 265 VAL B N 1
ATOM 4290 C CA . VAL B 1 268 ? 13.370 41.014 96.598 1.00 19.03 265 VAL B CA 1
ATOM 4291 C C . VAL B 1 268 ? 14.584 41.899 96.367 1.00 20.34 265 VAL B C 1
ATOM 4292 O O . VAL B 1 268 ? 15.721 41.530 96.666 1.00 18.94 265 VAL B O 1
ATOM 4296 N N . PHE B 1 269 ? 14.326 43.077 95.821 1.00 20.40 266 PHE B N 1
ATOM 4297 C CA . PHE B 1 269 ? 15.380 44.012 95.474 1.00 22.60 266 PHE B CA 1
ATOM 4298 C C . PHE B 1 269 ? 16.200 44.546 96.640 1.00 22.10 266 PHE B C 1
ATOM 4299 O O . PHE B 1 269 ? 17.296 45.069 96.444 1.00 21.53 266 PHE B O 1
ATOM 4307 N N . ASP B 1 270 ? 15.681 44.396 97.851 1.00 21.77 267 ASP B N 1
ATOM 4308 C CA . ASP B 1 270 ? 16.393 44.849 99.037 1.00 22.98 267 ASP B CA 1
ATOM 4309 C C . ASP B 1 270 ? 17.220 43.705 99.619 1.00 21.85 267 ASP B C 1
ATOM 4310 O O . ASP B 1 270 ? 17.936 43.887 100.604 1.00 20.61 267 ASP B O 1
ATOM 4315 N N . ASP B 1 271 ? 17.108 42.522 99.015 1.00 19.06 268 ASP B N 1
ATOM 4316 C CA . ASP B 1 271 ? 17.877 41.360 99.460 1.00 17.84 268 ASP B CA 1
ATOM 4317 C C . ASP B 1 271 ? 19.245 41.459 98.791 1.00 18.18 268 ASP B C 1
ATOM 4318 O O . ASP B 1 271 ? 19.516 40.795 97.796 1.00 16.75 268 ASP B O 1
ATOM 4331 N N . ASP B 1 273 ? 23.677 42.982 99.505 1.00 20.22 270 ASP B N 1
ATOM 4332 C CA . ASP B 1 273 ? 24.720 43.409 100.416 1.00 21.10 270 ASP B CA 1
ATOM 4333 C C . ASP B 1 273 ? 25.185 44.790 99.966 1.00 20.48 270 ASP B C 1
ATOM 4334 O O . ASP B 1 273 ? 25.844 44.922 98.935 1.00 17.06 270 ASP B O 1
ATOM 4339 N N . HIS B 1 274 ? 24.826 45.815 100.732 1.00 20.91 271 HIS B N 1
ATOM 4340 C CA . HIS B 1 274 ? 25.222 47.182 100.413 1.00 22.46 271 HIS B CA 1
ATOM 4341 C C . HIS B 1 274 ? 26.717 47.340 100.665 1.00 22.18 271 HIS B C 1
ATOM 4342 O O . HIS B 1 274 ? 27.231 46.882 101.682 1.00 20.75 271 HIS B O 1
ATOM 4349 N N . VAL B 1 275 ? 27.412 47.992 99.741 1.00 21.35 272 VAL B N 1
ATOM 4350 C CA . VAL B 1 275 ? 28.845 48.201 99.886 1.00 21.90 272 VAL B CA 1
ATOM 4351 C C . VAL B 1 275 ? 29.182 49.684 99.825 1.00 22.88 272 VAL B C 1
ATOM 4352 O O . VAL B 1 275 ? 29.051 50.311 98.775 1.00 24.09 272 VAL B O 1
ATOM 4356 N N . ALA B 1 276 ? 29.602 50.247 100.953 1.00 22.18 273 ALA B N 1
ATOM 4357 C CA . ALA B 1 276 ? 29.976 51.657 100.997 1.00 23.65 273 ALA B CA 1
ATOM 4358 C C . ALA B 1 276 ? 31.275 51.784 100.209 1.00 24.57 273 ALA B C 1
ATOM 4359 O O . ALA B 1 276 ? 32.201 50.998 100.408 1.00 24.05 273 ALA B O 1
ATOM 4361 N N . VAL B 1 277 ? 31.344 52.764 99.316 1.00 25.44 274 VAL B N 1
ATOM 4362 C CA . VAL B 1 277 ? 32.540 52.945 98.503 1.00 27.08 274 VAL B CA 1
ATOM 4363 C C . VAL B 1 277 ? 33.810 53.081 99.344 1.00 27.08 274 VAL B C 1
ATOM 4364 O O . VAL B 1 277 ? 34.900 52.729 98.891 1.00 26.90 274 VAL B O 1
ATOM 4368 N N . LYS B 1 278 ? 33.672 53.577 100.571 1.00 27.80 275 LYS B N 1
ATOM 4369 C CA . LYS B 1 278 ? 34.827 53.744 101.454 1.00 28.39 275 LYS B CA 1
ATOM 4370 C C . LYS B 1 278 ? 35.430 52.397 101.853 1.00 28.07 275 LYS B C 1
ATOM 4371 O O . LYS B 1 278 ? 36.587 52.324 102.267 1.00 26.86 275 LYS B O 1
ATOM 4377 N N . GLU B 1 279 ? 34.641 51.333 101.731 1.00 27.78 276 GLU B N 1
ATOM 4378 C CA . GLU B 1 279 ? 35.113 49.993 102.069 1.00 28.90 276 GLU B CA 1
ATOM 4379 C C . GLU B 1 279 ? 36.094 49.504 101.008 1.00 29.33 276 GLU B C 1
ATOM 4380 O O . GLU B 1 279 ? 37.028 48.756 101.301 1.00 29.49 276 GLU B O 1
ATOM 4386 N N . ILE B 1 280 ? 35.865 49.931 99.772 1.00 29.33 277 ILE B N 1
ATOM 4387 C CA . ILE B 1 280 ? 36.706 49.539 98.649 1.00 30.62 277 ILE B CA 1
ATOM 4388 C C . ILE B 1 280 ? 38.105 50.140 98.740 1.00 30.59 277 ILE B C 1
ATOM 4389 O O . ILE B 1 280 ? 39.085 49.499 98.370 1.00 30.61 277 ILE B O 1
ATOM 4394 N N . CYS B 1 281 ? 38.190 51.371 99.238 1.00 30.70 278 CYS B N 1
ATOM 4395 C CA . CYS B 1 281 ? 39.470 52.060 99.367 1.00 31.26 278 CYS B CA 1
ATOM 4396 C C . CYS B 1 281 ? 39.988 52.080 100.802 1.00 32.19 278 CYS B C 1
ATOM 4397 O O . CYS B 1 281 ? 39.419 51.364 101.658 1.00 32.94 278 CYS B O 1
#

Secondary structure (DSSP, 8-state):
-----EE----HHHHTT--HHHHHHHHEE-----TT----EETTTTEEEEE---SS-EEESHHHHHHTTSSSTTTTEEEEEEE-SS-EEEEETTEEEEE-TT-EEEE-TT---EEEEES-TTS---EEEEEEE-SS----EEE-HHHH--EEE--GGGT--EEEE--SSTTT---SS---EEEEPTT--EE--EE--TT--EEEEE--TT--EE--BTTB-------SEEEE--TT----EEESS--EEEE---S---TT--EE-HHHH-/-----EE----HHHHTT--HHHHHHHHEE-----TT----EETTTTEEEEE---SS-EEESHHHHHHTTSSSTTTTEEEEEEE-SS-EEEEETTEEEEE-TT-EEEE-TT---EEEEES-TTS---EEEEEEE-SS----EEE-GGGS--EEE--GGGT--EEEE--SSTTT---SS---EEEEPTT--B---EE--TT--EEEEE--TT--EE--BTTB-------SEEEE--TT-----EESS--EEEE---S---TT--EE-HHHH-

Foldseek 3Di:
DDDEAEAEADDQVVQLVADQVRQCSHWKFADAEDEQEWYYFYPQQRKGWGKYYAPDKYKFAQVVQVVVVHRIDQQFKKKKKFWQWAWWWKAFPRRIDTAGHGKIKIGWRPGGMIIIGAPHNVIGTIIIMMMHGHDDTFDIDIFHQVLFPKDFDDDLVQLAGKIWGWTAAPSRGDDRFKTTKMWGDWNRWKDCLKFAAQFWKKKWWADDPPKWKFWGALQSDDTHIDHGMMTDAHRNDIIMITMPTTTMMDMMGGDDRPVVRGRDDNVVSD/DDDEAEAEADDQVVCLVADQVRQCSHWKFADAEDEQEWYYFYPQQRKDWGKYYAPDKYKFFQVVQVVVVHRIDQQFKKKKKFWQWAWWWKAFPRRIDTAGHGKMKIAWRPGGMIIITAPHNVIGTMIIMMMHGHPDGFDIDIGHQVLWDKDFDDDLVQLATKIWTWTAAPVRGDDRWKTTKMWGDWNRFKDCLKFAAQFWKKKWWADDPPKKKFWGALQSDDTHIDHGMMTDDHRNDIIMIGMPTTTMMDMMGGDDRPVVRGRDDNVNSD

=== Feature glossary ===
A reading guide for the features in this record.

Start from the sequence.

  · Sequence gives the chain of amino acids in standard one-letter code (A=alanine, C=cysteine, …, Y=tyrosine), read N→C. It is the only feature that is directly encoded by the gene; all structural features are derived from the folded form of this sequence.

Fold it, and you get atomic coordinates and the backbone conformation that goes with them.

  · The mmCIF table is the protein's shape written out atom by atom. For each backbone N, Cα, C, and carbonyl O, it records an (x, y, z) coordinate triple in Å plus the residue type, chain letter, and residue number.

  · Backbone dihedral angles. Every residue except chain termini has a φ (preceding-C → N → Cα → C) and a ψ (N → Cα → C → next-N). They are reported in degrees following the IUPAC sign convention. Secondary structure is essentially a statement about which (φ, ψ) basin each residue occupies.

  · DSSP 8-state secondary structure assigns each residue one of H (α-helix), G (3₁₀-helix), I (π-helix), E (extended β-strand), B (isolated β-bridge), T (hydrogen-bonded turn), S (bend), or '-' (coil). The assignment is computed from backbone hydrogen-bond geometry via the Kabsch–Sander algorithm.

  · P-SEA three-state annotation labels each residue as helix, strand, or coil based purely on the geometry of the Cα trace. It serves as a fallback when the full backbone (and thus DSSP) is unavailable.

Summarize the fold with a handful of shape descriptors and a per-residue structural alphabet.

  · Radius of gyration (Rg) is the root-mean-square distance of Cα atoms from their centroid — a single number for overall size and compactness. A globular domain of N residues has Rg ≈ 2.2·N^0.38 Å; an extended or disordered chain has a much larger Rg. The Cα contact count is the number of residue pairs whose Cα atoms are within 8 Å and are more than four positions apart in sequence — a standard proxy for tertiary packing density. The bounding box is the smallest axis-aligned box enclosing all Cα atoms.

  · Foldseek's 3Di representation compresses backbone geometry into a per-residue letter drawn from a learned twenty-state alphabet. It captures the tertiary interaction pattern around each residue — which residues are packed against it in space, regardless of where they are in sequence.

  · Accessible surface area quantifies burial. A residue with SASA near zero is packed into the hydrophobic core; one with SASA >100 Å² sits on the surface. Computed here via the Shrake–Rupley numerical algorithm with a 1.4 Å probe.

Ask how reliable the model is.

  · For AlphaFold models, the B-factor field carries pLDDT — the model's own estimate of local accuracy on a 0–100 scale. Regions with pLDDT<50 should be treated as essentially unmodeled; they often correspond to intrinsically disordered segments.

  · For experimental (PDB) structures, the B-factor (temperature factor) quantifies the positional spread of each atom in the crystal — a combination of thermal vibration and static disorder — in units of Å². High B-factors mark flexible loops or poorly resolved regions; low B-factors mark the rigid, well-ordered core.

  · PAE(i, j) answers: if I align the predicted and true structures on residue i, how far off (in Å) do I expect residue j to be? A block-diagonal PAE matrix with low values on the blocks and high values off-diagonal is the signature of a multi-domain protein with confidently predicted domains but uncertain inter-domain orientation.

Place it in context: what it resembles, what it is annotated as, and how it looks.

  · Structural nearest neighbors (via Foldseek easy-search vs the PDB). Reported per hit: target PDB id, E-value, and alignment TM-score. A TM-score above ~0.5 is the conventional threshold for 'same fold'.

  · Functional annotations link the protein to curated databases. InterPro entries identify conserved domains and families by matching the sequence against member-database signatures (Pfam, PROSITE, CDD, …). Gene Ontology (GO) terms describe molecular function, biological process, and cellular component in a controlled vocabulary. CATH places the structure in a hierarchical fold classification (Class/Architecture/Topology/Homologous-superfamily). The organism is the source species.

  · Plot images: a contact map (which residues are close in 3D, as an N×N binary image), a Ramachandran scatter (backbone torsion angles, revealing secondary-structure composition at a glance), and — for AlphaFold structures — a PAE heatmap (pairwise prediction confidence).

  · Structure images are PyMOL renders from six orthogonal camera directions. Cartoon representation draws helices as coils and strands as arrows; sticks shows the backbone as bonds; surface shows the solvent-excluded envelope. Rainbow coloring maps sequence position to hue (blue→red, N→C); chain coloring assigns a distinct color per polypeptide.